Protein AF-A0A358UZL0-F1 (afdb_monomer)

Radius of gyration: 29.78 Å; Cα contacts (8 Å, |Δi|>4): 1105; chains: 1; bounding box: 78×63×95 Å

Structure (mmCIF, N/CA/C/O backbone):
data_AF-A0A358UZL0-F1
#
_entry.id   AF-A0A358UZL0-F1
#
loop_
_atom_site.group_PDB
_atom_site.id
_atom_site.type_symbol
_atom_site.label_atom_id
_atom_site.label_alt_id
_atom_site.label_comp_id
_atom_site.label_asym_id
_atom_site.label_entity_id
_atom_site.label_seq_id
_atom_site.pdbx_PDB_ins_code
_atom_site.Cartn_x
_atom_site.Cartn_y
_atom_site.Cartn_z
_atom_site.occupancy
_atom_site.B_iso_or_equiv
_atom_site.auth_seq_id
_atom_site.auth_comp_id
_atom_site.auth_asym_id
_atom_site.auth_atom_id
_atom_site.pdbx_PDB_model_num
ATOM 1 N N . MET A 1 1 ? -0.756 -32.946 25.409 1.00 50.12 1 MET A N 1
ATOM 2 C CA . MET A 1 1 ? -0.952 -31.607 25.998 1.00 50.12 1 MET A CA 1
ATOM 3 C C . MET A 1 1 ? 0.273 -31.303 26.837 1.00 50.12 1 MET A C 1
ATOM 5 O O . MET A 1 1 ? 0.652 -32.150 27.633 1.00 50.12 1 MET A O 1
ATOM 9 N N . SER A 1 2 ? 0.952 -30.184 26.596 1.00 47.09 2 SER A N 1
ATOM 10 C CA . SER A 1 2 ? 2.048 -29.723 27.454 1.00 47.09 2 SER A CA 1
ATOM 11 C C . SER A 1 2 ? 1.462 -29.240 28.783 1.00 47.09 2 SER A C 1
ATOM 13 O O . SER A 1 2 ? 0.616 -28.348 28.785 1.00 47.09 2 SER A O 1
ATOM 15 N N . SER A 1 3 ? 1.871 -29.849 29.897 1.00 78.50 3 SER A N 1
ATOM 16 C CA . SER A 1 3 ? 1.448 -29.462 31.246 1.00 78.50 3 SER A CA 1
ATOM 17 C C . SER A 1 3 ? 2.216 -28.212 31.684 1.00 78.50 3 SER A C 1
ATOM 19 O O . SER A 1 3 ? 3.272 -28.309 32.308 1.00 78.50 3 SER A O 1
ATOM 21 N N . HIS A 1 4 ? 1.731 -27.037 31.294 1.00 92.31 4 HIS A N 1
ATOM 22 C CA . HIS A 1 4 ? 2.241 -25.783 31.837 1.00 92.31 4 HIS A CA 1
ATOM 23 C C . HIS A 1 4 ? 1.748 -25.611 33.281 1.00 92.31 4 HIS A C 1
ATOM 25 O O . HIS A 1 4 ? 0.611 -25.977 33.597 1.00 92.31 4 HIS A O 1
ATOM 31 N N . ASN A 1 5 ? 2.589 -25.043 34.146 1.00 95.12 5 ASN A N 1
ATOM 32 C CA . ASN A 1 5 ? 2.124 -24.497 35.416 1.00 95.12 5 ASN A CA 1
ATOM 33 C C . ASN A 1 5 ? 1.792 -23.009 35.238 1.00 95.12 5 ASN A C 1
ATOM 35 O O . ASN A 1 5 ? 2.350 -22.353 34.359 1.00 95.12 5 ASN A O 1
ATOM 39 N N . TYR A 1 6 ? 0.915 -22.465 36.079 1.00 96.69 6 TYR A N 1
ATOM 40 C CA . TYR A 1 6 ? 0.507 -21.065 36.024 1.00 96.69 6 TYR A CA 1
ATOM 41 C C . TYR A 1 6 ? 0.505 -20.431 37.415 1.00 96.69 6 TYR A C 1
ATOM 43 O O . TYR A 1 6 ? 0.146 -21.056 38.414 1.00 96.69 6 TYR A O 1
ATOM 51 N N . TYR A 1 7 ? 0.863 -19.158 37.472 1.00 96.69 7 TYR A N 1
ATOM 52 C CA . TYR A 1 7 ? 0.548 -18.266 38.576 1.00 96.69 7 TYR A CA 1
ATOM 53 C C . TYR A 1 7 ? -0.865 -17.708 38.394 1.00 96.69 7 TYR A C 1
ATOM 55 O O . TYR A 1 7 ? -1.280 -17.430 37.273 1.00 96.69 7 TYR A O 1
ATOM 63 N N . ILE A 1 8 ? -1.594 -17.512 39.486 1.00 95.81 8 ILE A N 1
ATOM 64 C CA . ILE A 1 8 ? -2.908 -16.864 39.502 1.00 95.81 8 ILE A CA 1
ATOM 65 C C . ILE A 1 8 ? -2.844 -15.585 40.338 1.00 95.81 8 ILE A C 1
ATOM 67 O O . ILE A 1 8 ? -2.137 -15.534 41.349 1.00 95.81 8 ILE A O 1
ATOM 71 N N . PHE A 1 9 ? -3.578 -14.553 39.932 1.00 92.00 9 PHE A N 1
ATOM 72 C CA . PHE A 1 9 ? -3.776 -13.343 40.724 1.00 92.00 9 PHE A CA 1
ATOM 73 C C . PHE A 1 9 ? -5.155 -13.416 41.373 1.00 92.00 9 PHE A C 1
ATOM 75 O O . PHE A 1 9 ? -6.177 -13.251 40.708 1.00 92.00 9 PHE A O 1
ATOM 82 N N . TYR A 1 10 ? -5.187 -13.699 42.672 1.00 86.31 10 TYR A N 1
ATOM 83 C CA . TYR A 1 10 ? -6.422 -13.914 43.420 1.00 86.31 10 TYR A CA 1
ATOM 84 C C . TYR A 1 10 ? -6.353 -13.166 44.755 1.00 86.31 10 TYR A C 1
ATOM 86 O O . TYR A 1 10 ? -5.338 -13.211 45.450 1.00 86.31 10 TYR A O 1
ATOM 94 N N . GLU A 1 11 ? -7.410 -12.415 45.085 1.00 84.12 11 GLU A N 1
ATOM 95 C CA . GLU A 1 11 ? -7.506 -11.600 46.313 1.00 84.12 11 GLU A CA 1
ATOM 96 C C . GLU A 1 11 ? -6.291 -10.675 46.557 1.00 84.12 11 GLU A C 1
ATOM 98 O O . GLU A 1 11 ? -5.813 -10.496 47.679 1.00 84.12 11 GLU A O 1
ATOM 103 N N . GLY A 1 12 ? -5.769 -10.072 45.483 1.00 86.94 12 GLY A N 1
ATOM 104 C CA . GLY A 1 12 ? -4.656 -9.118 45.552 1.00 86.94 12 GLY A CA 1
ATOM 105 C C . GLY A 1 12 ? -3.284 -9.750 45.806 1.00 86.94 12 GLY A C 1
ATOM 106 O O . GLY A 1 12 ? -2.338 -9.032 46.138 1.00 86.94 12 GLY A O 1
ATOM 107 N N . LYS A 1 13 ? -3.152 -11.074 45.671 1.00 90.31 13 LYS A N 1
ATOM 108 C CA . LYS A 1 13 ? -1.879 -11.793 45.793 1.00 90.31 13 LYS A CA 1
ATOM 109 C C . LYS A 1 13 ? -1.631 -12.673 44.575 1.00 90.31 13 LYS A C 1
ATOM 111 O O . LYS A 1 13 ? -2.558 -13.228 43.991 1.00 90.31 13 LYS A O 1
ATOM 116 N N . ILE A 1 14 ? -0.354 -12.822 44.232 1.00 93.56 14 ILE A N 1
ATOM 117 C CA . ILE A 1 14 ? 0.108 -13.821 43.269 1.00 93.56 14 ILE A CA 1
ATOM 118 C C . ILE A 1 14 ? 0.289 -15.140 44.021 1.00 93.56 14 ILE A C 1
ATOM 120 O O . ILE A 1 14 ? 1.022 -15.190 45.010 1.00 93.56 14 ILE A O 1
ATOM 124 N N . ALA A 1 15 ? -0.369 -16.195 43.554 1.00 92.75 15 ALA A N 1
ATOM 125 C CA . ALA A 1 15 ? -0.247 -17.547 44.085 1.00 92.75 15 ALA A CA 1
ATOM 126 C C . ALA A 1 15 ? 0.163 -18.509 42.960 1.00 92.75 15 ALA A C 1
ATOM 128 O O . ALA A 1 15 ? -0.314 -18.376 41.836 1.00 92.75 15 ALA A O 1
ATOM 129 N N . GLY A 1 16 ? 1.050 -19.466 43.240 1.00 93.69 16 GLY A N 1
ATOM 130 C CA . GLY A 1 16 ? 1.530 -20.448 42.260 1.00 93.69 16 GLY A CA 1
ATOM 131 C C . GLY A 1 16 ? 3.043 -20.689 42.322 1.00 93.69 16 GLY A C 1
ATOM 132 O O . GLY A 1 16 ? 3.693 -20.215 43.260 1.00 93.69 16 GLY A O 1
ATOM 133 N N . PRO A 1 17 ? 3.609 -21.411 41.339 1.00 93.69 17 PRO A N 1
ATOM 134 C CA . PRO A 1 17 ? 2.930 -21.921 40.147 1.00 93.69 17 PRO A CA 1
ATOM 135 C C . PRO A 1 17 ? 2.104 -23.187 40.456 1.00 93.69 17 PRO A C 1
ATOM 137 O O . PRO A 1 17 ? 2.484 -23.994 41.304 1.00 93.69 17 PRO A O 1
ATOM 140 N N . TYR A 1 18 ? 0.961 -23.353 39.788 1.00 96.50 18 TYR A N 1
ATOM 141 C CA . TYR A 1 18 ? 0.055 -24.500 39.924 1.00 96.50 18 TYR A CA 1
ATOM 142 C C . TYR A 1 18 ? -0.133 -25.215 38.581 1.00 96.50 18 TYR A C 1
ATOM 144 O O . TYR A 1 18 ? -0.216 -24.535 37.558 1.00 96.50 18 TYR A O 1
ATOM 152 N N . PRO A 1 19 ? -0.263 -26.551 38.552 1.00 95.94 19 PRO A N 1
ATOM 153 C CA . PRO A 1 19 ? -0.598 -27.279 37.330 1.00 95.94 19 PRO A CA 1
ATOM 154 C C . PRO A 1 19 ? -1.952 -26.834 36.758 1.00 95.94 19 PRO A C 1
ATOM 156 O O . PRO A 1 19 ? -2.879 -26.547 37.522 1.00 95.94 19 PRO A O 1
ATOM 159 N N . SER A 1 20 ? -2.109 -26.850 35.429 1.00 93.75 20 SER A N 1
ATOM 160 C CA . SER A 1 20 ? -3.387 -26.532 34.761 1.00 93.75 20 SER A CA 1
ATOM 161 C C . SER A 1 20 ? -4.577 -27.329 35.313 1.00 93.75 20 SER A C 1
ATOM 163 O O . SER A 1 20 ? -5.656 -26.778 35.520 1.00 93.75 20 SER A O 1
ATOM 165 N N . GLU A 1 21 ? -4.366 -28.606 35.637 1.00 93.06 21 GLU A N 1
ATOM 166 C CA . GLU A 1 21 ? -5.363 -29.501 36.243 1.00 93.06 21 GLU A CA 1
ATOM 167 C C . GLU A 1 21 ? -5.868 -28.997 37.603 1.00 93.06 21 GLU A C 1
ATOM 169 O O . GLU A 1 21 ? -7.055 -29.104 37.906 1.00 93.06 21 GLU A O 1
ATOM 174 N N . GLN A 1 22 ? -4.981 -28.417 38.416 1.00 94.50 22 GLN A N 1
ATOM 175 C CA . GLN A 1 22 ? -5.333 -27.874 39.727 1.00 94.50 22 GLN A CA 1
ATOM 176 C C . GLN A 1 22 ? -6.147 -26.582 39.590 1.00 94.50 22 GLN A C 1
ATOM 178 O O . GLN A 1 22 ? -7.108 -26.376 40.327 1.00 94.50 22 GLN A O 1
ATOM 183 N N . ILE A 1 23 ? -5.799 -25.737 38.618 1.00 93.75 23 ILE A N 1
ATOM 184 C CA . ILE A 1 23 ? -6.517 -24.488 38.334 1.00 93.75 23 ILE A CA 1
ATOM 185 C C . ILE A 1 23 ? -7.930 -24.775 37.819 1.00 93.75 23 ILE A C 1
ATOM 187 O O . ILE A 1 23 ? -8.884 -24.143 38.272 1.00 93.75 23 ILE A O 1
ATOM 191 N N . LEU A 1 24 ? -8.080 -25.779 36.950 1.00 91.06 24 LEU A N 1
ATOM 192 C CA . LEU A 1 24 ? -9.380 -26.251 36.462 1.00 91.06 24 LEU A CA 1
ATOM 193 C C . LEU A 1 24 ? -10.306 -26.702 37.606 1.00 91.06 24 LEU A C 1
ATOM 195 O O . LEU A 1 24 ? -11.503 -26.425 37.578 1.00 91.06 24 LEU A O 1
ATOM 199 N N . GLN A 1 25 ? -9.762 -27.353 38.641 1.00 92.75 25 GLN A N 1
ATOM 200 C CA . GLN A 1 25 ? -10.538 -27.809 39.805 1.00 92.75 25 GLN A CA 1
ATOM 201 C C . GLN A 1 25 ? -11.036 -26.668 40.699 1.00 92.75 25 GLN A C 1
ATOM 203 O O . GLN A 1 25 ? -11.997 -26.852 41.446 1.00 92.75 25 GLN A O 1
ATOM 208 N N . TRP A 1 26 ? -10.401 -25.496 40.646 1.00 92.94 26 TRP A N 1
ATOM 209 C CA . TRP A 1 26 ? -10.778 -24.347 41.471 1.00 92.94 26 TRP A CA 1
ATOM 210 C C . TRP A 1 26 ? -11.973 -23.563 40.943 1.00 92.94 26 TRP A C 1
ATOM 212 O O . TRP A 1 26 ? -12.508 -22.739 41.681 1.00 92.94 26 TRP A O 1
ATOM 222 N N . ASN A 1 27 ? -12.414 -23.838 39.711 1.00 87.88 27 ASN A N 1
ATOM 223 C CA . ASN A 1 27 ? -13.586 -23.210 39.099 1.00 87.88 27 ASN A CA 1
ATOM 224 C C . ASN A 1 27 ? -13.562 -21.671 39.229 1.00 87.88 27 ASN A C 1
ATOM 226 O O . ASN A 1 27 ? -14.540 -21.039 39.633 1.00 87.88 27 ASN A O 1
ATOM 230 N N . LEU A 1 28 ? -12.387 -21.090 38.961 1.00 90.19 28 LEU A N 1
ATOM 231 C CA . LEU A 1 28 ? -12.119 -19.659 39.083 1.00 90.19 28 LEU A CA 1
ATOM 232 C C . LEU A 1 28 ? -12.974 -18.852 38.093 1.00 90.19 28 LEU A C 1
ATOM 234 O O . LEU A 1 28 ? -13.345 -19.336 37.023 1.00 90.19 28 LEU A O 1
ATOM 238 N N . ALA A 1 29 ? -13.269 -17.598 38.440 1.00 85.81 29 ALA A N 1
ATOM 239 C CA . ALA A 1 29 ? -14.028 -16.708 37.569 1.00 85.81 29 ALA A CA 1
ATOM 240 C C . ALA A 1 29 ? -13.257 -16.408 36.269 1.00 85.81 29 ALA A C 1
ATOM 242 O O . ALA A 1 29 ? -12.027 -16.336 36.265 1.00 85.81 29 ALA A O 1
ATOM 243 N N . ALA A 1 30 ? -13.981 -16.213 35.164 1.00 84.31 30 ALA A N 1
ATOM 244 C CA . ALA A 1 30 ? -13.414 -16.036 33.821 1.00 84.31 30 ALA A CA 1
ATOM 245 C C . ALA A 1 30 ? -12.522 -14.782 33.660 1.00 84.31 30 ALA A C 1
ATOM 247 O O . ALA A 1 30 ? -11.744 -14.689 32.706 1.00 84.31 30 ALA A O 1
ATOM 248 N N . ASP A 1 31 ? -12.646 -13.828 34.582 1.00 86.69 31 ASP A N 1
ATOM 249 C CA . ASP A 1 31 ? -11.858 -12.601 34.701 1.00 86.69 31 ASP A CA 1
ATOM 250 C C . ASP A 1 31 ? -10.652 -12.736 35.651 1.00 86.69 31 ASP A C 1
ATOM 252 O O . ASP A 1 31 ? -9.888 -11.786 35.823 1.00 86.69 31 ASP A O 1
ATOM 256 N N . THR A 1 32 ? -10.432 -13.915 36.240 1.00 93.19 32 THR A N 1
ATOM 257 C CA . THR A 1 32 ? -9.236 -14.185 37.046 1.00 93.19 32 THR A CA 1
ATOM 258 C C . THR A 1 32 ? -8.002 -14.109 36.158 1.00 93.19 32 THR A C 1
ATOM 260 O O . THR A 1 32 ? -7.963 -14.736 35.099 1.00 93.19 32 THR A O 1
ATOM 263 N N . GLN A 1 33 ? -6.979 -13.364 36.579 1.00 93.62 33 GLN A N 1
ATOM 264 C CA . GLN A 1 33 ? -5.735 -13.281 35.820 1.00 93.62 33 GLN A CA 1
ATOM 265 C C . GLN A 1 33 ? -4.841 -14.490 36.112 1.00 93.62 33 GLN A C 1
ATOM 267 O O . GLN A 1 33 ? -4.629 -14.857 37.271 1.00 93.62 33 GLN A O 1
ATOM 272 N N . VAL A 1 34 ? -4.285 -15.077 35.059 1.00 96.00 34 VAL A N 1
ATOM 273 C CA . VAL A 1 34 ? -3.358 -16.208 35.089 1.00 96.00 34 VAL A CA 1
ATOM 274 C C . VAL A 1 34 ? -2.098 -15.870 34.295 1.00 96.00 34 VAL A C 1
ATOM 276 O O . VAL A 1 34 ? -2.157 -15.118 33.328 1.00 96.00 34 VAL A O 1
ATOM 279 N N . CYS A 1 35 ? -0.950 -16.407 34.690 1.00 95.81 35 CYS A N 1
ATOM 280 C CA . CYS A 1 35 ? 0.332 -16.189 34.024 1.00 95.81 35 CYS A CA 1
ATOM 281 C C . CYS A 1 35 ? 1.084 -17.514 33.922 1.00 95.81 35 CYS A C 1
ATOM 283 O O . CYS A 1 35 ? 1.280 -18.186 34.932 1.00 95.81 35 CYS A O 1
ATOM 285 N N . ILE A 1 36 ? 1.492 -17.909 32.717 1.00 94.75 36 ILE A N 1
ATOM 286 C CA . ILE A 1 36 ? 2.220 -19.167 32.496 1.00 94.75 36 ILE A CA 1
ATOM 287 C C . ILE A 1 36 ? 3.594 -19.076 33.173 1.00 94.75 36 ILE A C 1
ATOM 289 O O . ILE A 1 36 ? 4.298 -18.075 33.025 1.00 94.75 36 ILE A O 1
ATOM 293 N N . GLU A 1 37 ? 3.997 -20.120 33.899 1.00 94.00 37 GLU A N 1
ATOM 294 C CA . GLU A 1 37 ? 5.316 -20.207 34.528 1.00 94.00 37 GLU A CA 1
ATOM 295 C C . GLU A 1 37 ? 6.429 -20.005 33.486 1.00 94.00 37 GLU A C 1
ATOM 297 O O . GLU A 1 37 ? 6.454 -20.651 32.439 1.00 94.00 37 GLU A O 1
ATOM 302 N N . GLY A 1 38 ? 7.351 -19.080 33.770 1.00 87.81 38 GLY A N 1
ATOM 303 C CA . GLY A 1 38 ? 8.417 -18.689 32.841 1.00 87.81 38 GLY A CA 1
ATOM 304 C C . GLY A 1 38 ? 8.031 -17.583 31.852 1.00 87.81 38 GLY A C 1
ATOM 305 O O . GLY A 1 38 ? 8.872 -17.160 31.059 1.00 87.81 38 GLY A O 1
ATOM 306 N N . THR A 1 39 ? 6.797 -17.077 31.913 1.00 83.44 39 THR A N 1
ATOM 307 C CA . THR A 1 39 ? 6.340 -15.902 31.157 1.00 83.44 39 THR A CA 1
ATOM 308 C C . THR A 1 39 ? 6.058 -14.721 32.093 1.00 83.44 39 THR A C 1
ATOM 310 O O . THR A 1 39 ? 5.947 -14.883 33.305 1.00 83.44 39 THR A O 1
ATOM 313 N N . GLU A 1 40 ? 5.963 -13.514 31.534 1.00 79.69 40 GLU A N 1
ATOM 314 C CA . GLU A 1 40 ? 5.540 -12.300 32.260 1.00 79.69 40 GLU A CA 1
ATOM 315 C C . GLU A 1 40 ? 4.115 -11.869 31.864 1.00 79.69 40 GLU A C 1
ATOM 317 O O . GLU A 1 40 ? 3.676 -10.763 32.179 1.00 79.69 40 GLU A O 1
ATOM 322 N N . GLU A 1 41 ? 3.404 -12.712 31.111 1.00 82.38 41 GLU A N 1
ATOM 323 C CA . GLU A 1 41 ? 2.138 -12.359 30.481 1.00 82.38 41 GLU A CA 1
ATOM 324 C C . GLU A 1 41 ? 0.959 -12.796 31.345 1.00 82.38 41 GLU A C 1
ATOM 326 O O . GLU A 1 41 ? 0.670 -13.982 31.481 1.00 82.38 41 GLU A O 1
ATOM 331 N N . TRP A 1 42 ? 0.277 -11.808 31.922 1.00 92.38 42 TRP A N 1
ATOM 332 C CA . TRP A 1 42 ? -0.979 -12.010 32.629 1.00 92.38 42 TRP A CA 1
ATOM 333 C C . TRP A 1 42 ? -2.137 -11.960 31.635 1.00 92.38 42 TRP A C 1
ATOM 335 O O . TRP A 1 42 ? -2.394 -10.926 31.018 1.00 92.38 42 TRP A O 1
ATOM 345 N N . LEU A 1 43 ? -2.831 -13.080 31.497 1.00 89.88 43 LEU A N 1
ATOM 346 C CA . LEU A 1 43 ? -4.013 -13.259 30.662 1.00 89.88 43 LEU A CA 1
ATOM 347 C C . LEU A 1 43 ? -5.237 -13.421 31.559 1.00 89.88 43 LEU A C 1
ATOM 349 O O . LEU A 1 43 ? -5.121 -13.904 32.682 1.00 89.88 43 LEU A O 1
ATOM 353 N N . LEU A 1 44 ? -6.424 -13.058 31.079 1.00 89.75 44 LEU A N 1
ATOM 354 C CA . LEU A 1 44 ? -7.655 -13.486 31.747 1.00 89.75 44 LEU A CA 1
ATOM 355 C C . LEU A 1 44 ? -7.835 -14.995 31.537 1.00 89.75 44 LEU A C 1
ATOM 357 O O . LEU A 1 44 ? -7.505 -15.513 30.473 1.00 89.75 44 LEU A O 1
ATOM 361 N N . LEU A 1 45 ? -8.411 -15.703 32.509 1.00 89.25 45 LEU A N 1
ATOM 362 C CA . LEU A 1 45 ? -8.693 -17.139 32.405 1.00 89.25 45 LEU A CA 1
ATOM 363 C C . LEU A 1 45 ? -9.524 -17.471 31.149 1.00 89.25 45 LEU A C 1
ATOM 365 O O . LEU A 1 45 ? -9.278 -18.469 30.483 1.00 89.25 45 LEU A O 1
ATOM 369 N N . SER A 1 46 ? -10.447 -16.581 30.764 1.00 83.12 46 SER A N 1
ATOM 370 C CA . SER A 1 46 ? -11.217 -16.643 29.505 1.00 83.12 46 SER A CA 1
ATOM 371 C C . SER A 1 46 ? -10.377 -16.642 28.220 1.00 83.12 46 SER A C 1
ATOM 373 O O . SER A 1 46 ? -10.883 -17.023 27.165 1.00 83.12 46 SER A O 1
ATOM 375 N N . GLN A 1 47 ? -9.116 -16.220 28.291 1.00 83.19 47 GLN A N 1
ATOM 376 C CA . GLN A 1 47 ? -8.169 -16.161 27.176 1.00 83.19 47 GLN A CA 1
ATOM 377 C C . GLN A 1 47 ? -7.198 -17.354 27.160 1.00 83.19 47 GLN A C 1
ATOM 379 O O . GLN A 1 47 ? -6.425 -17.477 26.214 1.00 83.19 47 GLN A O 1
ATOM 384 N N . ALA A 1 48 ? -7.251 -18.232 28.167 1.00 88.56 48 ALA A N 1
ATOM 385 C CA . ALA A 1 48 ? -6.464 -19.460 28.264 1.00 88.56 48 ALA A CA 1
ATOM 386 C C . ALA A 1 48 ? -7.396 -20.677 28.086 1.00 88.56 48 ALA A C 1
ATOM 388 O O . ALA A 1 48 ? -7.841 -21.262 29.077 1.00 88.56 48 ALA A O 1
ATOM 389 N N . PRO A 1 49 ? -7.769 -21.046 26.842 1.00 81.56 49 PRO A N 1
ATOM 390 C CA . PRO A 1 49 ? -8.794 -22.058 26.571 1.00 81.56 49 PRO A CA 1
ATOM 391 C C . PRO A 1 49 ? -8.476 -23.438 27.162 1.00 81.56 49 PRO A C 1
ATOM 393 O O . PRO A 1 49 ? -9.391 -24.204 27.450 1.00 81.56 49 PRO A O 1
ATOM 396 N N . GLU A 1 50 ? -7.204 -23.755 27.389 1.00 86.75 50 GLU A N 1
ATOM 397 C CA . GLU A 1 50 ? -6.753 -24.969 28.069 1.00 86.75 50 GLU A CA 1
ATOM 398 C C . GLU A 1 50 ? -7.048 -24.998 29.581 1.00 86.75 50 GLU A C 1
ATOM 400 O O . GLU A 1 50 ? -7.018 -26.070 30.184 1.00 86.75 50 GLU A O 1
ATOM 405 N N . LEU A 1 51 ? -7.339 -23.841 30.186 1.00 88.44 51 LEU A N 1
ATOM 406 C CA . LEU A 1 51 ? -7.726 -23.678 31.592 1.00 88.44 51 LEU A CA 1
ATOM 407 C C . LEU A 1 51 ? -9.233 -23.461 31.784 1.00 88.44 51 LEU A C 1
ATOM 409 O O . LEU A 1 51 ? -9.688 -23.268 32.913 1.00 88.44 51 LEU A O 1
ATOM 413 N N . LEU A 1 52 ? -10.016 -23.494 30.706 1.00 80.38 52 LEU A N 1
ATOM 414 C CA . LEU A 1 52 ? -11.470 -23.479 30.784 1.00 80.38 52 LEU A CA 1
ATOM 415 C C . LEU A 1 52 ? -11.987 -24.913 30.904 1.00 80.38 52 LEU A C 1
ATOM 417 O O . LEU A 1 52 ? -11.538 -25.812 30.190 1.00 80.38 52 LEU A O 1
ATOM 421 N N . ALA A 1 53 ? -12.943 -25.129 31.811 1.00 70.94 53 ALA A N 1
ATOM 422 C CA . ALA A 1 53 ? -13.610 -26.418 31.935 1.00 70.94 53 ALA A CA 1
ATOM 423 C C . ALA A 1 53 ? -14.177 -26.827 30.567 1.00 70.94 53 ALA A C 1
ATOM 425 O O . ALA A 1 53 ? -14.922 -26.068 29.941 1.00 70.94 53 ALA A O 1
ATOM 426 N N . GLN A 1 54 ? -13.798 -28.018 30.093 1.00 54.59 54 GLN A N 1
ATOM 427 C CA . GLN A 1 54 ? -14.382 -28.594 28.885 1.00 54.59 54 GLN A CA 1
ATOM 428 C C . GLN A 1 54 ? -15.903 -28.638 29.083 1.00 54.59 54 GLN A C 1
ATOM 430 O O . GLN A 1 54 ? -16.347 -29.118 30.129 1.00 54.59 54 GLN A O 1
ATOM 435 N N . PRO A 1 55 ? -16.706 -28.115 28.140 1.00 48.12 55 PRO A N 1
ATOM 436 C CA . PRO A 1 55 ? -18.151 -28.110 28.298 1.00 48.12 55 PRO A CA 1
ATOM 437 C C . PRO A 1 55 ? -18.639 -29.544 28.519 1.00 48.12 55 PRO A C 1
ATOM 439 O O . PRO A 1 55 ? -18.313 -30.441 27.739 1.00 48.12 55 PRO A O 1
ATOM 442 N N . ASP A 1 56 ? -19.399 -29.757 29.598 1.00 44.03 56 ASP A N 1
ATOM 443 C CA . ASP A 1 56 ? -19.979 -31.058 29.920 1.00 44.03 56 ASP A CA 1
ATOM 444 C C . ASP A 1 56 ? -20.741 -31.588 28.703 1.00 44.03 56 ASP A C 1
ATOM 446 O O . ASP A 1 56 ? -21.729 -30.998 28.258 1.00 44.03 56 ASP A O 1
ATOM 450 N N . SER A 1 57 ? -20.308 -32.743 28.195 1.00 39.81 57 SER A N 1
ATOM 451 C CA . SER A 1 57 ? -20.907 -33.431 27.040 1.00 39.81 57 SER A CA 1
ATOM 452 C C . SER A 1 57 ? -22.397 -33.798 27.211 1.00 39.81 57 SER A C 1
ATOM 454 O O . SER A 1 57 ? -23.020 -34.281 26.268 1.00 39.81 57 SER A O 1
ATOM 456 N N . GLY A 1 58 ? -22.984 -33.548 28.390 1.00 37.50 58 GLY A N 1
ATOM 457 C CA . GLY A 1 58 ? -24.397 -33.761 28.719 1.00 37.50 58 GLY A CA 1
ATOM 458 C C . GLY A 1 58 ? -25.239 -32.494 28.942 1.00 37.50 58 GLY A C 1
ATOM 459 O O . GLY A 1 58 ? -26.427 -32.615 29.242 1.00 37.50 58 GLY A O 1
ATOM 460 N N . SER A 1 59 ? -24.681 -31.284 28.807 1.00 31.36 59 SER A N 1
ATOM 461 C CA . SER A 1 59 ? -25.449 -30.040 28.951 1.00 31.36 59 SER A CA 1
ATOM 462 C C . SER A 1 59 ? -26.212 -29.720 27.661 1.00 31.36 59 SER A C 1
ATOM 464 O O . SER A 1 59 ? -25.642 -29.292 26.663 1.00 31.36 59 SER A O 1
ATOM 466 N N . SER A 1 60 ? -27.531 -29.919 27.688 1.00 33.34 60 SER A N 1
ATOM 467 C CA . SER A 1 60 ? -28.471 -29.496 26.636 1.00 33.34 60 SER A CA 1
ATOM 468 C C . SER A 1 60 ? -28.913 -28.034 26.774 1.00 33.34 60 SER A C 1
ATOM 470 O O . SER A 1 60 ? -29.899 -27.619 26.161 1.00 33.34 60 SER A O 1
ATOM 472 N N . LEU A 1 61 ? -28.186 -27.225 27.549 1.00 25.73 61 LEU A N 1
ATOM 473 C CA . LEU A 1 61 ? -28.351 -25.783 27.457 1.00 25.73 61 LEU A CA 1
ATOM 474 C C . LEU A 1 61 ? -27.795 -25.335 26.103 1.00 25.73 61 LEU A C 1
ATOM 476 O O . LEU A 1 61 ? -26.679 -25.721 25.747 1.00 25.73 61 LEU A O 1
ATOM 480 N N . PRO A 1 62 ? -28.572 -24.567 25.320 1.00 26.48 62 PRO A N 1
ATOM 481 C CA . PRO A 1 62 ? -28.116 -24.086 24.035 1.00 26.48 62 PRO A CA 1
ATOM 482 C C . PRO A 1 62 ? -26.807 -23.344 24.261 1.00 26.48 62 PRO A C 1
ATOM 484 O O . PRO A 1 62 ? -26.716 -22.442 25.095 1.00 26.48 62 PRO A O 1
ATOM 487 N N . SER A 1 63 ? -25.792 -23.762 23.514 1.00 29.77 63 SER A N 1
ATOM 488 C CA . SER A 1 63 ? -24.609 -22.960 23.278 1.00 29.77 63 SER A CA 1
ATOM 489 C C . SER A 1 63 ? -25.036 -21.494 23.081 1.00 29.77 63 SER A C 1
ATOM 491 O O . SER A 1 63 ? -25.985 -21.256 22.329 1.00 29.77 63 SER A O 1
ATOM 493 N N . PRO A 1 64 ? -24.380 -20.492 23.696 1.00 30.44 64 PRO A N 1
ATOM 494 C CA . PRO A 1 64 ? -24.634 -19.089 23.367 1.00 30.44 64 PRO A CA 1
ATOM 495 C C . PRO A 1 64 ? -24.286 -18.765 21.902 1.00 30.44 64 PRO A C 1
ATOM 497 O O . PRO A 1 64 ? -24.528 -17.653 21.440 1.00 30.44 64 PRO A O 1
ATOM 500 N N . TYR A 1 65 ? -23.804 -19.749 21.134 1.00 35.22 65 TYR A N 1
ATOM 501 C CA . TYR A 1 65 ? -24.026 -19.804 19.699 1.00 35.22 65 TYR A CA 1
ATOM 502 C C . TYR A 1 65 ? -25.520 -19.970 19.425 1.00 35.22 65 TYR A C 1
ATOM 504 O O . TYR A 1 65 ? -26.039 -21.071 19.220 1.00 35.22 65 TYR A O 1
ATOM 512 N N . VAL A 1 66 ? -26.186 -18.814 19.436 1.00 30.42 66 VAL A N 1
ATOM 513 C CA . VAL A 1 66 ? -27.391 -18.510 18.674 1.00 30.42 66 VAL A CA 1
ATOM 514 C C . VAL A 1 66 ? -27.451 -19.468 17.491 1.00 30.42 66 VAL A C 1
ATOM 516 O O . VAL A 1 66 ? -26.549 -19.468 16.650 1.00 30.42 66 VAL A O 1
ATOM 519 N N . LYS A 1 67 ? -28.497 -20.302 17.440 1.00 30.00 67 LYS A N 1
ATOM 520 C CA . LYS A 1 67 ? -28.964 -20.857 16.171 1.00 30.00 67 LYS A CA 1
ATOM 521 C C . LYS A 1 67 ? -29.110 -19.651 15.253 1.00 30.00 67 LYS A C 1
ATOM 523 O O . LYS A 1 67 ? -30.073 -18.905 15.401 1.00 30.00 67 LYS A O 1
ATOM 528 N N . GLN A 1 68 ? -28.102 -19.401 14.418 1.00 36.31 68 GLN A N 1
ATOM 529 C CA . GLN A 1 68 ? -28.202 -18.416 13.361 1.00 36.31 68 GLN A CA 1
ATOM 530 C C . GLN A 1 68 ? -29.393 -18.879 12.545 1.00 36.31 68 GLN A C 1
ATOM 532 O O . GLN A 1 68 ? -29.353 -19.956 11.943 1.00 36.31 68 GLN A O 1
ATOM 537 N N . ASP A 1 69 ? -30.475 -18.109 12.617 1.00 32.47 69 ASP A N 1
ATOM 538 C CA . ASP A 1 69 ? -31.538 -18.209 11.640 1.00 32.47 69 ASP A CA 1
ATOM 539 C C . ASP A 1 69 ? -30.860 -18.272 10.276 1.00 32.47 69 ASP A C 1
ATOM 541 O O . ASP A 1 69 ? -29.978 -17.467 9.956 1.00 32.47 69 ASP A O 1
ATOM 545 N N . SER A 1 70 ? -31.229 -19.284 9.501 1.00 37.47 70 SER A N 1
ATOM 546 C CA . SER A 1 70 ? -30.659 -19.649 8.206 1.00 37.47 70 SER A CA 1
ATOM 547 C C . SER A 1 70 ? -30.946 -18.616 7.104 1.00 37.47 70 SER A C 1
ATOM 549 O O . SER A 1 70 ? -31.081 -18.962 5.935 1.00 37.47 70 SER A O 1
ATOM 551 N N . THR A 1 71 ? -31.058 -17.346 7.483 1.00 42.88 71 THR A N 1
ATOM 552 C CA . THR A 1 71 ? -31.254 -16.169 6.641 1.00 42.88 71 THR A CA 1
ATOM 553 C C . THR A 1 71 ? -30.310 -15.023 7.023 1.00 42.88 71 THR A C 1
ATOM 555 O O . THR A 1 71 ? -30.482 -13.924 6.504 1.00 42.88 71 THR A O 1
ATOM 558 N N . SER A 1 72 ? -29.326 -15.216 7.919 1.00 55.16 72 SER A N 1
ATOM 559 C CA . SER A 1 72 ? -28.343 -14.161 8.203 1.00 55.16 72 SER A CA 1
ATOM 560 C C . SER A 1 72 ? -27.527 -13.873 6.940 1.00 55.16 72 SER A C 1
ATOM 562 O O . SER A 1 72 ? -26.766 -14.738 6.496 1.00 55.16 72 SER A O 1
ATOM 564 N N . ASN A 1 73 ? -27.705 -12.685 6.358 1.00 78.75 73 ASN A N 1
ATOM 565 C CA . ASN A 1 73 ? -26.937 -12.234 5.201 1.00 78.75 73 ASN A CA 1
ATOM 566 C C . ASN A 1 73 ? -25.442 -12.453 5.457 1.00 78.75 73 ASN A C 1
ATOM 568 O O . ASN A 1 73 ? -24.902 -12.016 6.475 1.00 78.75 73 ASN A O 1
ATOM 572 N N . ARG A 1 74 ? -24.788 -13.170 4.542 1.00 92.38 74 ARG A N 1
ATOM 573 C CA . ARG A 1 74 ? -23.336 -13.344 4.562 1.00 92.38 74 ARG A CA 1
ATOM 574 C C . ARG A 1 74 ? -22.679 -11.991 4.332 1.00 92.38 74 ARG A C 1
ATOM 576 O O . ARG A 1 74 ? -23.117 -11.234 3.466 1.00 92.38 74 ARG A O 1
ATOM 583 N N . LYS A 1 75 ? -21.615 -11.706 5.080 1.00 95.69 75 LYS A N 1
ATOM 584 C CA . LYS A 1 75 ? -20.815 -10.497 4.872 1.00 95.69 75 LYS A CA 1
ATOM 585 C C . LYS A 1 75 ? -20.080 -10.593 3.536 1.00 95.69 75 LYS A C 1
ATOM 587 O O . LYS A 1 75 ? -19.472 -11.625 3.262 1.00 95.69 75 LYS A O 1
ATOM 592 N N . SER A 1 76 ? -20.107 -9.535 2.731 1.00 97.81 76 SER A N 1
ATOM 593 C CA . SER A 1 76 ? -19.334 -9.465 1.484 1.00 97.81 76 SER A CA 1
ATOM 594 C C . SER A 1 76 ? -17.949 -8.866 1.721 1.00 97.81 76 SER A C 1
ATOM 596 O O . SER A 1 76 ? -17.825 -7.789 2.295 1.00 97.81 76 SER A O 1
ATOM 598 N N . ILE A 1 77 ? -16.897 -9.556 1.295 1.00 98.19 77 ILE A N 1
ATOM 599 C CA . ILE A 1 77 ? -15.512 -9.093 1.413 1.00 98.19 77 ILE A CA 1
ATOM 600 C C . ILE A 1 77 ? -14.990 -8.807 0.011 1.00 98.19 77 ILE A C 1
ATOM 602 O O . ILE A 1 77 ? -14.910 -9.718 -0.815 1.00 98.19 77 ILE A O 1
ATOM 606 N N . PHE A 1 78 ? -14.627 -7.557 -0.252 1.00 98.06 78 PHE A N 1
ATOM 607 C CA . PHE A 1 78 ? -14.042 -7.137 -1.523 1.00 98.06 78 PHE A CA 1
ATOM 608 C C . PHE A 1 78 ? -12.529 -7.000 -1.354 1.00 98.06 78 PHE A C 1
ATOM 610 O O . PHE A 1 78 ? -12.060 -6.275 -0.472 1.00 98.06 78 PHE A O 1
ATOM 617 N N . ILE A 1 79 ? -11.765 -7.757 -2.140 1.00 96.94 79 ILE A N 1
ATOM 618 C CA . ILE A 1 79 ? -10.310 -7.795 -2.012 1.00 96.94 79 ILE A CA 1
ATOM 619 C C . ILE A 1 79 ? -9.674 -6.685 -2.846 1.00 96.94 79 ILE A C 1
ATOM 621 O O . ILE A 1 79 ? -9.802 -6.647 -4.067 1.00 96.94 79 ILE A O 1
ATOM 625 N N . ILE A 1 80 ? -8.919 -5.819 -2.175 1.00 95.44 80 ILE A N 1
ATOM 626 C CA . ILE A 1 80 ? -8.018 -4.853 -2.796 1.00 95.44 80 ILE A CA 1
ATOM 627 C C . ILE A 1 80 ? -6.616 -5.466 -2.809 1.00 95.44 80 ILE A C 1
ATOM 629 O O . ILE A 1 80 ? -6.036 -5.768 -1.761 1.00 95.44 80 ILE A O 1
ATOM 633 N N . HIS A 1 81 ? -6.034 -5.624 -3.994 1.00 90.69 81 HIS A N 1
ATOM 634 C CA . HIS A 1 81 ? -4.632 -5.987 -4.117 1.00 90.69 81 HIS A CA 1
ATOM 635 C C . HIS A 1 81 ? -3.720 -4.939 -3.437 1.00 90.69 81 HIS A C 1
ATOM 637 O O . HIS A 1 81 ? -3.783 -3.742 -3.717 1.00 90.69 81 HIS A O 1
ATOM 643 N N . GLY A 1 82 ? -2.842 -5.394 -2.536 1.00 90.06 82 GLY A N 1
ATOM 644 C CA . GLY A 1 82 ? -1.848 -4.581 -1.837 1.00 90.06 82 GLY A CA 1
ATOM 645 C C . GLY A 1 82 ? -1.909 -4.700 -0.312 1.00 90.06 82 GLY A C 1
ATOM 646 O O . GLY A 1 82 ? -2.178 -5.755 0.260 1.00 90.06 82 GLY A O 1
ATOM 647 N N . ARG A 1 83 ? -1.605 -3.597 0.371 1.00 89.44 83 ARG A N 1
ATOM 648 C CA . ARG A 1 83 ? -1.778 -3.384 1.809 1.00 89.44 83 ARG A CA 1
ATOM 649 C C . ARG A 1 83 ? -2.543 -2.101 2.019 1.00 89.44 83 ARG A C 1
ATOM 651 O O . ARG A 1 83 ? -2.281 -1.105 1.346 1.00 89.44 83 ARG A O 1
ATOM 658 N N . GLY A 1 84 ? -3.382 -2.125 3.034 1.00 89.94 84 GLY A N 1
ATOM 659 C CA . GLY A 1 84 ? -3.965 -0.932 3.590 1.00 89.94 84 GLY A CA 1
ATOM 660 C C . GLY A 1 84 ? -4.609 -1.208 4.927 1.00 89.94 84 GLY A C 1
ATOM 661 O O . GLY A 1 84 ? -4.615 -2.337 5.420 1.00 89.94 84 GLY A O 1
ATOM 662 N N . ASN A 1 85 ? -5.084 -0.142 5.552 1.00 90.88 85 ASN A N 1
ATOM 663 C CA . ASN A 1 85 ? -5.746 -0.203 6.844 1.00 90.88 85 ASN A CA 1
ATOM 664 C C . ASN A 1 85 ? -6.895 0.788 6.898 1.00 90.88 85 ASN A C 1
ATOM 666 O O . ASN A 1 85 ? -6.851 1.837 6.264 1.00 90.88 85 ASN A O 1
ATOM 670 N N . THR A 1 86 ? -7.909 0.473 7.695 1.00 93.88 86 THR A N 1
ATOM 671 C CA . THR A 1 86 ? -8.902 1.466 8.105 1.00 93.88 86 THR A CA 1
ATOM 672 C C . THR A 1 86 ? -8.311 2.390 9.170 1.00 93.88 86 THR A C 1
ATOM 674 O O . THR A 1 86 ? -7.318 2.046 9.824 1.00 93.88 86 THR A O 1
ATOM 677 N N . LEU A 1 87 ? -8.941 3.536 9.414 1.00 94.94 87 LEU A N 1
ATOM 678 C CA . LEU A 1 87 ? -8.614 4.363 10.579 1.00 94.94 87 LEU A CA 1
ATOM 679 C C . LEU A 1 87 ? -8.831 3.616 11.906 1.00 94.94 87 LEU A C 1
ATOM 681 O O . LEU A 1 87 ? -8.068 3.826 12.850 1.00 94.94 87 LEU A O 1
ATOM 685 N N . ASP A 1 88 ? -9.806 2.703 11.981 1.00 94.94 88 ASP A N 1
ATOM 686 C CA . ASP A 1 88 ? -9.971 1.816 13.142 1.00 94.94 88 ASP A CA 1
ATOM 687 C C . ASP A 1 88 ? -8.751 0.900 13.338 1.00 94.94 88 ASP A C 1
ATOM 689 O O . ASP A 1 88 ? -8.215 0.802 14.445 1.00 94.94 88 ASP A O 1
ATOM 693 N N . ASN A 1 89 ? -8.261 0.272 12.263 1.00 93.56 89 ASN A N 1
ATOM 694 C CA . ASN A 1 89 ? -7.050 -0.547 12.311 1.00 93.56 89 ASN A CA 1
ATOM 695 C C . ASN A 1 89 ? -5.839 0.294 12.735 1.00 93.56 89 ASN A C 1
ATOM 697 O O . ASN A 1 89 ? -5.063 -0.147 13.581 1.00 93.56 89 ASN A O 1
ATOM 701 N N . ALA A 1 90 ? -5.686 1.507 12.190 1.00 95.12 90 ALA A N 1
ATOM 702 C CA . ALA A 1 90 ? -4.620 2.430 12.578 1.00 95.12 90 ALA A CA 1
ATOM 703 C C . ALA A 1 90 ? -4.695 2.790 14.073 1.00 95.12 90 ALA A C 1
ATOM 705 O O . ALA A 1 90 ? -3.674 2.787 14.761 1.00 95.12 90 ALA A O 1
ATOM 706 N N . PHE A 1 91 ? -5.900 3.008 14.610 1.00 96.94 91 PHE A N 1
ATOM 707 C CA . PHE A 1 91 ? -6.112 3.236 16.041 1.00 96.94 91 PHE A CA 1
ATOM 708 C C . PHE A 1 91 ? -5.730 1.989 16.857 1.00 96.94 91 PHE A C 1
ATOM 710 O O . PHE A 1 91 ? -4.996 2.078 17.840 1.00 96.94 91 PHE A O 1
ATOM 717 N N . ARG A 1 92 ? -6.145 0.793 16.436 1.00 95.56 92 ARG A N 1
ATOM 718 C CA . ARG A 1 92 ? -5.760 -0.457 17.111 1.00 95.56 92 ARG A CA 1
ATOM 719 C C . ARG A 1 92 ? -4.242 -0.646 17.151 1.00 95.56 92 ARG A C 1
ATOM 721 O O . ARG A 1 92 ? -3.700 -0.996 18.197 1.00 95.56 92 ARG A O 1
ATOM 728 N N . LEU A 1 93 ? -3.560 -0.363 16.042 1.00 93.69 93 LEU A N 1
ATOM 729 C CA . LEU A 1 93 ? -2.099 -0.400 15.948 1.00 93.69 93 LEU A CA 1
ATOM 730 C C . LEU A 1 93 ? -1.453 0.630 16.881 1.00 93.69 93 LEU A C 1
ATOM 732 O O . LEU A 1 93 ? -0.448 0.333 17.520 1.00 93.69 93 LEU A O 1
ATOM 736 N N . LEU A 1 94 ? -2.057 1.811 17.041 1.00 96.00 94 LEU A N 1
ATOM 737 C CA . LEU A 1 94 ? -1.613 2.803 18.019 1.00 96.00 94 LEU A CA 1
ATOM 738 C C . LEU A 1 94 ? -1.693 2.270 19.460 1.00 96.00 94 LEU A C 1
ATOM 740 O O . LEU A 1 94 ? -0.766 2.458 20.247 1.00 96.00 94 LEU A O 1
ATOM 744 N N . ILE A 1 95 ? -2.768 1.559 19.806 1.00 97.25 95 ILE A N 1
ATOM 745 C CA . ILE A 1 95 ? -2.926 0.918 21.121 1.00 97.25 95 ILE A CA 1
ATOM 746 C C . ILE A 1 95 ? -1.890 -0.200 21.307 1.00 97.25 95 ILE A C 1
ATOM 748 O O . ILE A 1 95 ? -1.237 -0.283 22.350 1.00 97.25 95 ILE A O 1
ATOM 752 N N . GLN A 1 96 ? -1.693 -1.042 20.290 1.00 95.50 96 GLN A N 1
ATOM 753 C CA . GLN A 1 96 ? -0.676 -2.099 20.305 1.00 95.50 96 GLN A CA 1
ATOM 754 C C . GLN A 1 96 ? 0.737 -1.529 20.451 1.00 95.50 96 GLN A C 1
ATOM 756 O O . GLN A 1 96 ? 1.542 -2.074 21.204 1.00 95.50 96 GLN A O 1
ATOM 761 N N . LEU A 1 97 ? 1.022 -0.382 19.837 1.00 95.25 97 LEU A N 1
ATOM 762 C CA . LEU A 1 97 ? 2.292 0.314 19.986 1.00 95.25 97 LEU A CA 1
ATOM 763 C C . LEU A 1 97 ? 2.555 0.731 21.447 1.00 95.25 97 LEU A C 1
ATOM 765 O O . LEU A 1 97 ? 3.667 0.550 21.955 1.00 95.25 97 LEU A O 1
ATOM 769 N N . VAL A 1 98 ? 1.534 1.209 22.174 1.00 95.62 98 VAL A N 1
ATOM 770 C CA . VAL A 1 98 ? 1.647 1.483 23.624 1.00 95.62 98 VAL A CA 1
ATOM 771 C C . VAL A 1 98 ? 1.996 0.218 24.399 1.00 95.62 98 VAL A C 1
ATOM 773 O O . VAL A 1 98 ? 2.741 0.286 25.375 1.00 95.62 98 VAL A O 1
ATOM 776 N N . ARG A 1 99 ? 1.535 -0.948 23.944 1.00 95.06 99 ARG A N 1
ATOM 777 C CA . ARG A 1 99 ? 1.837 -2.260 24.534 1.00 95.06 99 ARG A CA 1
ATOM 778 C C . ARG A 1 99 ? 3.113 -2.903 23.978 1.00 95.06 99 ARG A C 1
ATOM 780 O O . ARG A 1 99 ? 3.538 -3.929 24.499 1.00 95.06 99 ARG A O 1
ATOM 787 N N . THR A 1 100 ? 3.760 -2.293 22.980 1.00 95.06 100 THR A N 1
ATOM 788 C CA . THR A 1 100 ? 4.866 -2.933 22.261 1.00 95.06 100 THR A CA 1
ATOM 789 C C . THR A 1 100 ? 6.025 -3.270 23.192 1.00 95.06 100 THR A C 1
ATOM 791 O O . THR A 1 100 ? 6.408 -2.462 24.053 1.00 95.06 100 THR A O 1
ATOM 794 N N . LYS A 1 101 ? 6.575 -4.471 23.014 1.00 93.44 101 LYS A N 1
ATOM 795 C CA . LYS A 1 101 ? 7.702 -4.980 23.790 1.00 93.44 101 LYS A CA 1
ATOM 796 C C . LYS A 1 101 ? 9.003 -4.544 23.104 1.00 93.44 101 LYS A C 1
ATOM 798 O O . LYS A 1 101 ? 9.149 -4.669 21.889 1.00 93.44 101 LYS A O 1
ATOM 803 N N . ILE A 1 102 ? 9.950 -4.038 23.892 1.00 95.06 102 ILE A N 1
ATOM 804 C CA . ILE A 1 102 ? 11.300 -3.683 23.437 1.00 95.06 102 ILE A CA 1
ATOM 805 C C . ILE A 1 102 ? 12.295 -4.393 24.350 1.00 95.06 102 ILE A C 1
ATOM 807 O O . ILE A 1 102 ? 12.130 -4.384 25.570 1.00 95.06 102 ILE A O 1
ATOM 811 N N . ARG A 1 103 ? 13.310 -5.032 23.768 1.00 94.12 103 ARG A N 1
ATOM 812 C CA . ARG A 1 103 ? 14.332 -5.788 24.502 1.00 94.12 103 ARG A CA 1
ATOM 813 C C . ARG A 1 103 ? 15.729 -5.365 24.074 1.00 94.12 103 ARG A C 1
ATOM 815 O O . ARG A 1 103 ? 15.966 -5.078 22.902 1.00 94.12 103 ARG A O 1
ATOM 822 N N . PHE A 1 104 ? 16.656 -5.364 25.027 1.00 91.88 104 PHE A N 1
ATOM 823 C CA . PHE A 1 104 ? 18.085 -5.245 24.756 1.00 91.88 104 PHE A CA 1
ATOM 824 C C . PHE A 1 104 ? 18.729 -6.627 24.860 1.00 91.88 104 PHE A C 1
ATOM 826 O O . PHE A 1 104 ? 18.577 -7.302 25.876 1.00 91.88 104 PHE A O 1
ATOM 833 N N . TYR A 1 105 ? 19.440 -7.051 23.820 1.00 91.19 105 TYR A N 1
ATOM 834 C CA . TYR A 1 105 ? 20.084 -8.361 23.772 1.00 91.19 105 TYR A CA 1
ATOM 835 C C . TYR A 1 105 ? 21.354 -8.314 22.933 1.00 91.19 105 TYR A C 1
ATOM 837 O O . TYR A 1 105 ? 21.332 -7.828 21.804 1.00 91.19 105 TYR A O 1
ATOM 845 N N . GLN A 1 106 ? 22.463 -8.813 23.490 1.00 89.31 106 GLN A N 1
ATOM 846 C CA . GLN A 1 106 ? 23.772 -8.882 22.823 1.00 89.31 106 GLN A CA 1
ATOM 847 C C . GLN A 1 106 ? 24.180 -7.576 22.106 1.00 89.31 106 GLN A C 1
ATOM 849 O O . GLN A 1 106 ? 24.659 -7.591 20.975 1.00 89.31 106 GLN A O 1
ATOM 854 N N . GLY A 1 107 ? 23.953 -6.422 22.742 1.00 87.06 107 GLY A N 1
ATOM 855 C CA . GLY A 1 107 ? 24.290 -5.112 22.166 1.00 87.06 107 GLY A CA 1
ATOM 856 C C . GLY A 1 107 ? 23.255 -4.538 21.191 1.00 87.06 107 GLY A C 1
ATOM 857 O O . GLY A 1 107 ? 23.377 -3.382 20.803 1.00 87.06 107 GLY A O 1
ATOM 858 N N . GLY A 1 108 ? 22.221 -5.297 20.820 1.00 91.50 108 GLY A N 1
ATOM 859 C CA . GLY A 1 108 ? 21.145 -4.852 19.938 1.00 91.50 108 GLY A CA 1
ATOM 860 C C . GLY A 1 108 ? 19.859 -4.489 20.679 1.00 91.50 108 GLY A C 1
ATOM 861 O O . GLY A 1 108 ? 19.540 -5.070 21.716 1.00 91.50 108 GLY A O 1
ATOM 862 N N . ILE A 1 109 ? 19.086 -3.566 20.104 1.00 94.12 109 ILE A N 1
ATOM 863 C CA . ILE A 1 109 ? 17.698 -3.301 20.504 1.00 94.12 109 ILE A CA 1
ATOM 864 C C . ILE A 1 109 ? 16.760 -4.018 19.537 1.00 94.12 109 ILE A C 1
ATOM 866 O O . ILE A 1 109 ? 16.892 -3.884 18.318 1.00 94.12 109 ILE A O 1
ATOM 870 N N . PHE A 1 110 ? 15.803 -4.754 20.087 1.00 95.81 110 PHE A N 1
ATOM 871 C CA . PHE A 1 110 ? 14.794 -5.502 19.352 1.00 95.81 110 PHE A CA 1
ATOM 872 C C . PHE A 1 110 ? 13.407 -4.994 19.731 1.00 95.81 110 PHE A C 1
ATOM 874 O O . PHE A 1 110 ? 13.133 -4.759 20.906 1.00 95.81 110 PHE A O 1
ATOM 881 N N . ALA A 1 111 ? 12.543 -4.840 18.735 1.00 96.31 111 ALA A N 1
ATOM 882 C CA . ALA A 1 111 ? 11.122 -4.573 18.919 1.00 96.31 111 ALA A CA 1
ATOM 883 C C . ALA A 1 111 ? 10.307 -5.727 18.338 1.00 96.31 111 ALA A C 1
ATOM 885 O O . ALA A 1 111 ? 10.792 -6.447 17.463 1.00 96.31 111 ALA A O 1
ATOM 886 N N . ASP A 1 112 ? 9.077 -5.873 18.809 1.00 94.19 112 ASP A N 1
ATOM 887 C CA . ASP A 1 112 ? 8.092 -6.773 18.217 1.00 94.19 112 ASP A CA 1
ATOM 888 C C . ASP A 1 112 ? 7.952 -6.516 16.704 1.00 94.19 112 ASP A C 1
ATOM 890 O O . ASP A 1 112 ? 7.780 -5.371 16.262 1.00 94.19 112 ASP A O 1
ATOM 894 N N . SER A 1 113 ? 8.068 -7.578 15.905 1.00 91.38 113 SER A N 1
ATOM 895 C CA . SER A 1 113 ? 8.010 -7.517 14.446 1.00 91.38 113 SER A CA 1
ATOM 896 C C . SER A 1 113 ? 6.698 -6.917 13.945 1.00 91.38 113 SER A C 1
ATOM 898 O O . SER A 1 113 ? 6.746 -6.137 12.988 1.00 91.38 113 SER A O 1
ATOM 900 N N . GLU A 1 114 ? 5.572 -7.179 14.620 1.00 88.94 114 GLU A N 1
ATOM 901 C CA . GLU A 1 114 ? 4.249 -6.644 14.252 1.00 88.94 114 GLU A CA 1
ATOM 902 C C . GLU A 1 114 ? 4.212 -5.109 14.288 1.00 88.94 114 GLU A C 1
ATOM 904 O O . GLU A 1 114 ? 3.595 -4.461 13.444 1.00 88.94 114 GLU A O 1
ATOM 909 N N . ASN A 1 115 ? 4.949 -4.511 15.226 1.00 91.94 115 ASN A N 1
ATOM 910 C CA . ASN A 1 115 ? 4.973 -3.068 15.466 1.00 91.94 115 ASN A CA 1
ATOM 911 C C . ASN A 1 115 ? 6.244 -2.390 14.930 1.00 91.94 115 ASN A C 1
ATOM 913 O O . ASN A 1 115 ? 6.406 -1.170 15.023 1.00 91.94 115 ASN A O 1
ATOM 917 N N . SER A 1 116 ? 7.169 -3.165 14.361 1.00 92.62 116 SER A N 1
ATOM 918 C CA . SER A 1 116 ? 8.519 -2.702 14.036 1.00 92.62 116 SER A CA 1
ATOM 919 C C . SER A 1 116 ? 8.543 -1.547 13.032 1.00 92.62 116 SER A C 1
ATOM 921 O O . SER A 1 116 ? 9.383 -0.653 13.144 1.00 92.62 116 SER A O 1
ATOM 923 N N . ASN A 1 117 ? 7.612 -1.508 12.075 1.00 88.69 117 ASN A N 1
ATOM 924 C CA . ASN A 1 117 ? 7.523 -0.409 11.113 1.00 88.69 117 ASN A CA 1
ATOM 925 C C . ASN A 1 117 ? 7.159 0.917 11.795 1.00 88.69 117 ASN A C 1
ATOM 927 O O . ASN A 1 117 ? 7.811 1.928 11.526 1.00 88.69 117 ASN A O 1
ATOM 931 N N . PHE A 1 118 ? 6.211 0.892 12.735 1.00 91.56 118 PHE A N 1
ATOM 932 C CA . PHE A 1 118 ? 5.800 2.059 13.519 1.00 91.56 118 PHE A CA 1
ATOM 933 C C . PHE A 1 118 ? 6.889 2.515 14.484 1.00 91.56 118 PHE A C 1
ATOM 935 O O . PHE A 1 118 ? 7.230 3.694 14.521 1.00 91.56 118 PHE A O 1
ATOM 942 N N . VAL A 1 119 ? 7.516 1.574 15.196 1.00 94.19 119 VAL A N 1
ATOM 943 C CA . VAL A 1 119 ? 8.658 1.870 16.074 1.00 94.19 119 VAL A CA 1
ATOM 944 C C . VAL A 1 119 ? 9.773 2.553 15.285 1.00 94.19 119 VAL A C 1
ATOM 946 O O . VAL A 1 119 ? 10.318 3.567 15.713 1.00 94.19 119 VAL A O 1
ATOM 949 N N . ARG A 1 120 ? 10.093 2.047 14.089 1.00 92.81 120 ARG A N 1
ATOM 950 C CA . ARG A 1 120 ? 11.092 2.679 13.227 1.00 92.81 120 ARG A CA 1
ATOM 951 C C . ARG A 1 120 ? 10.649 4.060 12.757 1.00 92.81 120 ARG A C 1
ATOM 953 O O . ARG A 1 120 ? 11.499 4.932 12.664 1.00 92.81 120 ARG A O 1
ATOM 960 N N . PHE A 1 121 ? 9.387 4.249 12.368 1.00 91.12 121 PHE A N 1
ATOM 961 C CA . PHE A 1 121 ? 8.858 5.563 11.968 1.00 91.12 121 PHE A CA 1
ATOM 962 C C . PHE A 1 121 ? 9.059 6.601 13.076 1.00 91.12 121 PHE A C 1
ATOM 964 O O . PHE A 1 121 ? 9.644 7.654 12.838 1.00 91.12 121 PHE A O 1
ATOM 971 N N . LEU A 1 122 ? 8.695 6.258 14.310 1.00 93.00 122 LEU A N 1
ATOM 972 C CA . LEU A 1 122 ? 8.872 7.149 15.453 1.00 93.00 122 LEU A CA 1
ATOM 973 C C . LEU A 1 122 ? 10.347 7.477 15.707 1.00 93.00 122 LEU A C 1
ATOM 975 O O . LEU A 1 122 ? 10.721 8.645 15.800 1.00 93.00 122 LEU A O 1
ATOM 979 N N . LEU A 1 123 ? 11.204 6.456 15.718 1.00 90.62 123 LEU A N 1
ATOM 980 C CA . LEU A 1 123 ? 12.613 6.628 16.060 1.00 90.62 123 LEU A CA 1
ATOM 981 C C . LEU A 1 123 ? 13.445 7.301 14.968 1.00 90.62 123 LEU A C 1
ATOM 983 O O . LEU A 1 123 ? 14.416 7.982 15.284 1.00 90.62 123 LEU A O 1
ATOM 987 N N . TYR A 1 124 ? 13.161 7.045 13.690 1.00 87.19 124 TYR A N 1
ATOM 988 C CA . TYR A 1 124 ? 14.104 7.390 12.613 1.00 87.19 124 TYR A CA 1
ATOM 989 C C . TYR A 1 124 ? 13.819 8.751 11.992 1.00 87.19 124 TYR A C 1
ATOM 991 O O . TYR A 1 124 ? 14.699 9.293 11.315 1.00 87.19 124 TYR A O 1
ATOM 999 N N . ASP A 1 125 ? 12.628 9.282 12.257 1.00 84.44 125 ASP A N 1
ATOM 1000 C CA . ASP A 1 125 ? 12.124 10.523 11.702 1.00 84.44 125 ASP A CA 1
ATOM 1001 C C . ASP A 1 125 ? 11.914 11.572 12.811 1.00 84.44 125 ASP A C 1
ATOM 1003 O O . ASP A 1 125 ? 11.908 11.280 14.013 1.00 84.44 125 ASP A O 1
ATOM 1007 N N . THR A 1 126 ? 11.822 12.835 12.398 1.00 85.12 126 THR A N 1
ATOM 1008 C CA . THR A 1 126 ? 11.511 13.965 13.285 1.00 85.12 126 THR A CA 1
ATOM 1009 C C . THR A 1 126 ? 10.063 14.360 13.073 1.00 85.12 126 THR A C 1
ATOM 1011 O O . THR A 1 126 ? 9.673 14.588 11.925 1.00 85.12 126 THR A O 1
ATOM 1014 N N . HIS A 1 127 ? 9.323 14.537 14.159 1.00 89.31 127 HIS A N 1
ATOM 1015 C CA . HIS A 1 127 ? 7.881 14.750 14.113 1.00 89.31 127 HIS A CA 1
ATOM 1016 C C . HIS A 1 127 ? 7.529 16.122 14.680 1.00 89.31 127 HIS A C 1
ATOM 1018 O O . HIS A 1 127 ? 8.103 16.541 15.682 1.00 89.31 127 HIS A O 1
ATOM 1024 N N . SER A 1 128 ? 6.608 16.834 14.034 1.00 91.31 128 SER A N 1
ATOM 1025 C CA . SER A 1 128 ? 6.046 18.095 14.542 1.00 91.31 128 SER A CA 1
ATOM 1026 C C . SER A 1 128 ? 4.672 17.904 15.177 1.00 91.31 128 SER A C 1
ATOM 1028 O O . SER A 1 128 ? 4.256 18.723 15.995 1.00 91.31 128 SER A O 1
ATOM 1030 N N . ASN A 1 129 ? 3.972 16.825 14.821 1.00 95.94 129 ASN A N 1
ATOM 1031 C CA . ASN A 1 129 ? 2.686 16.492 15.404 1.00 95.94 129 ASN A CA 1
ATOM 1032 C C . ASN A 1 129 ? 2.862 16.127 16.896 1.00 95.94 129 ASN A C 1
ATOM 1034 O O . ASN A 1 129 ? 3.668 15.248 17.227 1.00 95.94 129 ASN A O 1
ATOM 1038 N N . PRO A 1 130 ? 2.126 16.776 17.818 1.00 97.19 130 PRO A N 1
ATOM 1039 C CA . PRO A 1 130 ? 2.305 16.576 19.251 1.00 97.19 130 PRO A CA 1
ATOM 1040 C C . PRO A 1 130 ? 1.946 15.159 19.714 1.00 97.19 130 PRO A C 1
ATOM 1042 O O . PRO A 1 130 ? 2.567 14.666 20.656 1.00 97.19 130 PRO A O 1
ATOM 1045 N N . TYR A 1 131 ? 0.987 14.476 19.073 1.00 97.69 131 TYR A N 1
ATOM 1046 C CA . TYR A 1 131 ? 0.671 13.089 19.428 1.00 97.69 131 TYR A CA 1
ATOM 1047 C C . TYR A 1 131 ? 1.769 12.155 18.936 1.00 97.69 131 TYR A C 1
ATOM 1049 O O . TYR A 1 131 ? 2.236 11.326 19.711 1.00 97.69 131 TYR A O 1
ATOM 1057 N N . THR A 1 132 ? 2.263 12.332 17.709 1.00 96.56 132 THR A N 1
ATOM 1058 C CA . THR A 1 132 ? 3.405 11.550 17.212 1.00 96.56 132 THR A CA 1
ATOM 1059 C C . THR A 1 132 ? 4.621 11.703 18.137 1.00 96.56 132 THR A C 1
ATOM 1061 O O . THR A 1 132 ? 5.239 10.707 18.507 1.00 96.56 132 THR A O 1
ATOM 1064 N N . LEU A 1 133 ? 4.902 12.920 18.622 1.00 96.62 133 LEU A N 1
ATOM 1065 C CA . LEU A 1 133 ? 5.951 13.185 19.617 1.00 96.62 133 LEU A CA 1
ATOM 1066 C C . LEU A 1 133 ? 5.705 12.510 20.977 1.00 96.62 133 LEU A C 1
ATOM 1068 O O . LEU A 1 133 ? 6.660 12.080 21.628 1.00 96.62 133 LEU A O 1
ATOM 1072 N N . LEU A 1 134 ? 4.452 12.403 21.424 1.00 97.75 134 LEU A N 1
ATOM 1073 C CA . LEU A 1 134 ? 4.103 11.674 22.645 1.00 97.75 134 LEU A CA 1
ATOM 1074 C C . LEU A 1 134 ? 4.464 10.186 22.516 1.00 97.75 134 LEU A C 1
ATOM 1076 O O . LEU A 1 134 ? 5.129 9.637 23.397 1.00 97.75 134 LEU A O 1
ATOM 1080 N N . PHE A 1 135 ? 4.072 9.538 21.415 1.00 97.50 135 PHE A N 1
ATOM 1081 C CA . PHE A 1 135 ? 4.385 8.123 21.184 1.00 97.50 135 PHE A CA 1
ATOM 1082 C C . PHE A 1 135 ? 5.876 7.890 20.940 1.00 97.50 135 PHE A C 1
ATOM 1084 O O . PHE A 1 135 ? 6.427 6.911 21.439 1.00 97.50 135 PHE A O 1
ATOM 1091 N N . ASP A 1 136 ? 6.552 8.815 20.262 1.00 96.62 136 ASP A N 1
ATOM 1092 C CA . ASP A 1 136 ? 8.007 8.816 20.120 1.00 96.62 136 ASP A CA 1
ATOM 1093 C C . ASP A 1 136 ? 8.708 8.798 21.489 1.00 96.62 136 ASP A C 1
ATOM 1095 O O . ASP A 1 136 ? 9.512 7.908 21.780 1.00 96.62 136 ASP A O 1
ATOM 1099 N N . ARG A 1 137 ? 8.301 9.688 22.405 1.00 97.38 137 ARG A N 1
ATOM 1100 C CA . ARG A 1 137 ? 8.802 9.706 23.789 1.00 97.38 137 ARG A CA 1
ATOM 1101 C C . ARG A 1 137 ? 8.513 8.408 24.537 1.00 97.38 137 ARG A C 1
ATOM 1103 O O . ARG A 1 137 ? 9.392 7.925 25.245 1.00 97.38 137 ARG A O 1
ATOM 1110 N N . ILE A 1 138 ? 7.332 7.809 24.373 1.00 97.44 138 ILE A N 1
ATOM 1111 C CA . ILE A 1 138 ? 7.015 6.506 24.986 1.00 97.44 138 ILE A CA 1
ATOM 1112 C C . ILE A 1 138 ? 8.014 5.436 24.524 1.00 97.44 138 ILE A C 1
ATOM 1114 O O . ILE A 1 138 ? 8.559 4.707 25.354 1.00 97.44 138 ILE A O 1
ATOM 1118 N N . ILE A 1 139 ? 8.291 5.351 23.220 1.00 97.44 139 ILE A N 1
ATOM 1119 C CA . ILE A 1 139 ? 9.238 4.374 22.668 1.00 97.44 139 ILE A CA 1
ATOM 1120 C C . ILE A 1 139 ? 10.667 4.646 23.156 1.00 97.44 139 ILE A C 1
ATOM 1122 O O . ILE A 1 139 ? 11.351 3.714 23.579 1.00 97.44 139 ILE A O 1
ATOM 1126 N N . VAL A 1 140 ? 11.109 5.904 23.170 1.00 96.94 140 VAL A N 1
ATOM 1127 C CA . VAL A 1 140 ? 12.426 6.295 23.700 1.00 96.94 140 VAL A CA 1
ATOM 1128 C C . VAL A 1 140 ? 12.570 5.931 25.177 1.00 96.94 140 VAL A C 1
ATOM 1130 O O . VAL A 1 140 ? 13.572 5.331 25.567 1.00 96.94 140 VAL A O 1
ATOM 1133 N N . GLY A 1 141 ? 11.556 6.227 25.994 1.00 96.69 141 GLY A N 1
ATOM 1134 C CA . GLY A 1 141 ? 11.536 5.869 27.411 1.00 96.69 141 GLY A CA 1
ATOM 1135 C C . GLY A 1 141 ? 11.628 4.357 27.616 1.00 96.69 141 GLY A C 1
ATOM 1136 O O . GLY A 1 141 ? 12.399 3.890 28.453 1.00 96.69 141 GLY A O 1
ATOM 1137 N N . LYS A 1 142 ? 10.914 3.570 26.799 1.00 95.94 142 LYS A N 1
ATOM 1138 C CA . LYS A 1 142 ? 11.002 2.103 26.827 1.00 95.94 142 LYS A CA 1
ATOM 1139 C C . LYS A 1 142 ? 12.405 1.608 26.484 1.00 95.94 142 LYS A C 1
ATOM 1141 O O . LYS A 1 142 ? 12.938 0.788 27.221 1.00 95.94 142 LYS A O 1
ATOM 1146 N N . ILE A 1 143 ? 13.032 2.137 25.430 1.00 95.31 143 ILE A N 1
ATOM 1147 C CA . ILE A 1 143 ? 14.418 1.794 25.061 1.00 95.31 143 ILE A CA 1
ATOM 1148 C C . ILE A 1 143 ? 15.386 2.122 26.203 1.00 95.31 143 ILE A C 1
ATOM 1150 O O . ILE A 1 143 ? 16.261 1.317 26.524 1.00 95.31 143 ILE A O 1
ATOM 1154 N N . ALA A 1 144 ? 15.225 3.286 26.839 1.00 94.69 144 ALA A N 1
ATOM 1155 C CA . ALA A 1 144 ? 16.045 3.689 27.977 1.00 94.69 144 ALA A CA 1
ATOM 1156 C C . ALA A 1 144 ? 15.864 2.756 29.189 1.00 94.69 144 ALA A C 1
ATOM 1158 O O . ALA A 1 144 ? 16.838 2.503 29.904 1.00 94.69 144 ALA A O 1
ATOM 1159 N N . LEU A 1 145 ? 14.656 2.213 29.384 1.00 93.38 145 LEU A N 1
ATOM 1160 C CA . LEU A 1 145 ? 14.338 1.246 30.435 1.00 93.38 145 LEU A CA 1
ATOM 1161 C C . LEU A 1 145 ? 14.835 -0.177 30.151 1.00 93.38 145 LEU A C 1
ATOM 1163 O O . LEU A 1 145 ? 15.146 -0.888 31.103 1.00 93.38 145 LEU A O 1
ATOM 1167 N N . CYS A 1 146 ? 14.934 -0.608 28.888 1.00 92.00 146 CYS A N 1
ATOM 1168 C CA . CYS A 1 146 ? 15.266 -1.996 28.530 1.00 92.00 146 CYS A CA 1
ATOM 1169 C C . CYS A 1 146 ? 16.477 -2.596 29.279 1.00 92.00 146 CYS A C 1
ATOM 1171 O O . CYS A 1 146 ? 16.381 -3.748 29.693 1.00 92.00 146 CYS A O 1
ATOM 1173 N N . PRO A 1 147 ? 17.595 -1.877 29.522 1.00 88.56 147 PRO A N 1
ATOM 1174 C CA . PRO A 1 147 ? 18.729 -2.428 30.270 1.00 88.56 147 PRO A CA 1
ATOM 1175 C C . PRO A 1 147 ? 18.432 -2.807 31.730 1.00 88.56 147 PRO A C 1
ATOM 1177 O O . PRO A 1 147 ? 19.206 -3.557 32.317 1.00 88.56 147 PRO A O 1
ATOM 1180 N N . PHE A 1 148 ? 17.353 -2.292 32.332 1.00 87.81 148 PHE A N 1
ATOM 1181 C CA . PHE A 1 148 ? 16.916 -2.668 33.685 1.00 87.81 148 PHE A CA 1
ATOM 1182 C C . PHE A 1 148 ? 16.089 -3.960 33.715 1.00 87.81 148 PHE A C 1
ATOM 1184 O O . PHE A 1 148 ? 15.869 -4.506 34.793 1.00 87.81 148 PHE A O 1
ATOM 1191 N N . TYR A 1 149 ? 15.643 -4.436 32.551 1.00 88.62 149 TYR A N 1
ATOM 1192 C CA . TYR A 1 149 ? 14.800 -5.618 32.386 1.00 88.62 149 TYR A CA 1
ATOM 1193 C C . TYR A 1 149 ? 15.410 -6.517 31.302 1.00 88.62 149 TYR A C 1
ATOM 1195 O O . TYR A 1 149 ? 14.865 -6.620 30.197 1.00 88.62 149 TYR A O 1
ATOM 1203 N N . PRO A 1 150 ? 16.598 -7.101 31.559 1.00 85.62 150 PRO A N 1
ATOM 1204 C CA . PRO A 1 150 ? 17.232 -7.979 30.589 1.00 85.62 150 PRO A CA 1
ATOM 1205 C C . PRO A 1 150 ? 16.319 -9.179 30.299 1.00 85.62 150 PRO A C 1
ATOM 1207 O O . PRO A 1 150 ? 15.622 -9.655 31.198 1.00 85.62 150 PRO A O 1
ATOM 1210 N N . PRO A 1 151 ? 16.303 -9.686 29.055 1.00 89.44 151 PRO A N 1
ATOM 1211 C CA . PRO A 1 151 ? 15.570 -10.904 28.752 1.00 89.44 151 PRO A CA 1
ATOM 1212 C C . PRO A 1 151 ? 16.163 -12.105 29.519 1.00 89.44 151 PRO A C 1
ATOM 1214 O O . PRO A 1 151 ? 17.309 -12.027 29.972 1.00 89.44 151 PRO A O 1
ATOM 1217 N N . PRO A 1 152 ? 15.426 -13.230 29.630 1.00 90.19 152 PRO A N 1
ATOM 1218 C CA . PRO A 1 152 ? 15.964 -14.476 30.179 1.00 90.19 152 PRO A CA 1
ATOM 1219 C C . PRO A 1 152 ? 17.297 -14.872 29.524 1.00 90.19 152 PRO A C 1
ATOM 1221 O O . PRO A 1 152 ? 17.493 -14.622 28.335 1.00 90.19 152 PRO A O 1
ATOM 1224 N N . GLU A 1 153 ? 18.203 -15.517 30.268 1.00 89.31 153 GLU A N 1
ATOM 1225 C CA . GLU A 1 153 ? 19.561 -15.850 29.785 1.00 89.31 153 GLU A CA 1
ATOM 1226 C C . GLU A 1 153 ? 19.570 -16.682 28.492 1.00 89.31 153 GLU A C 1
ATOM 1228 O O . GLU A 1 153 ? 20.463 -16.542 27.658 1.00 89.31 153 GLU A O 1
ATOM 1233 N N . ASN A 1 154 ? 18.557 -17.527 28.305 1.00 91.75 154 ASN A N 1
ATOM 1234 C CA . ASN A 1 154 ? 18.379 -18.387 27.138 1.00 91.75 154 ASN A CA 1
ATOM 1235 C C . ASN A 1 154 ? 17.519 -17.760 26.028 1.00 91.75 154 ASN A C 1
ATOM 1237 O O . ASN A 1 154 ? 17.197 -18.439 25.053 1.00 91.75 154 ASN A O 1
ATOM 1241 N N . TRP A 1 155 ? 17.110 -16.499 26.168 1.00 94.19 155 TRP A N 1
ATOM 1242 C CA . TRP A 1 155 ? 16.301 -15.833 25.158 1.00 94.19 155 TRP A CA 1
ATOM 1243 C C . TRP A 1 155 ? 17.128 -15.585 23.896 1.00 94.19 155 TRP A C 1
ATOM 1245 O O . TRP A 1 155 ? 18.234 -15.051 23.959 1.00 94.19 155 TRP A O 1
ATOM 1255 N N . ILE A 1 156 ? 16.577 -15.955 22.744 1.00 93.50 156 ILE A N 1
ATOM 1256 C CA . ILE A 1 156 ? 17.153 -15.707 21.423 1.00 93.50 156 ILE A CA 1
ATOM 1257 C C . ILE A 1 156 ? 16.036 -15.081 20.580 1.00 93.50 156 ILE A C 1
ATOM 1259 O O . ILE A 1 156 ? 14.943 -15.649 20.548 1.00 93.50 156 ILE A O 1
ATOM 1263 N N . PRO A 1 157 ? 16.265 -13.930 19.918 1.00 93.00 157 PRO A N 1
ATOM 1264 C CA . PRO A 1 157 ? 15.267 -13.349 19.029 1.00 93.00 157 PRO A CA 1
ATOM 1265 C C . PRO A 1 157 ? 14.915 -14.330 17.904 1.00 93.00 157 PRO A C 1
ATOM 1267 O O . PRO A 1 157 ? 15.799 -14.782 17.174 1.00 93.00 157 PRO A O 1
ATOM 1270 N N . ASP A 1 158 ? 13.630 -14.633 17.755 1.00 94.06 158 ASP A N 1
ATOM 1271 C CA . ASP A 1 158 ? 13.079 -15.392 16.632 1.00 94.06 158 ASP A CA 1
ATOM 1272 C C . ASP A 1 158 ? 12.471 -14.442 15.576 1.00 94.06 158 ASP A C 1
ATOM 1274 O O . ASP A 1 158 ? 12.732 -13.235 15.567 1.00 94.06 158 ASP A O 1
ATOM 1278 N N . SER A 1 159 ? 11.657 -14.971 14.658 1.00 90.81 159 SER A N 1
ATOM 1279 C CA . SER A 1 159 ? 11.000 -14.181 13.610 1.00 90.81 159 SER A CA 1
ATOM 1280 C C . SER A 1 159 ? 9.988 -13.151 14.128 1.00 90.81 159 SER A C 1
ATOM 1282 O O . SER A 1 159 ? 9.653 -12.214 13.396 1.00 90.81 159 SER A O 1
ATOM 1284 N N . THR A 1 160 ? 9.507 -13.268 15.371 1.00 93.62 160 THR A N 1
ATOM 1285 C CA . THR A 1 160 ? 8.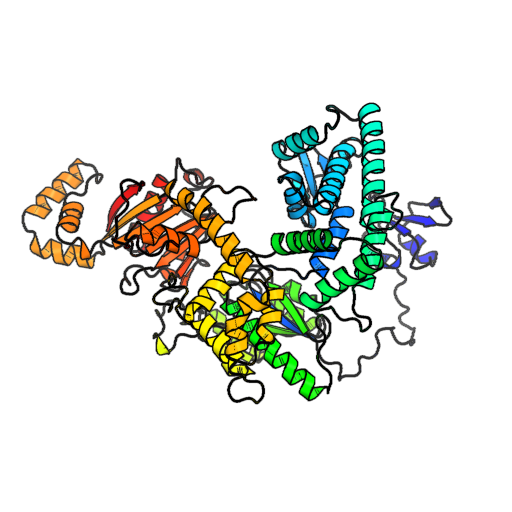597 -12.279 15.970 1.00 93.62 160 THR A CA 1
ATOM 1286 C C . THR A 1 160 ? 9.343 -11.049 16.486 1.00 93.62 160 THR A C 1
ATOM 1288 O O . THR A 1 160 ? 8.715 -10.125 16.997 1.00 93.62 160 THR A O 1
ATOM 1291 N N . TRP A 1 161 ? 10.672 -11.002 16.354 1.00 95.50 161 TRP A N 1
ATOM 1292 C CA . TRP A 1 161 ? 11.492 -9.874 16.776 1.00 95.50 161 TRP A CA 1
ATOM 1293 C C . TRP A 1 161 ? 12.263 -9.258 15.621 1.00 95.50 161 TRP A C 1
ATOM 1295 O O . TRP A 1 161 ? 12.883 -9.919 14.792 1.00 95.50 161 TRP A O 1
ATOM 1305 N N . THR A 1 162 ? 12.294 -7.934 15.617 1.00 95.38 162 THR A N 1
ATOM 1306 C CA . THR A 1 162 ? 12.979 -7.144 14.610 1.00 95.38 162 THR A CA 1
ATOM 1307 C C . THR A 1 162 ? 14.076 -6.310 15.259 1.00 95.38 162 THR A C 1
ATOM 1309 O O . THR A 1 162 ? 13.806 -5.441 16.092 1.00 95.38 162 THR A O 1
ATOM 1312 N N . LYS A 1 163 ? 15.330 -6.532 14.841 1.00 95.56 163 LYS A N 1
ATOM 1313 C CA . LYS A 1 163 ? 16.466 -5.700 15.264 1.00 95.56 163 LYS A CA 1
ATOM 1314 C C . LYS A 1 163 ? 16.311 -4.275 14.715 1.00 95.56 163 LYS A C 1
ATOM 1316 O O . LYS A 1 163 ? 16.056 -4.068 13.521 1.00 95.56 163 LYS A O 1
ATOM 1321 N N . LEU A 1 164 ? 16.480 -3.287 15.587 1.00 93.75 164 LEU A N 1
ATOM 1322 C CA . LEU A 1 164 ? 16.502 -1.868 15.241 1.00 93.75 164 LEU A CA 1
ATOM 1323 C C . LEU A 1 164 ? 17.932 -1.421 14.888 1.00 93.75 164 LEU A C 1
ATOM 1325 O O . LEU A 1 164 ? 18.913 -1.965 15.390 1.00 93.75 164 LEU A O 1
ATOM 1329 N N . SER A 1 165 ? 18.050 -0.419 14.014 1.00 88.56 165 SER A N 1
ATOM 1330 C CA . SER A 1 165 ? 19.325 0.219 13.667 1.00 88.56 165 SER A CA 1
ATOM 1331 C C . SER A 1 165 ? 19.946 0.913 14.882 1.00 88.56 165 SER A C 1
ATOM 1333 O O . SER A 1 165 ? 19.370 1.865 15.404 1.00 88.56 165 SER A O 1
ATOM 1335 N N . GLU A 1 166 ? 21.130 0.458 15.294 1.00 85.75 166 GLU A N 1
ATOM 1336 C CA . GLU A 1 166 ? 21.856 0.974 16.463 1.00 85.75 166 GLU A CA 1
ATOM 1337 C C . GLU A 1 166 ? 22.147 2.472 16.337 1.00 85.75 166 GLU A C 1
ATOM 1339 O O . GLU A 1 166 ? 21.792 3.232 17.229 1.00 85.75 166 GLU A O 1
ATOM 1344 N N . PHE A 1 167 ? 22.682 2.914 15.194 1.00 79.81 167 PHE A N 1
ATOM 1345 C CA . PHE A 1 167 ? 22.984 4.329 14.946 1.00 79.81 167 PHE A CA 1
ATOM 1346 C C . PHE A 1 167 ? 21.748 5.222 15.121 1.00 79.81 167 PHE A C 1
ATOM 1348 O O . PHE A 1 167 ? 21.788 6.226 15.821 1.00 79.81 167 PHE A O 1
ATOM 1355 N N . LYS A 1 168 ? 20.608 4.806 14.555 1.00 88.25 168 LYS A N 1
ATOM 1356 C CA . LYS A 1 168 ? 19.363 5.575 14.661 1.00 88.25 168 LYS A CA 1
ATOM 1357 C C . LYS A 1 168 ? 18.797 5.605 16.075 1.00 88.25 168 LYS A C 1
ATOM 1359 O O . LYS A 1 168 ? 18.196 6.600 16.461 1.00 88.25 168 LYS A O 1
ATOM 1364 N N . VAL A 1 169 ? 18.956 4.521 16.829 1.00 89.12 169 VAL A N 1
ATOM 1365 C CA . VAL A 1 169 ? 18.547 4.489 18.235 1.00 89.12 169 VAL A CA 1
ATOM 1366 C C . VAL A 1 169 ? 19.422 5.435 19.056 1.00 89.12 169 VAL A C 1
ATOM 1368 O O . VAL A 1 169 ? 18.879 6.227 19.820 1.00 89.12 169 VAL A O 1
ATOM 1371 N N . THR A 1 170 ? 20.743 5.405 18.870 1.00 89.62 170 THR A N 1
ATOM 1372 C CA . THR A 1 170 ? 21.678 6.284 19.586 1.00 89.62 170 THR A CA 1
ATOM 1373 C C . THR A 1 170 ? 21.383 7.761 19.329 1.00 89.62 170 THR A C 1
ATOM 1375 O O . THR A 1 170 ? 21.163 8.487 20.296 1.00 89.62 170 THR A O 1
ATOM 1378 N N . ASP A 1 171 ? 21.254 8.180 18.063 1.00 89.62 171 ASP A N 1
ATOM 1379 C CA . ASP A 1 171 ? 20.894 9.563 17.693 1.00 89.62 171 ASP A CA 1
ATOM 1380 C C . ASP A 1 171 ? 19.619 10.031 18.421 1.00 89.62 171 ASP A C 1
ATOM 1382 O O . ASP A 1 171 ? 19.503 11.165 18.904 1.00 89.62 171 ASP A O 1
ATOM 1386 N N . LYS A 1 172 ? 18.631 9.134 18.516 1.00 93.44 172 LYS A N 1
ATOM 1387 C CA . LYS A 1 172 ? 17.353 9.432 19.156 1.00 93.44 172 LYS A CA 1
ATOM 1388 C C . LYS A 1 172 ? 17.486 9.553 20.673 1.00 93.44 172 LYS A C 1
ATOM 1390 O O . LYS A 1 172 ? 16.929 10.479 21.254 1.00 93.44 172 LYS A O 1
ATOM 1395 N N . LEU A 1 173 ? 18.245 8.669 21.322 1.00 93.69 173 LEU A N 1
ATOM 1396 C CA . LEU A 1 173 ? 18.527 8.755 22.760 1.00 93.69 173 LEU A CA 1
ATOM 1397 C C . LEU A 1 173 ? 19.291 10.042 23.111 1.00 93.69 173 LEU A C 1
ATOM 1399 O O . LEU A 1 173 ? 18.992 10.680 24.120 1.00 93.69 173 LEU A O 1
ATOM 1403 N N . GLU A 1 174 ? 20.230 10.465 22.264 1.00 93.50 174 GLU A N 1
ATOM 1404 C CA . GLU A 1 174 ? 20.947 11.735 22.426 1.00 93.50 174 GLU A CA 1
ATOM 1405 C C . GLU A 1 174 ? 20.011 12.941 22.308 1.00 93.50 174 GLU A C 1
ATOM 1407 O O . GLU A 1 174 ? 20.089 13.858 23.126 1.00 93.50 174 GLU A O 1
ATOM 1412 N N . THR A 1 175 ? 19.062 12.905 21.366 1.00 94.25 175 THR A N 1
ATOM 1413 C CA . THR A 1 175 ? 18.047 13.962 21.188 1.00 94.25 175 THR A CA 1
ATOM 1414 C C . THR A 1 175 ? 17.233 14.211 22.466 1.00 94.25 175 THR A C 1
ATOM 1416 O O . THR A 1 175 ? 16.878 15.351 22.757 1.00 94.25 175 THR A O 1
ATOM 1419 N N . TYR A 1 176 ? 16.968 13.164 23.254 1.00 95.62 176 TYR A N 1
ATOM 1420 C CA . TYR A 1 176 ? 16.247 13.255 24.532 1.00 95.62 176 TYR A CA 1
ATOM 1421 C C . TYR A 1 176 ? 17.161 13.349 25.761 1.00 95.62 176 TYR A C 1
ATOM 1423 O O . TYR A 1 176 ? 16.677 13.251 26.889 1.00 95.62 176 TYR A O 1
ATOM 1431 N N . ALA A 1 177 ? 18.468 13.545 25.558 1.00 96.00 177 ALA A N 1
ATOM 1432 C CA . ALA A 1 177 ? 19.472 13.615 26.616 1.00 96.00 177 ALA A CA 1
ATOM 1433 C C . ALA A 1 177 ? 19.414 12.418 27.586 1.00 96.00 177 ALA A C 1
ATOM 1435 O O . ALA A 1 177 ? 19.568 12.575 28.800 1.00 96.00 177 ALA A O 1
ATOM 1436 N N . VAL A 1 178 ? 19.182 11.210 27.058 1.00 94.75 178 VAL A N 1
ATOM 1437 C CA . VAL A 1 178 ? 19.155 9.990 27.873 1.00 94.75 178 VAL A CA 1
ATOM 1438 C C . VAL A 1 178 ? 20.544 9.761 28.486 1.00 94.75 178 VAL A C 1
ATOM 1440 O O . VAL A 1 178 ? 21.533 9.740 27.746 1.00 94.75 178 VAL A O 1
ATOM 1443 N N . PRO A 1 179 ? 20.659 9.546 29.814 1.00 92.56 179 PRO A N 1
ATOM 1444 C CA . PRO A 1 179 ? 21.942 9.267 30.449 1.00 92.56 179 PRO A CA 1
ATOM 1445 C C . PRO A 1 179 ? 22.646 8.049 29.832 1.00 92.56 179 PRO A C 1
ATOM 1447 O O . PRO A 1 179 ? 22.074 6.955 29.745 1.00 92.56 179 PRO A O 1
ATOM 1450 N N . GLN A 1 180 ? 23.901 8.247 29.422 1.00 85.06 180 GLN A N 1
ATOM 1451 C CA . GLN A 1 180 ? 24.755 7.210 28.840 1.00 85.06 180 GLN A CA 1
ATOM 1452 C C . GLN A 1 180 ? 25.279 6.247 29.920 1.00 85.06 180 GLN A C 1
ATOM 1454 O O . GLN A 1 180 ? 25.470 6.635 31.072 1.00 85.06 180 GLN A O 1
ATOM 1459 N N . GLY A 1 181 ? 25.542 4.992 29.542 1.00 74.62 181 GLY A N 1
ATOM 1460 C CA . GLY A 1 181 ? 26.056 3.948 30.441 1.00 74.62 181 GLY A CA 1
ATOM 1461 C C . GLY A 1 181 ? 25.027 2.885 30.859 1.00 74.62 181 GLY A C 1
ATOM 1462 O O . GLY A 1 181 ? 23.868 2.890 30.428 1.00 74.62 181 GLY A O 1
ATOM 1463 N N . ILE A 1 182 ? 25.490 1.924 31.668 1.00 67.19 182 ILE A N 1
ATOM 1464 C CA . ILE A 1 182 ? 24.700 0.783 32.169 1.00 67.19 182 ILE A CA 1
ATOM 1465 C C . ILE A 1 182 ? 23.649 1.268 33.186 1.00 67.19 182 ILE A C 1
ATOM 1467 O O . ILE A 1 182 ? 23.777 2.346 33.765 1.00 67.19 182 ILE A O 1
ATOM 1471 N N . ALA A 1 183 ? 22.596 0.464 33.374 1.00 73.25 183 ALA A N 1
ATOM 1472 C CA . ALA A 1 183 ? 21.593 0.590 34.428 1.00 73.25 183 ALA A CA 1
ATOM 1473 C C . ALA A 1 183 ? 22.193 1.100 35.757 1.00 73.25 183 ALA A C 1
ATOM 1475 O O . ALA A 1 183 ? 23.023 0.441 36.377 1.00 73.25 183 ALA A O 1
ATOM 1476 N N . GLY A 1 184 ? 21.754 2.283 36.185 1.00 88.19 184 GLY A N 1
ATOM 1477 C CA . GLY A 1 184 ? 22.184 2.936 37.419 1.00 88.19 184 GLY A CA 1
ATOM 1478 C C . GLY A 1 184 ? 21.106 3.883 37.941 1.00 88.19 184 GLY A C 1
ATOM 1479 O O . GLY A 1 184 ? 20.158 4.211 37.223 1.00 88.19 184 GLY A O 1
ATOM 1480 N N . GLU A 1 185 ? 21.246 4.327 39.189 1.00 88.38 185 GLU A N 1
ATOM 1481 C CA . GLU A 1 185 ? 20.230 5.122 39.895 1.00 88.38 185 GLU A CA 1
ATOM 1482 C C . GLU A 1 185 ? 19.858 6.412 39.148 1.00 88.38 185 GLU A C 1
ATOM 1484 O O . GLU A 1 185 ? 18.678 6.715 38.991 1.00 88.38 185 GLU A O 1
ATOM 1489 N N . GLY A 1 186 ? 20.845 7.117 38.579 1.00 90.88 186 GLY A N 1
ATOM 1490 C CA . GLY A 1 186 ? 20.601 8.330 37.791 1.00 90.88 186 GLY A CA 1
ATOM 1491 C C . GLY A 1 186 ? 19.753 8.085 36.538 1.00 90.88 186 GLY A C 1
ATOM 1492 O O . GLY A 1 186 ? 18.848 8.862 36.245 1.00 90.88 186 GLY A O 1
ATOM 1493 N N . LYS A 1 187 ? 19.989 6.975 35.825 1.00 92.38 187 LYS A N 1
ATOM 1494 C CA . LYS A 1 187 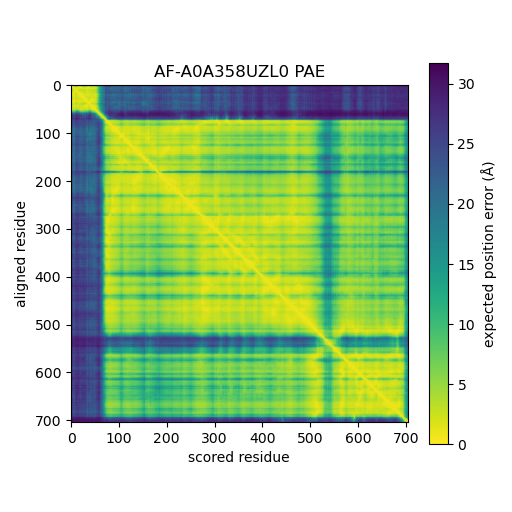? 19.203 6.610 34.637 1.00 92.38 187 LYS A CA 1
ATOM 1495 C C . LYS A 1 187 ? 17.791 6.154 35.009 1.00 92.38 187 LYS A C 1
ATOM 1497 O O . LYS A 1 187 ? 16.853 6.473 34.285 1.00 92.38 187 LYS A O 1
ATOM 1502 N N . ARG A 1 188 ? 17.624 5.459 36.141 1.00 93.50 188 ARG A N 1
ATOM 1503 C CA . ARG A 1 188 ? 16.299 5.086 36.664 1.00 93.50 188 ARG A CA 1
ATOM 1504 C C . ARG A 1 188 ? 15.493 6.328 37.040 1.00 93.50 188 ARG A C 1
ATOM 1506 O O . ARG A 1 188 ? 14.392 6.488 36.533 1.00 93.50 188 ARG A O 1
ATOM 1513 N N . LYS A 1 189 ? 16.083 7.239 37.820 1.00 94.94 189 LYS A N 1
ATOM 1514 C CA . LYS A 1 189 ? 15.461 8.519 38.179 1.00 94.94 189 LYS A CA 1
ATOM 1515 C C . LYS A 1 189 ? 15.048 9.319 36.939 1.00 94.94 189 LYS A C 1
ATOM 1517 O O . LYS A 1 189 ? 13.926 9.807 36.882 1.00 94.94 189 LYS A O 1
ATOM 1522 N N . TRP A 1 190 ? 15.924 9.396 35.931 1.00 96.19 190 TRP A N 1
ATOM 1523 C CA . TRP A 1 190 ? 15.592 10.028 34.651 1.00 96.19 190 TRP A CA 1
ATOM 1524 C C . TRP A 1 190 ? 14.383 9.361 33.986 1.00 96.19 190 TRP A C 1
ATOM 1526 O O . TRP A 1 190 ? 13.487 10.064 33.536 1.00 96.19 190 TRP A O 1
ATOM 1536 N N . CYS A 1 191 ? 14.320 8.022 33.949 1.00 95.56 191 CYS A N 1
ATOM 1537 C CA . CYS A 1 191 ? 13.178 7.315 33.362 1.00 95.56 191 CYS A CA 1
ATOM 1538 C C . CYS A 1 191 ? 11.878 7.632 34.114 1.00 95.56 191 CYS A C 1
ATOM 1540 O O . CYS A 1 191 ? 10.870 7.907 33.468 1.00 95.56 191 CYS A O 1
ATOM 1542 N N . ASP A 1 192 ? 11.901 7.635 35.448 1.00 95.94 192 ASP A N 1
ATOM 1543 C CA . ASP A 1 192 ? 10.725 7.926 36.276 1.00 95.94 192 ASP A CA 1
ATOM 1544 C C . ASP A 1 192 ? 10.194 9.349 36.016 1.00 95.94 192 ASP A C 1
ATOM 1546 O O . ASP A 1 192 ? 9.008 9.530 35.731 1.00 95.94 192 ASP A O 1
ATOM 1550 N N . GLU A 1 193 ? 11.078 10.354 36.025 1.00 97.62 193 GLU A N 1
ATOM 1551 C CA . GLU A 1 193 ? 10.740 11.753 35.714 1.00 97.62 193 GLU A CA 1
ATOM 1552 C C . GLU A 1 193 ? 10.248 11.911 34.263 1.00 97.62 193 GLU A C 1
ATOM 1554 O O . GLU A 1 193 ? 9.265 12.610 33.994 1.00 97.62 193 GLU A O 1
ATOM 1559 N N . PHE A 1 194 ? 10.895 11.224 33.317 1.00 97.75 194 PHE A N 1
ATOM 1560 C CA . PHE A 1 194 ? 10.544 11.271 31.901 1.00 97.75 194 PHE A CA 1
ATOM 1561 C C . PHE A 1 19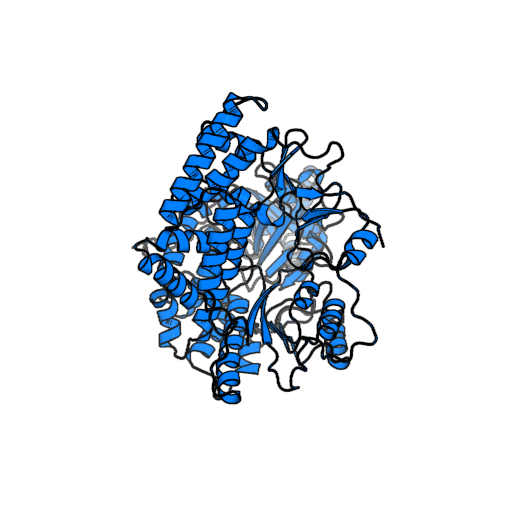4 ? 9.155 10.678 31.638 1.00 97.75 194 PHE A C 1
ATOM 1563 O O . PHE A 1 194 ? 8.345 11.304 30.949 1.00 97.75 194 PHE A O 1
ATOM 1570 N N . PHE A 1 195 ? 8.840 9.517 32.222 1.00 97.88 195 PHE A N 1
ATOM 1571 C CA . PHE A 1 195 ? 7.513 8.909 32.117 1.00 97.88 195 PHE A CA 1
ATOM 1572 C C . PHE A 1 195 ? 6.444 9.715 32.848 1.00 97.88 195 PHE A C 1
ATOM 1574 O O . PHE A 1 195 ? 5.350 9.872 32.310 1.00 97.88 195 PHE A O 1
ATOM 1581 N N . GLN A 1 196 ? 6.750 10.299 34.009 1.00 97.94 196 GLN A N 1
ATOM 1582 C CA . GLN A 1 196 ? 5.822 11.204 34.688 1.00 97.94 196 GLN A CA 1
ATOM 1583 C C . GLN A 1 196 ? 5.414 12.374 33.780 1.00 97.94 196 GLN A C 1
ATOM 1585 O O . GLN A 1 196 ? 4.224 12.677 33.670 1.00 97.94 196 GLN A O 1
ATOM 1590 N N . ALA A 1 197 ? 6.374 12.989 33.082 1.00 98.25 197 ALA A N 1
ATOM 1591 C CA . ALA A 1 197 ? 6.092 14.052 32.121 1.00 98.25 197 ALA A CA 1
ATOM 1592 C C . ALA A 1 197 ? 5.272 13.550 30.917 1.00 98.25 197 ALA A C 1
ATOM 1594 O O . ALA A 1 197 ? 4.331 14.220 30.497 1.00 98.25 197 ALA A O 1
ATOM 1595 N N . ILE A 1 198 ? 5.581 12.361 30.380 1.00 98.19 198 ILE A N 1
ATOM 1596 C CA . ILE A 1 198 ? 4.794 11.737 29.297 1.00 98.19 198 ILE A CA 1
ATOM 1597 C C . ILE A 1 198 ? 3.330 11.570 29.722 1.00 98.19 198 ILE A C 1
ATOM 1599 O O . ILE A 1 198 ? 2.429 11.912 28.960 1.00 98.19 198 ILE A O 1
ATOM 1603 N N . TRP A 1 199 ? 3.073 11.065 30.929 1.00 98.06 199 TRP A N 1
ATOM 1604 C CA . TRP A 1 199 ? 1.710 10.817 31.406 1.00 98.06 199 TRP A CA 1
ATOM 1605 C C . TRP A 1 199 ? 0.929 12.107 31.669 1.00 98.06 199 TRP A C 1
ATOM 1607 O O . TRP A 1 199 ? -0.266 12.168 31.374 1.00 98.06 199 TRP A O 1
ATOM 1617 N N . GLN A 1 200 ? 1.594 13.165 32.142 1.00 98.25 200 GLN A N 1
ATOM 1618 C CA . GLN A 1 200 ? 0.992 14.496 32.265 1.00 98.25 200 GLN A CA 1
ATOM 1619 C C . GLN A 1 200 ? 0.585 15.067 30.901 1.00 98.25 200 GLN A C 1
ATOM 1621 O O . GLN A 1 200 ? -0.543 15.544 30.746 1.00 98.25 200 GLN A O 1
ATOM 1626 N N . ASP A 1 201 ? 1.463 14.968 29.902 1.00 98.12 201 ASP A N 1
ATOM 1627 C CA . ASP A 1 201 ? 1.170 15.433 28.545 1.00 98.12 201 ASP A CA 1
ATOM 1628 C C . ASP A 1 201 ? 0.041 14.617 27.909 1.00 98.12 201 ASP A C 1
ATOM 1630 O O . ASP A 1 201 ? -0.923 15.195 27.406 1.00 98.12 201 ASP A O 1
ATOM 1634 N N . ALA A 1 202 ? 0.090 13.285 28.021 1.00 98.19 202 ALA A N 1
ATOM 1635 C CA . ALA A 1 202 ? -0.988 12.407 27.573 1.00 98.19 202 ALA A CA 1
ATOM 1636 C C . ALA A 1 202 ? -2.325 12.785 28.226 1.00 98.19 202 ALA A C 1
ATOM 1638 O O . ALA A 1 202 ? -3.347 12.859 27.542 1.00 98.19 202 ALA A O 1
ATOM 1639 N N . SER A 1 203 ? -2.311 13.081 29.531 1.00 98.38 203 SER A N 1
ATOM 1640 C CA . SER A 1 203 ? -3.516 13.460 30.268 1.00 98.38 203 SER A CA 1
ATOM 1641 C C . SER A 1 203 ? -4.145 14.738 29.722 1.00 98.38 203 SER A C 1
ATOM 1643 O O . SER A 1 203 ? -5.354 14.809 29.497 1.00 98.38 203 SER A O 1
ATOM 1645 N N . LYS A 1 204 ? -3.308 15.751 29.472 1.00 97.94 204 LYS A N 1
ATOM 1646 C CA . LYS A 1 204 ? -3.730 17.027 28.892 1.00 97.94 204 LYS A CA 1
ATOM 1647 C C . LYS A 1 204 ? -4.278 16.844 27.479 1.00 97.94 204 LYS A C 1
ATOM 1649 O O . LYS A 1 204 ? -5.300 17.434 27.145 1.00 97.94 204 LYS A O 1
ATOM 1654 N N . MET A 1 205 ? -3.599 16.048 26.659 1.00 97.75 205 MET A N 1
ATOM 1655 C CA . MET A 1 205 ? -3.949 15.856 25.252 1.00 97.75 205 MET A CA 1
ATOM 1656 C C . MET A 1 205 ? -5.229 15.039 25.067 1.00 97.75 205 MET A C 1
ATOM 1658 O O . MET A 1 205 ? -6.008 15.340 24.173 1.00 97.75 205 MET A O 1
ATOM 1662 N N . LEU A 1 206 ? -5.472 14.039 25.920 1.00 97.44 206 LEU A N 1
ATOM 1663 C CA . LEU A 1 206 ? -6.646 13.161 25.835 1.00 97.44 206 LEU A CA 1
ATOM 1664 C C . LEU A 1 206 ? -7.800 13.587 26.759 1.00 97.44 206 LEU A C 1
ATOM 1666 O O . LEU A 1 206 ? -8.878 12.990 26.711 1.00 97.44 206 LEU A O 1
ATOM 1670 N N . GLY A 1 207 ? -7.596 14.613 27.593 1.00 96.62 207 GLY A N 1
ATOM 1671 C CA . GLY A 1 207 ? -8.600 15.131 28.526 1.00 96.62 207 GLY A CA 1
ATOM 1672 C C . GLY A 1 207 ? -9.008 14.128 29.611 1.00 96.62 207 GLY A C 1
ATOM 1673 O O . GLY A 1 207 ? -10.151 14.150 30.065 1.00 96.62 207 GLY A O 1
ATOM 1674 N N . GLN A 1 208 ? -8.108 13.219 29.994 1.00 96.88 208 GLN A N 1
ATOM 1675 C CA . GLN A 1 208 ? -8.339 12.176 31.000 1.00 96.88 208 GLN A CA 1
ATOM 1676 C C . GLN A 1 208 ? -7.112 12.022 31.896 1.00 96.88 208 GLN A C 1
ATOM 1678 O O . GLN A 1 208 ? -6.004 12.314 31.473 1.00 96.88 208 GLN A O 1
ATOM 1683 N N . VAL A 1 209 ? -7.283 11.572 33.139 1.00 97.62 209 VAL A N 1
ATOM 1684 C CA . VAL A 1 209 ? -6.145 11.362 34.045 1.00 97.62 209 VAL A CA 1
ATOM 1685 C C . VAL A 1 209 ? -5.422 10.074 33.660 1.00 97.62 209 VAL A C 1
ATOM 1687 O O . VAL A 1 209 ? -5.970 8.984 33.797 1.00 97.62 209 VAL A O 1
ATOM 1690 N N . ILE A 1 210 ? -4.178 10.205 33.215 1.00 98.06 210 ILE A N 1
ATOM 1691 C CA . ILE A 1 210 ? -3.305 9.106 32.812 1.00 98.06 210 ILE A CA 1
ATOM 1692 C C . ILE A 1 210 ? -2.088 9.132 33.727 1.00 98.06 210 ILE A C 1
ATOM 1694 O O . ILE A 1 210 ? -1.388 10.136 33.824 1.00 98.06 210 ILE A O 1
ATOM 1698 N N . THR A 1 211 ? -1.845 8.024 34.422 1.00 97.19 211 THR A N 1
ATOM 1699 C CA . THR A 1 211 ? -0.754 7.898 35.405 1.00 97.19 211 THR A CA 1
ATOM 1700 C C . THR A 1 211 ? 0.221 6.771 35.076 1.00 97.19 211 THR A C 1
ATOM 1702 O O . THR A 1 211 ? 1.233 6.616 35.757 1.00 97.19 211 THR A O 1
ATOM 1705 N N . SER A 1 212 ? -0.077 5.964 34.055 1.00 96.88 212 SER A N 1
ATOM 1706 C CA . SER A 1 212 ? 0.695 4.777 33.694 1.00 96.88 212 SER A CA 1
ATOM 1707 C C . SER A 1 212 ? 0.419 4.331 32.252 1.00 96.88 212 SER A C 1
ATOM 1709 O O . SER A 1 212 ? -0.544 4.771 31.618 1.00 96.88 212 SER A O 1
ATOM 1711 N N . GLN A 1 213 ? 1.241 3.408 31.742 1.00 95.88 213 GLN A N 1
ATOM 1712 C CA . GLN A 1 213 ? 1.040 2.790 30.427 1.00 95.88 213 GLN A CA 1
ATOM 1713 C C . GLN A 1 213 ? -0.282 1.988 30.328 1.00 95.88 213 GLN A C 1
ATOM 1715 O O . GLN A 1 213 ? -0.970 2.143 29.312 1.00 95.88 213 GLN A O 1
ATOM 1720 N N . PRO A 1 214 ? -0.683 1.160 31.322 1.00 97.06 214 PRO A N 1
ATOM 1721 C CA . PRO A 1 214 ? -2.006 0.530 31.321 1.00 97.06 214 PRO A CA 1
ATOM 1722 C C . PRO A 1 214 ? -3.147 1.548 31.247 1.00 97.06 214 PRO A C 1
ATOM 1724 O O . PRO A 1 214 ? -3.998 1.421 30.373 1.00 97.06 214 PRO A O 1
ATOM 1727 N N . ALA A 1 215 ? -3.093 2.620 32.050 1.00 97.50 215 ALA A N 1
ATOM 1728 C CA . ALA A 1 215 ? -4.116 3.668 32.039 1.00 97.50 215 ALA A CA 1
ATOM 1729 C C . ALA A 1 215 ? -4.222 4.374 30.674 1.00 97.50 215 ALA A C 1
ATOM 1731 O O . ALA A 1 215 ? -5.326 4.644 30.202 1.00 97.50 215 ALA A O 1
ATOM 1732 N N . LEU A 1 216 ? -3.090 4.634 30.001 1.00 97.81 216 LEU A N 1
ATOM 1733 C CA . LEU A 1 216 ? -3.093 5.157 28.630 1.00 97.81 216 LEU A CA 1
ATOM 1734 C C . LEU A 1 216 ? -3.755 4.170 27.658 1.00 97.81 216 LEU A C 1
ATOM 1736 O O . LEU A 1 216 ? -4.576 4.572 26.839 1.00 97.81 216 LEU A O 1
ATOM 1740 N N . SER A 1 217 ? -3.414 2.883 27.753 1.00 97.31 217 SER A N 1
ATOM 1741 C CA . SER A 1 217 ? -3.972 1.848 26.873 1.00 97.31 217 SER A CA 1
ATOM 1742 C C . SER A 1 217 ? -5.485 1.711 27.055 1.00 97.31 217 SER A C 1
ATOM 1744 O O . SER A 1 217 ? -6.216 1.695 26.073 1.00 97.31 217 SER A O 1
ATOM 1746 N N . GLU A 1 218 ? -5.959 1.657 28.300 1.00 97.75 218 GLU A N 1
ATOM 1747 C CA . GLU A 1 218 ? -7.386 1.604 28.645 1.00 97.75 218 GLU A CA 1
ATOM 1748 C C . GLU A 1 218 ? -8.131 2.858 28.182 1.00 97.75 218 GLU A C 1
ATOM 1750 O O . GLU A 1 218 ? -9.222 2.758 27.623 1.00 97.75 218 GLU A O 1
ATOM 1755 N N . THR A 1 219 ? -7.520 4.036 28.344 1.00 98.19 219 THR A N 1
ATOM 1756 C CA . THR A 1 219 ? -8.072 5.298 27.837 1.00 98.19 219 THR A CA 1
ATOM 1757 C C . THR A 1 219 ? -8.255 5.240 26.322 1.00 98.19 219 THR A C 1
ATOM 1759 O O . THR A 1 219 ? -9.334 5.555 25.822 1.00 98.19 219 THR A O 1
ATOM 1762 N N . LEU A 1 220 ? -7.231 4.807 25.581 1.00 98.19 220 LEU A N 1
ATOM 1763 C CA . LEU A 1 220 ? -7.286 4.696 24.122 1.00 98.19 220 LEU A CA 1
ATOM 1764 C C . LEU A 1 220 ? -8.315 3.651 23.652 1.00 98.19 220 LEU A C 1
ATOM 1766 O O . LEU A 1 220 ? -9.064 3.933 22.720 1.00 98.19 220 LEU A O 1
ATOM 1770 N N . GLU A 1 221 ? -8.416 2.494 24.314 1.00 97.81 221 GLU A N 1
ATOM 1771 C CA . GLU A 1 221 ? -9.462 1.489 24.041 1.00 97.81 221 GLU A CA 1
ATOM 1772 C C . GLU A 1 221 ? -10.866 2.039 24.325 1.00 97.81 221 GLU A C 1
ATOM 1774 O O . GLU A 1 221 ? -11.802 1.813 23.554 1.00 97.81 221 GLU A O 1
ATOM 1779 N N . GLY A 1 222 ? -11.020 2.805 25.408 1.00 97.88 222 GLY A N 1
ATOM 1780 C CA . GLY A 1 222 ? -12.272 3.465 25.766 1.00 97.88 222 GLY A CA 1
ATOM 1781 C C . GLY A 1 222 ? -12.684 4.534 24.753 1.00 97.88 222 GLY A C 1
ATOM 1782 O O . GLY A 1 222 ? -13.868 4.643 24.432 1.00 97.88 222 GLY A O 1
ATOM 1783 N N . ILE A 1 223 ? -11.723 5.292 24.213 1.00 97.69 223 ILE A N 1
ATOM 1784 C CA . ILE A 1 223 ? -11.954 6.229 23.104 1.00 97.69 223 ILE A CA 1
ATOM 1785 C C . ILE A 1 223 ? -12.401 5.449 21.871 1.00 97.69 223 ILE A C 1
ATOM 1787 O O . ILE A 1 223 ? -13.489 5.702 21.362 1.00 97.69 223 ILE A O 1
ATOM 1791 N N . ARG A 1 224 ? -11.602 4.472 21.429 1.00 96.75 224 ARG A N 1
ATOM 1792 C CA . ARG A 1 224 ? -11.888 3.660 20.242 1.00 96.75 224 ARG A CA 1
ATOM 1793 C C . ARG A 1 224 ? -13.271 3.011 20.316 1.00 96.75 224 ARG A C 1
ATOM 1795 O O . ARG A 1 224 ? -14.041 3.115 19.372 1.00 96.75 224 ARG A O 1
ATOM 1802 N N . SER A 1 225 ? -13.633 2.431 21.458 1.00 95.44 225 SER A N 1
ATOM 1803 C CA . SER A 1 225 ? -14.946 1.803 21.663 1.00 95.44 225 SER A CA 1
ATOM 1804 C C . SER A 1 225 ? -16.112 2.788 21.511 1.00 95.44 225 SER A C 1
ATOM 1806 O O . SER A 1 225 ? -17.169 2.410 21.019 1.00 95.44 225 SER A O 1
ATOM 1808 N N . ARG A 1 226 ? -15.933 4.061 21.893 1.00 95.62 226 ARG A N 1
ATOM 1809 C CA . ARG A 1 226 ? -16.945 5.122 21.703 1.00 95.62 226 ARG A CA 1
ATOM 1810 C C . ARG A 1 226 ? -17.017 5.636 20.268 1.00 95.62 226 ARG A C 1
ATOM 1812 O O . ARG A 1 226 ? -18.018 6.241 19.900 1.00 95.62 226 ARG A O 1
ATOM 1819 N N . LEU A 1 227 ? -15.965 5.418 19.483 1.00 94.38 227 LEU A N 1
ATOM 1820 C CA . LEU A 1 227 ? -15.931 5.721 18.055 1.00 94.38 227 LEU A CA 1
ATOM 1821 C C . LEU A 1 227 ? -16.546 4.603 17.208 1.00 94.38 227 LEU A C 1
ATOM 1823 O O . LEU A 1 227 ? -16.587 4.739 15.991 1.00 94.38 227 LEU A O 1
ATOM 1827 N N . MET A 1 228 ? -17.029 3.516 17.811 1.00 92.06 228 MET A N 1
ATOM 1828 C CA . MET A 1 228 ? -17.733 2.466 17.084 1.00 92.06 228 MET A CA 1
ATOM 1829 C C . MET A 1 228 ? -19.226 2.797 16.931 1.00 92.06 228 MET A C 1
ATOM 1831 O O . MET A 1 228 ? -19.839 3.325 17.864 1.00 92.06 228 MET A O 1
ATOM 1835 N N . PRO A 1 229 ? -19.846 2.462 15.787 1.00 88.69 229 PRO A N 1
ATOM 1836 C CA . PRO A 1 229 ? -21.294 2.475 15.645 1.00 88.69 229 PRO A CA 1
ATOM 1837 C C . PRO A 1 229 ? -21.979 1.583 16.696 1.00 88.69 229 PRO A C 1
ATOM 1839 O O . PRO A 1 229 ? -21.495 0.485 16.989 1.00 88.69 229 PRO A O 1
ATOM 1842 N N . PRO A 1 230 ? -23.143 1.990 17.231 1.00 87.12 230 PRO A N 1
ATOM 1843 C CA . PRO A 1 230 ? -23.864 1.215 18.243 1.00 87.12 230 PRO A CA 1
ATOM 1844 C C . PRO A 1 230 ? -24.454 -0.105 17.714 1.00 87.12 230 PRO A C 1
ATOM 1846 O O . PRO A 1 230 ? -24.857 -0.952 18.504 1.00 87.12 230 PRO A O 1
ATOM 1849 N N . ASP A 1 231 ? -24.526 -0.291 16.394 1.00 85.00 231 ASP A N 1
ATOM 1850 C CA . ASP A 1 231 ? -25.139 -1.448 15.731 1.00 85.00 231 ASP A CA 1
ATOM 1851 C C . ASP A 1 231 ? -24.146 -2.569 15.354 1.00 85.00 231 ASP A C 1
ATOM 1853 O O . ASP A 1 231 ? -24.526 -3.531 14.669 1.00 85.00 231 ASP A O 1
ATOM 1857 N N . GLY A 1 232 ? -22.896 -2.463 15.829 1.00 80.38 232 GLY A N 1
ATOM 1858 C CA . GLY A 1 232 ? -21.858 -3.490 15.702 1.00 80.38 232 GLY A CA 1
ATOM 1859 C C . GLY A 1 232 ? -21.105 -3.506 14.366 1.00 80.38 232 GLY A C 1
ATOM 1860 O O . GLY A 1 232 ? -20.396 -4.474 14.102 1.00 80.38 232 GLY A O 1
ATOM 1861 N N . GLY A 1 233 ? -21.266 -2.478 13.524 1.00 86.06 233 GLY A N 1
ATOM 1862 C CA . GLY A 1 233 ? -20.469 -2.268 12.307 1.00 86.06 233 GLY A CA 1
ATOM 1863 C C . GLY A 1 233 ? -19.225 -1.401 12.528 1.00 86.06 233 GLY A C 1
ATOM 1864 O O . GLY A 1 233 ? -18.803 -1.160 13.653 1.00 86.06 233 GLY A O 1
ATOM 1865 N N . MET A 1 234 ? -18.652 -0.905 11.434 1.00 89.06 234 MET A N 1
ATOM 1866 C CA . MET A 1 234 ? -17.618 0.127 11.378 1.00 89.06 234 MET A CA 1
ATOM 1867 C C . MET A 1 234 ? -18.156 1.342 10.619 1.00 89.06 234 MET A C 1
ATOM 1869 O O . MET A 1 234 ? -18.964 1.207 9.702 1.00 89.06 234 MET A O 1
ATOM 1873 N N . TYR A 1 235 ? -17.687 2.531 10.985 1.00 90.38 235 TYR A N 1
ATOM 1874 C CA . TYR A 1 235 ? -17.907 3.726 10.176 1.00 90.38 235 TYR A CA 1
ATOM 1875 C C . TYR A 1 235 ? -17.108 3.650 8.872 1.00 90.38 235 TYR A C 1
ATOM 1877 O O . TYR A 1 235 ? -16.021 3.065 8.833 1.00 90.38 235 TYR A O 1
ATOM 1885 N N . LEU A 1 236 ? -17.613 4.296 7.821 1.00 92.50 236 LEU A N 1
ATOM 1886 C CA . LEU A 1 236 ? -16.780 4.652 6.672 1.00 92.50 236 LEU A CA 1
ATOM 1887 C C . LEU A 1 236 ? -15.661 5.605 7.121 1.00 92.50 236 LEU A C 1
ATOM 1889 O O . LEU A 1 236 ? -15.795 6.306 8.123 1.00 92.50 236 LEU A O 1
ATOM 1893 N N . GLU A 1 237 ? -14.574 5.700 6.361 1.00 93.56 237 GLU A N 1
ATOM 1894 C CA . GLU A 1 237 ? -13.404 6.522 6.708 1.00 93.56 237 GLU A CA 1
ATOM 1895 C C . GLU A 1 237 ? -13.790 7.985 6.988 1.00 93.56 237 GLU A C 1
ATOM 1897 O O . GLU A 1 237 ? -13.367 8.581 7.982 1.00 93.56 237 GLU A O 1
ATOM 1902 N N . LYS A 1 238 ? -14.680 8.552 6.164 1.00 91.62 238 LYS A N 1
ATOM 1903 C CA . LYS A 1 238 ? -15.233 9.902 6.358 1.00 91.62 238 LYS A CA 1
ATOM 1904 C C . LYS A 1 238 ? -16.028 10.037 7.659 1.00 91.62 238 LYS A C 1
ATOM 1906 O O . LYS A 1 238 ? -15.883 11.028 8.370 1.00 91.62 238 LYS A O 1
ATOM 1911 N N . GLU A 1 239 ? -16.868 9.059 7.970 1.00 93.12 239 GLU A N 1
ATOM 1912 C CA . GLU A 1 239 ? -17.698 9.056 9.178 1.00 93.12 239 GLU A CA 1
ATOM 1913 C C . GLU A 1 239 ? -16.842 8.863 10.436 1.00 93.12 239 GLU A C 1
ATOM 1915 O O . GLU A 1 239 ? -17.080 9.520 11.446 1.00 93.12 239 GLU A O 1
ATOM 1920 N N . TYR A 1 240 ? -15.788 8.047 10.359 1.00 95.12 240 TYR A N 1
ATOM 1921 C CA . TYR A 1 240 ? -14.853 7.829 11.459 1.00 95.12 240 TYR A CA 1
ATOM 1922 C C . TYR A 1 240 ? -14.053 9.102 11.780 1.00 95.12 240 TYR A C 1
ATOM 1924 O O . TYR A 1 240 ? -13.903 9.458 12.950 1.00 95.12 240 TYR A O 1
ATOM 1932 N N . LYS A 1 241 ? -13.618 9.861 10.757 1.00 95.25 241 LYS A N 1
ATOM 1933 C CA . LYS A 1 241 ? -13.018 11.202 10.934 1.00 95.25 241 LYS A CA 1
ATOM 1934 C C . LYS A 1 241 ? -13.980 12.147 11.666 1.00 95.25 241 LYS A C 1
ATOM 1936 O O . LYS A 1 241 ? -13.585 12.805 12.627 1.00 95.25 241 LYS A O 1
ATOM 1941 N N . ILE A 1 242 ? -15.258 12.170 11.276 1.00 95.25 242 ILE A N 1
ATOM 1942 C CA . ILE A 1 242 ? -16.293 12.976 11.950 1.00 95.25 242 ILE A CA 1
ATOM 1943 C C . ILE A 1 242 ? -16.510 12.507 13.398 1.00 95.25 242 ILE A C 1
ATOM 1945 O O . ILE A 1 242 ? -16.614 13.334 14.302 1.00 95.25 242 ILE A O 1
ATOM 1949 N N . ALA A 1 243 ? -16.528 11.197 13.653 1.00 96.00 243 ALA A N 1
ATOM 1950 C CA . ALA A 1 243 ? -16.663 10.653 15.002 1.00 96.00 243 ALA A CA 1
ATOM 1951 C C . ALA A 1 243 ? -15.500 11.099 15.909 1.00 96.00 243 ALA A C 1
ATOM 1953 O O . ALA A 1 243 ? -15.734 11.542 17.036 1.00 96.00 243 ALA A O 1
ATOM 1954 N N . ILE A 1 244 ? -14.260 11.071 15.403 1.00 97.19 244 ILE A N 1
ATOM 1955 C CA . ILE A 1 244 ? -13.087 11.604 16.114 1.00 97.19 244 ILE A CA 1
ATOM 1956 C C . ILE A 1 244 ? -13.251 13.107 16.363 1.00 97.19 244 ILE A C 1
ATOM 1958 O O . ILE A 1 244 ? -13.049 13.564 17.489 1.00 97.19 244 ILE A O 1
ATOM 1962 N N . GLN A 1 245 ? -13.633 13.873 15.334 1.00 97.44 245 GLN A N 1
ATOM 1963 C CA . GLN A 1 245 ? -13.856 15.318 15.444 1.00 97.44 245 GLN A CA 1
ATOM 1964 C C . GLN A 1 245 ? -14.807 15.637 16.600 1.00 97.44 245 GLN A C 1
ATOM 1966 O O . GLN A 1 245 ? -14.476 16.452 17.463 1.00 97.44 245 GLN A O 1
ATOM 1971 N N . ASN A 1 246 ? -15.956 14.962 16.639 1.00 97.19 246 ASN A N 1
ATOM 1972 C CA . ASN A 1 246 ? -16.982 15.163 17.656 1.00 97.19 246 ASN A CA 1
ATOM 1973 C C . ASN A 1 246 ? -16.466 14.778 19.047 1.00 97.19 246 ASN A C 1
ATOM 1975 O O . ASN A 1 246 ? -16.554 15.584 19.972 1.00 97.19 246 ASN A O 1
ATOM 1979 N N . TYR A 1 247 ? -15.835 13.604 19.183 1.00 97.12 247 TYR A N 1
ATOM 1980 C CA . TYR A 1 247 ? -15.328 13.111 20.466 1.00 97.12 247 TYR A CA 1
ATOM 1981 C C . TYR A 1 247 ? -14.365 14.096 21.154 1.00 97.12 247 TYR A C 1
ATOM 1983 O O . TYR A 1 247 ? -14.478 14.336 22.362 1.00 97.12 247 TYR A O 1
ATOM 1991 N N . PHE A 1 248 ? -13.413 14.663 20.407 1.00 97.62 248 PHE A N 1
ATOM 1992 C CA . PHE A 1 248 ? -12.446 15.622 20.953 1.00 97.62 248 PHE A CA 1
ATOM 1993 C C . PHE A 1 248 ? -13.058 17.019 21.129 1.00 97.62 248 PHE A C 1
ATOM 1995 O O . PHE A 1 248 ? -12.810 17.662 22.151 1.00 97.62 248 PHE A O 1
ATOM 2002 N N . SER A 1 249 ? -13.910 17.465 20.198 1.00 96.38 249 SER A N 1
ATOM 2003 C CA . SER A 1 249 ? -14.555 18.786 20.275 1.00 96.38 249 SER A CA 1
ATOM 2004 C C . SER A 1 249 ? -15.479 18.909 21.491 1.00 96.38 249 SER A C 1
ATOM 2006 O O . SER A 1 249 ? -15.439 19.919 22.189 1.00 96.38 249 SER A O 1
ATOM 2008 N N . GLU A 1 250 ? -16.236 17.857 21.824 1.00 97.38 250 GLU A N 1
ATOM 2009 C CA . GLU A 1 250 ? -17.074 17.787 23.036 1.00 97.38 250 GLU A CA 1
ATOM 2010 C C . GLU A 1 250 ? -16.278 17.949 24.343 1.00 97.38 250 GLU A C 1
ATOM 2012 O O . GLU A 1 250 ? -16.845 18.257 25.391 1.00 97.38 250 GLU A O 1
ATOM 2017 N N . ARG A 1 251 ? -14.957 17.748 24.291 1.00 96.94 251 ARG A N 1
ATOM 2018 C CA . ARG A 1 251 ? -14.026 17.879 25.422 1.00 96.94 251 ARG A CA 1
ATOM 2019 C C . ARG A 1 251 ? -13.200 19.164 25.366 1.00 96.94 251 ARG A C 1
ATOM 2021 O O . ARG A 1 251 ? -12.322 19.348 26.204 1.00 96.94 251 ARG A O 1
ATOM 2028 N N . GLY A 1 252 ? -13.457 20.042 24.394 1.00 97.56 252 GLY A N 1
ATOM 2029 C CA . GLY A 1 252 ? -12.679 21.264 24.184 1.00 97.56 252 GLY A CA 1
ATOM 2030 C C . GLY A 1 252 ? -11.241 21.008 23.717 1.00 97.56 252 GLY A C 1
ATOM 2031 O O . GLY A 1 252 ? -10.361 21.825 23.981 1.00 97.56 252 GLY A O 1
ATOM 2032 N N . LEU A 1 253 ? -10.985 19.872 23.063 1.00 97.50 253 LEU A N 1
ATOM 2033 C CA . LEU A 1 253 ? -9.672 19.481 22.545 1.00 97.50 253 LEU A CA 1
ATOM 2034 C C . LEU A 1 253 ? -9.622 19.667 21.022 1.00 97.50 253 LEU A C 1
ATOM 2036 O O . LEU A 1 253 ? -10.650 19.536 20.361 1.00 97.50 253 LEU A O 1
ATOM 2040 N N . ASN A 1 254 ? -8.434 19.926 20.456 1.00 97.12 254 ASN A N 1
ATOM 2041 C CA . ASN A 1 254 ? -8.256 19.944 18.999 1.00 97.12 254 ASN A CA 1
ATOM 2042 C C . ASN A 1 254 ? -8.116 18.498 18.460 1.00 97.12 254 ASN A C 1
ATOM 2044 O O . ASN A 1 254 ? -7.126 17.839 18.798 1.00 97.12 254 ASN A O 1
ATOM 2048 N N . PRO A 1 255 ? -9.059 18.001 17.637 1.00 97.12 255 PRO A N 1
ATOM 2049 C CA . PRO A 1 255 ? -8.972 16.679 17.013 1.00 97.12 255 PRO A CA 1
ATOM 2050 C C . PRO A 1 255 ? -7.933 16.564 15.898 1.00 97.12 255 PRO A C 1
ATOM 2052 O O . PRO A 1 255 ? -7.461 15.451 15.667 1.00 97.12 255 PRO A O 1
ATOM 2055 N N . GLU A 1 256 ? -7.593 17.652 15.196 1.00 97.00 256 GLU A N 1
ATOM 2056 C CA . GLU A 1 256 ? -6.798 17.586 13.957 1.00 97.00 256 GLU A CA 1
ATOM 2057 C C . GLU A 1 256 ? -5.472 16.842 14.159 1.00 97.00 256 GLU A C 1
ATOM 2059 O O . GLU A 1 256 ? -5.226 15.884 13.425 1.00 97.00 256 GLU A O 1
ATOM 2064 N N . PRO A 1 257 ? -4.664 17.129 15.203 1.00 97.56 257 PRO A N 1
ATOM 2065 C CA . PRO A 1 257 ? -3.391 16.439 15.355 1.00 97.56 257 PRO A CA 1
ATOM 2066 C C . PRO A 1 257 ? -3.558 14.946 15.678 1.00 97.56 257 PRO A C 1
ATOM 2068 O O . PRO A 1 257 ? -2.691 14.142 15.344 1.00 97.56 257 PRO A O 1
ATOM 2071 N N . PHE A 1 258 ? -4.663 14.541 16.311 1.00 97.81 258 PHE A N 1
ATOM 2072 C CA . PHE A 1 258 ? -4.928 13.123 16.562 1.00 97.81 258 PHE A CA 1
ATOM 2073 C C . PHE A 1 258 ? -5.368 12.403 15.280 1.00 97.81 258 PHE A C 1
ATOM 2075 O O . PHE A 1 258 ? -4.921 11.288 15.014 1.00 97.81 258 PHE A O 1
ATOM 2082 N N . GLN A 1 259 ? -6.205 13.047 14.460 1.00 97.00 259 GLN A N 1
ATOM 2083 C CA . GLN A 1 259 ? -6.590 12.517 13.149 1.00 97.00 259 GLN A CA 1
ATOM 2084 C C . GLN A 1 259 ? -5.380 12.384 12.222 1.00 97.00 259 GLN A C 1
ATOM 2086 O O . GLN A 1 259 ? -5.215 11.342 11.595 1.00 97.00 259 GLN A O 1
ATOM 2091 N N . GLU A 1 260 ? -4.513 13.397 12.171 1.00 95.38 260 GLU A N 1
ATOM 2092 C CA . GLU A 1 260 ? -3.267 13.360 11.400 1.00 95.38 260 GLU A CA 1
ATOM 2093 C C . GLU A 1 260 ? -2.372 12.188 11.808 1.00 95.38 260 GLU A C 1
ATOM 2095 O O . GLU A 1 260 ? -1.908 11.462 10.934 1.00 95.38 260 GLU A O 1
ATOM 2100 N N . LEU A 1 261 ? -2.195 11.940 13.113 1.00 95.75 261 LEU A N 1
ATOM 2101 C CA . LEU A 1 261 ? -1.444 10.780 13.603 1.00 95.75 261 LEU A CA 1
ATOM 2102 C C . LEU A 1 261 ? -2.035 9.461 13.078 1.00 95.75 261 LEU A C 1
ATOM 2104 O O . LEU A 1 261 ? -1.299 8.590 12.611 1.00 95.75 261 LEU A O 1
ATOM 2108 N N . LEU A 1 262 ? -3.358 9.289 13.152 1.00 96.50 262 LEU A N 1
ATOM 2109 C CA . LEU A 1 262 ? -4.000 8.066 12.663 1.00 96.50 262 LEU A CA 1
ATOM 2110 C C . LEU A 1 262 ? -3.866 7.919 11.143 1.00 96.50 262 LEU A C 1
ATOM 2112 O O . LEU A 1 262 ? -3.624 6.813 10.662 1.00 96.50 262 LEU A O 1
ATOM 2116 N N . LEU A 1 263 ? -3.961 9.021 10.396 1.00 93.75 263 LEU A N 1
ATOM 2117 C CA . LEU A 1 263 ? -3.735 9.036 8.951 1.00 93.75 263 LEU A CA 1
ATOM 2118 C C . LEU A 1 263 ? -2.281 8.697 8.604 1.00 93.75 263 LEU A C 1
ATOM 2120 O O . LEU A 1 263 ? -2.044 7.931 7.676 1.00 93.75 263 LEU A O 1
ATOM 2124 N N . GLU A 1 264 ? -1.294 9.197 9.350 1.00 91.56 264 GLU A N 1
ATOM 2125 C CA . GLU A 1 264 ? 0.106 8.787 9.192 1.00 91.56 264 GLU A CA 1
ATOM 2126 C C . GLU A 1 264 ? 0.261 7.279 9.416 1.00 91.56 264 GLU A C 1
ATOM 2128 O O . GLU A 1 264 ? 0.894 6.591 8.612 1.00 91.56 264 GLU A O 1
ATOM 2133 N N . PHE A 1 265 ? -0.366 6.743 10.465 1.00 91.81 265 PHE A N 1
ATOM 2134 C CA . PHE A 1 265 ? -0.298 5.317 10.776 1.00 91.81 265 PHE A CA 1
ATOM 2135 C C . PHE A 1 265 ? -0.958 4.448 9.701 1.00 91.81 265 PHE A C 1
ATOM 2137 O O . PHE A 1 265 ? -0.431 3.390 9.351 1.00 91.81 265 PHE A O 1
ATOM 2144 N N . GLN A 1 266 ? -2.074 4.913 9.144 1.00 92.88 266 GLN A N 1
ATOM 2145 C CA . GLN A 1 266 ? -2.733 4.292 8.000 1.00 92.88 266 GLN A CA 1
ATOM 2146 C C . GLN A 1 266 ? -1.782 4.241 6.789 1.00 92.88 266 GLN A C 1
ATOM 2148 O O . GLN A 1 266 ? -1.449 3.153 6.308 1.00 92.88 266 GLN A O 1
ATOM 2153 N N . ARG A 1 267 ? -1.226 5.398 6.396 1.00 89.12 267 ARG A N 1
ATOM 2154 C CA . ARG A 1 267 ? -0.326 5.553 5.236 1.00 89.12 267 ARG A CA 1
ATOM 2155 C C . ARG A 1 267 ? 0.962 4.736 5.335 1.00 89.12 267 ARG A C 1
ATOM 2157 O O . ARG A 1 267 ? 1.518 4.332 4.316 1.00 89.12 267 ARG A O 1
ATOM 2164 N N . LEU A 1 268 ? 1.485 4.508 6.544 1.00 86.12 268 LEU A N 1
ATOM 2165 C CA . LEU A 1 268 ? 2.704 3.709 6.747 1.00 86.12 268 LEU A CA 1
ATOM 2166 C C . LEU A 1 268 ? 2.534 2.248 6.323 1.00 86.12 268 LEU A C 1
ATOM 2168 O O . LEU A 1 268 ? 3.514 1.607 5.933 1.00 86.12 268 LEU A O 1
ATOM 2172 N N . ASN A 1 269 ? 1.306 1.742 6.395 1.00 84.56 269 ASN A N 1
ATOM 2173 C CA . ASN A 1 269 ? 0.973 0.389 5.985 1.00 84.56 269 ASN A CA 1
ATOM 2174 C C . ASN A 1 269 ? 0.373 0.318 4.578 1.00 84.56 269 ASN A C 1
ATOM 2176 O O . ASN A 1 269 ? 0.379 -0.768 4.006 1.00 84.56 269 ASN A O 1
ATOM 2180 N N . ASP A 1 270 ? -0.083 1.434 4.009 1.00 85.88 270 ASP A N 1
ATOM 2181 C CA . ASP A 1 270 ? -0.611 1.488 2.647 1.00 85.88 270 ASP A CA 1
ATOM 2182 C C . ASP A 1 270 ? 0.490 1.251 1.590 1.00 85.88 270 ASP A C 1
ATOM 2184 O O . ASP A 1 270 ? 1.513 1.944 1.536 1.00 85.88 270 ASP A O 1
ATOM 2188 N N . ALA A 1 271 ? 0.296 0.247 0.730 1.00 85.38 271 ALA A N 1
ATOM 2189 C CA . ALA A 1 271 ? 1.196 -0.081 -0.381 1.00 85.38 271 ALA A CA 1
ATOM 2190 C C . ALA A 1 271 ? 0.501 -0.954 -1.440 1.00 85.38 271 ALA A C 1
ATOM 2192 O O . ALA A 1 271 ? -0.465 -1.631 -1.127 1.00 85.38 271 ALA A O 1
ATOM 2193 N N . GLY A 1 272 ? 1.031 -1.020 -2.666 1.00 84.81 272 GLY A N 1
ATOM 2194 C CA . GLY A 1 272 ? 0.433 -1.838 -3.739 1.00 84.81 272 GLY A CA 1
ATOM 2195 C C . GLY A 1 272 ? -0.900 -1.274 -4.242 1.00 84.81 272 GLY A C 1
ATOM 2196 O O . GLY A 1 272 ? -1.256 -0.170 -3.835 1.00 84.81 272 GLY A O 1
ATOM 2197 N N . GLY A 1 273 ? -1.595 -2.001 -5.116 1.00 87.00 273 GLY A N 1
ATOM 2198 C CA . GLY A 1 273 ? -2.855 -1.575 -5.744 1.00 87.00 273 GLY A CA 1
ATOM 2199 C C . GLY A 1 273 ? -2.690 -0.395 -6.704 1.00 87.00 273 GLY A C 1
ATOM 2200 O O . GLY A 1 273 ? -1.997 0.578 -6.394 1.00 87.00 273 GLY A O 1
ATOM 2201 N N . ASP A 1 274 ? -3.319 -0.473 -7.866 1.00 92.50 274 ASP A N 1
ATOM 2202 C CA . ASP A 1 274 ? -3.396 0.620 -8.835 1.00 92.50 274 ASP A CA 1
ATOM 2203 C C . ASP A 1 274 ? -4.837 1.135 -8.968 1.00 92.50 274 ASP A C 1
ATOM 2205 O O . ASP A 1 274 ? -5.695 0.868 -8.117 1.00 92.50 274 ASP A O 1
ATOM 2209 N N . LEU A 1 275 ? -5.081 1.986 -9.970 1.00 96.25 275 LEU A N 1
ATOM 2210 C CA . LEU A 1 275 ? -6.408 2.548 -10.181 1.00 96.25 275 LEU A CA 1
ATOM 2211 C C . LEU A 1 275 ? -7.418 1.470 -10.568 1.00 96.25 275 LEU A C 1
ATOM 2213 O O . LEU A 1 275 ? -8.579 1.614 -10.196 1.00 96.25 275 LEU A O 1
ATOM 2217 N N . ASP A 1 276 ? -7.001 0.418 -11.270 1.00 97.00 276 ASP A N 1
ATOM 2218 C CA . ASP A 1 276 ? -7.913 -0.620 -11.727 1.00 97.00 276 ASP A CA 1
ATOM 2219 C C . ASP A 1 276 ? -8.422 -1.463 -10.561 1.00 97.00 276 ASP A C 1
ATOM 2221 O O . ASP A 1 276 ? -9.634 -1.630 -10.396 1.00 97.00 276 ASP A O 1
ATOM 2225 N N . THR A 1 277 ? -7.529 -1.852 -9.652 1.00 96.12 277 THR A N 1
ATOM 2226 C CA . THR A 1 277 ? -7.916 -2.531 -8.413 1.00 96.12 277 THR A CA 1
ATOM 2227 C C . THR A 1 277 ? -8.899 -1.678 -7.593 1.00 96.12 277 THR A C 1
ATOM 2229 O O . THR A 1 277 ? -9.910 -2.179 -7.085 1.00 96.12 277 THR A O 1
ATOM 2232 N N . ILE A 1 278 ? -8.617 -0.376 -7.430 1.00 97.75 278 ILE A N 1
ATOM 2233 C CA . ILE A 1 278 ? -9.458 0.537 -6.635 1.00 97.75 278 ILE A CA 1
ATOM 2234 C C . ILE A 1 278 ? -10.815 0.755 -7.305 1.00 97.75 278 ILE A C 1
ATOM 2236 O O . ILE A 1 278 ? -11.846 0.698 -6.633 1.00 97.75 278 ILE A O 1
ATOM 2240 N N . ALA A 1 279 ? -10.831 1.005 -8.613 1.00 98.44 279 ALA A N 1
ATOM 2241 C CA . ALA A 1 279 ? -12.056 1.222 -9.367 1.00 98.44 279 ALA A CA 1
ATOM 2242 C C . ALA A 1 279 ? -12.918 -0.046 -9.386 1.00 98.44 279 ALA A C 1
ATOM 2244 O O . ALA A 1 279 ? -14.101 0.040 -9.067 1.00 98.44 279 ALA A O 1
ATOM 2245 N N . SER A 1 280 ? -12.335 -1.225 -9.606 1.00 98.50 280 SER A N 1
ATOM 2246 C CA . SER A 1 280 ? -13.033 -2.514 -9.518 1.00 98.50 280 SER A CA 1
ATOM 2247 C C . SER A 1 280 ? -13.727 -2.709 -8.169 1.00 98.50 280 SER A C 1
ATOM 2249 O O . SER A 1 280 ? -14.913 -3.038 -8.103 1.00 98.50 280 SER A O 1
ATOM 2251 N N . ASN A 1 281 ? -13.019 -2.443 -7.068 1.00 98.38 281 ASN A N 1
ATOM 2252 C CA . ASN A 1 281 ? -13.589 -2.541 -5.725 1.00 98.38 281 ASN A CA 1
ATOM 2253 C C . ASN A 1 281 ? -14.653 -1.461 -5.458 1.00 98.38 281 ASN A C 1
ATOM 2255 O O . ASN A 1 281 ? -15.645 -1.727 -4.778 1.00 98.38 281 ASN A O 1
ATOM 2259 N N . ALA A 1 282 ? -14.497 -0.259 -6.018 1.00 98.50 282 ALA A N 1
ATOM 2260 C CA . ALA A 1 282 ? -15.496 0.801 -5.916 1.00 98.50 282 ALA A CA 1
ATOM 2261 C C . ALA A 1 282 ? -16.779 0.446 -6.687 1.00 98.50 282 ALA A C 1
ATOM 2263 O O . ALA A 1 282 ? -17.876 0.709 -6.197 1.00 98.50 282 ALA A O 1
ATOM 2264 N N . LEU A 1 283 ? -16.661 -0.193 -7.853 1.00 98.69 283 LEU A N 1
ATOM 2265 C CA . LEU A 1 283 ? -17.788 -0.683 -8.650 1.00 98.69 283 LEU A CA 1
ATOM 2266 C C . LEU A 1 283 ? -18.525 -1.818 -7.925 1.00 98.69 283 LEU A C 1
ATOM 2268 O O . LEU A 1 283 ? -19.751 -1.774 -7.813 1.00 98.69 283 LEU A O 1
ATOM 2272 N N . TYR A 1 284 ? -17.790 -2.770 -7.341 1.00 98.31 284 TYR A N 1
ATOM 2273 C CA . TYR A 1 284 ? -18.363 -3.792 -6.462 1.00 98.31 284 TYR A CA 1
ATOM 2274 C C . TYR A 1 284 ? -19.097 -3.187 -5.263 1.00 98.31 284 TYR A C 1
ATOM 2276 O O . TYR A 1 284 ? -20.236 -3.562 -4.982 1.00 98.31 284 TYR A O 1
ATOM 2284 N N . GLY A 1 285 ? -18.479 -2.217 -4.584 1.00 97.31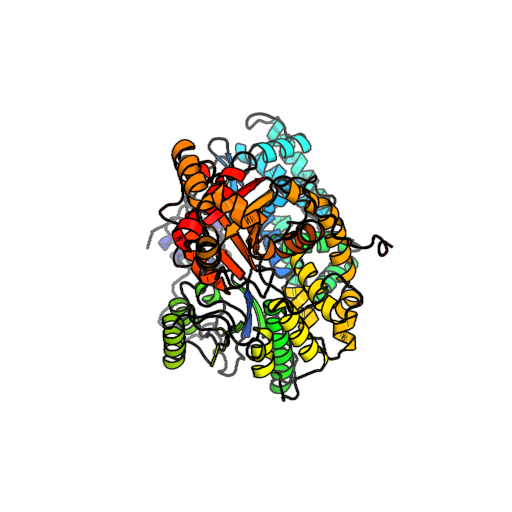 285 GLY A N 1
ATOM 2285 C CA . GLY A 1 285 ? -19.109 -1.485 -3.489 1.00 97.31 285 GLY A CA 1
ATOM 2286 C C . GLY A 1 285 ? -20.386 -0.774 -3.943 1.00 97.31 285 GLY A C 1
ATOM 2287 O O . GLY A 1 285 ? -21.422 -0.891 -3.295 1.00 97.31 285 GLY A O 1
ATOM 2288 N N . ALA A 1 286 ? -20.355 -0.094 -5.092 1.00 97.38 286 ALA A N 1
ATOM 2289 C CA . ALA A 1 286 ? -21.503 0.628 -5.634 1.00 97.38 286 ALA A CA 1
ATOM 2290 C C . ALA A 1 286 ? -22.674 -0.305 -5.971 1.00 97.38 286 ALA A C 1
ATOM 2292 O O . ALA A 1 286 ? -23.823 0.026 -5.663 1.00 97.38 286 ALA A O 1
ATOM 2293 N N . TRP A 1 287 ? -22.384 -1.463 -6.570 1.00 97.75 287 TRP A N 1
ATOM 2294 C CA . TRP A 1 287 ? -23.364 -2.519 -6.808 1.00 97.75 287 TRP A CA 1
ATOM 2295 C C . TRP A 1 287 ? -23.938 -3.040 -5.489 1.00 97.75 287 TRP A C 1
ATOM 2297 O O . TRP A 1 287 ? -25.154 -3.021 -5.295 1.00 97.75 287 TRP A O 1
ATOM 2307 N N . PHE A 1 288 ? -23.075 -3.457 -4.559 1.00 97.44 288 PHE A N 1
ATOM 2308 C CA . PHE A 1 288 ? -23.496 -4.097 -3.317 1.00 97.44 288 PHE A CA 1
ATOM 2309 C C . PHE A 1 288 ? -24.355 -3.176 -2.456 1.00 97.44 288 PHE A C 1
ATOM 2311 O O . PHE A 1 288 ? -25.385 -3.614 -1.952 1.00 97.44 288 PHE A O 1
ATOM 2318 N N . MET A 1 289 ? -23.980 -1.898 -2.328 1.00 94.50 289 MET A N 1
ATOM 2319 C CA . MET A 1 289 ? -24.756 -0.904 -1.582 1.00 94.50 289 MET A CA 1
ATOM 2320 C C . MET A 1 289 ? -26.210 -0.854 -2.067 1.00 94.50 289 MET A C 1
ATOM 2322 O O . MET A 1 289 ? -27.136 -0.947 -1.264 1.00 94.50 289 MET A O 1
ATOM 2326 N N . GLN A 1 290 ? -26.405 -0.758 -3.385 1.00 94.06 290 GLN A N 1
ATOM 2327 C CA . GLN A 1 290 ? -27.727 -0.607 -3.993 1.00 94.06 290 GLN A CA 1
ATOM 2328 C C . GLN A 1 290 ? -28.513 -1.920 -3.999 1.00 94.06 290 GLN A C 1
ATOM 2330 O O . GLN A 1 290 ? -29.697 -1.942 -3.659 1.00 94.06 290 GLN A O 1
ATOM 2335 N N . TRP A 1 291 ? -27.852 -3.027 -4.343 1.00 95.50 291 TRP A N 1
ATOM 2336 C CA . TRP A 1 291 ? -28.455 -4.353 -4.308 1.00 95.50 291 TRP A CA 1
ATOM 2337 C C . TRP A 1 291 ? -28.916 -4.707 -2.892 1.00 95.50 291 TRP A C 1
ATOM 2339 O O . TRP A 1 291 ? -30.071 -5.089 -2.704 1.00 95.50 291 TRP A O 1
ATOM 2349 N N . PHE A 1 292 ? -28.056 -4.527 -1.888 1.00 94.62 292 PHE A N 1
ATOM 2350 C CA . PHE A 1 292 ? -28.368 -4.855 -0.502 1.00 94.62 292 PHE A CA 1
ATOM 2351 C C . PHE A 1 292 ? -29.511 -3.995 0.034 1.00 94.62 292 PHE A C 1
ATOM 2353 O O . PHE A 1 292 ? -30.431 -4.535 0.648 1.00 94.62 292 PHE A O 1
ATOM 2360 N N . GLU A 1 293 ? -29.490 -2.684 -0.220 1.00 93.44 293 GLU A N 1
ATOM 2361 C CA . GLU A 1 293 ? -30.563 -1.780 0.201 1.00 93.44 293 GLU A CA 1
ATOM 2362 C C . GLU A 1 293 ? -31.897 -2.150 -0.450 1.00 93.44 293 GLU A C 1
ATOM 2364 O O . GLU A 1 293 ? -32.924 -2.194 0.228 1.00 93.44 293 GLU A O 1
ATOM 2369 N N . LYS A 1 294 ? -31.886 -2.531 -1.732 1.00 92.94 294 LYS A N 1
ATOM 2370 C CA . LYS A 1 294 ? -33.080 -3.029 -2.421 1.00 92.94 294 LYS A CA 1
ATOM 2371 C C . LYS A 1 294 ? -33.625 -4.319 -1.797 1.00 92.94 294 LYS A C 1
ATOM 2373 O O . LYS A 1 294 ? -34.840 -4.465 -1.695 1.00 92.94 294 LYS A O 1
ATOM 2378 N N . GLN A 1 295 ? -32.756 -5.248 -1.390 1.00 93.31 295 GLN A N 1
ATOM 2379 C CA . GLN A 1 295 ? -33.179 -6.518 -0.782 1.00 93.31 295 GLN A CA 1
ATOM 2380 C C . GLN A 1 295 ? -33.643 -6.367 0.674 1.00 93.31 295 GLN A C 1
ATOM 2382 O O . GLN A 1 295 ? -34.554 -7.072 1.100 1.00 93.31 295 GLN A O 1
ATOM 2387 N N . ASN A 1 296 ? -33.024 -5.466 1.442 1.00 91.69 296 ASN A N 1
ATOM 2388 C CA . ASN A 1 296 ? -33.191 -5.401 2.898 1.00 91.69 296 ASN A CA 1
ATOM 2389 C C . ASN A 1 296 ? -33.943 -4.156 3.388 1.00 91.69 296 ASN A C 1
ATOM 2391 O O . ASN A 1 296 ? -34.264 -4.070 4.572 1.00 91.69 296 ASN A O 1
ATOM 2395 N N . VAL A 1 297 ? -34.232 -3.192 2.505 1.00 92.62 297 VAL A N 1
ATOM 2396 C CA . VAL A 1 297 ? -34.897 -1.910 2.824 1.00 92.62 297 VAL A CA 1
ATOM 2397 C C . VAL A 1 297 ? -34.108 -1.068 3.844 1.00 92.62 297 VAL A C 1
ATOM 2399 O O . VAL A 1 297 ? -34.630 -0.142 4.462 1.00 92.62 297 VAL A O 1
ATOM 2402 N N . VAL A 1 298 ? -32.828 -1.389 4.033 1.00 90.56 298 VAL A N 1
ATOM 2403 C CA . VAL A 1 298 ? -31.878 -0.656 4.870 1.00 90.56 298 VAL A CA 1
ATOM 2404 C C . VAL A 1 298 ? -30.519 -0.632 4.173 1.00 90.56 298 VAL A C 1
ATOM 2406 O O . VAL A 1 298 ? -30.149 -1.629 3.547 1.00 90.56 298 VAL A O 1
ATOM 2409 N N . PRO A 1 299 ? -29.755 0.466 4.278 1.00 90.12 299 PRO A N 1
ATOM 2410 C CA . PRO A 1 299 ? -28.416 0.516 3.710 1.00 90.12 299 PRO A CA 1
ATOM 2411 C C . PRO A 1 299 ? -27.495 -0.475 4.440 1.00 90.12 299 PRO A C 1
ATOM 2413 O O . PRO A 1 299 ? -27.609 -0.620 5.664 1.00 90.12 299 PRO A O 1
ATOM 2416 N N . PRO A 1 300 ? -26.564 -1.142 3.735 1.00 93.62 300 PRO A N 1
ATOM 2417 C CA . PRO A 1 300 ? -25.608 -2.020 4.392 1.00 93.62 300 PRO A CA 1
ATOM 2418 C C . PRO A 1 300 ? -24.623 -1.228 5.257 1.00 93.62 300 PRO A C 1
ATOM 2420 O O . PRO A 1 300 ? -24.305 -0.063 5.003 1.00 93.62 300 PRO A O 1
ATOM 2423 N N . ARG A 1 301 ? -24.099 -1.894 6.281 1.00 92.81 301 ARG A N 1
ATOM 2424 C CA . ARG A 1 301 ? -23.104 -1.373 7.215 1.00 92.81 301 ARG A CA 1
ATOM 2425 C C . ARG A 1 301 ? -21.716 -1.900 6.888 1.00 92.81 301 ARG A C 1
ATOM 2427 O O . ARG A 1 301 ? -21.493 -3.112 6.834 1.00 92.81 301 ARG A O 1
ATOM 2434 N N . TYR A 1 302 ? -20.759 -0.986 6.750 1.00 94.75 302 TYR A N 1
ATOM 2435 C CA . TYR A 1 302 ? -19.349 -1.340 6.613 1.00 94.75 302 TYR A CA 1
ATOM 2436 C C . TYR A 1 302 ? -18.865 -2.118 7.850 1.00 94.75 302 TYR A C 1
ATOM 2438 O O . TYR A 1 302 ? -19.342 -1.894 8.960 1.00 94.75 302 TYR A O 1
ATOM 2446 N N . GLY A 1 303 ? -17.978 -3.095 7.677 1.00 91.94 303 GLY A N 1
ATOM 2447 C CA . GLY A 1 303 ? -17.506 -4.000 8.731 1.00 91.94 303 GLY A CA 1
ATOM 2448 C C . GLY A 1 303 ? -18.508 -5.072 9.185 1.00 91.94 303 GLY A C 1
ATOM 2449 O O . GLY A 1 303 ? -18.089 -6.061 9.789 1.00 91.94 303 GLY A O 1
ATOM 2450 N N . LYS A 1 304 ? -19.799 -4.936 8.861 1.00 93.12 304 LYS A N 1
ATOM 2451 C CA . LYS A 1 304 ? -20.854 -5.896 9.227 1.00 93.12 304 LYS A CA 1
ATOM 2452 C C . LYS A 1 304 ? -21.422 -6.623 8.014 1.00 93.12 304 LYS A C 1
ATOM 2454 O O . LYS A 1 304 ? -21.337 -7.843 7.957 1.00 93.12 304 LYS A O 1
ATOM 2459 N N . ASP A 1 305 ? -21.961 -5.877 7.057 1.00 95.44 305 ASP A N 1
ATOM 2460 C CA . ASP A 1 305 ? -22.597 -6.416 5.851 1.00 95.44 305 ASP A CA 1
ATOM 2461 C C . ASP A 1 305 ? -21.606 -6.495 4.686 1.00 95.44 305 ASP A C 1
ATOM 2463 O O . ASP A 1 305 ? -21.674 -7.413 3.870 1.00 95.44 305 ASP A O 1
ATOM 2467 N N . PHE A 1 306 ? -20.636 -5.579 4.644 1.00 97.44 306 PHE A N 1
ATOM 2468 C CA . PHE A 1 306 ? -19.503 -5.656 3.727 1.00 97.44 306 PHE A CA 1
ATOM 2469 C C . PHE A 1 306 ? -18.234 -5.036 4.298 1.00 97.44 306 PHE A C 1
ATOM 2471 O O . PHE A 1 306 ? -18.305 -4.198 5.194 1.00 97.44 306 PHE A O 1
ATOM 2478 N N . GLU A 1 307 ? -17.071 -5.407 3.770 1.00 96.69 307 GLU A N 1
ATOM 2479 C CA . GLU A 1 307 ? -15.838 -4.648 3.977 1.00 96.69 307 GLU A CA 1
ATOM 2480 C C . GLU A 1 307 ? -14.837 -4.808 2.831 1.00 96.69 307 GLU A C 1
ATOM 2482 O O . GLU A 1 307 ? -14.983 -5.691 1.986 1.00 96.69 307 GLU A O 1
ATOM 2487 N N . PHE A 1 308 ? -13.810 -3.959 2.841 1.00 96.25 308 PHE A N 1
ATOM 2488 C CA . PHE A 1 308 ? -12.633 -4.123 1.997 1.00 96.25 308 PHE A CA 1
ATOM 2489 C C . PHE A 1 308 ? -11.523 -4.789 2.807 1.00 96.25 308 PHE A C 1
ATOM 2491 O O . PHE A 1 308 ? -11.235 -4.362 3.929 1.00 96.25 308 PHE A O 1
ATOM 2498 N N . ASP A 1 309 ? -10.892 -5.807 2.233 1.00 95.38 309 ASP A N 1
ATOM 2499 C CA . ASP A 1 309 ? -9.708 -6.446 2.804 1.00 95.38 309 ASP A CA 1
ATOM 2500 C C . ASP A 1 309 ? -8.552 -6.439 1.800 1.00 95.38 309 ASP A C 1
ATOM 2502 O O . ASP A 1 309 ? -8.748 -6.194 0.613 1.00 95.38 309 ASP A O 1
ATOM 2506 N N . PHE A 1 310 ? -7.334 -6.670 2.279 1.00 93.88 310 PHE A N 1
ATOM 2507 C CA . PHE A 1 310 ? -6.116 -6.515 1.498 1.00 93.88 310 PHE A CA 1
ATOM 2508 C C . PHE A 1 310 ? -5.345 -7.813 1.380 1.00 93.88 310 PHE A C 1
ATOM 2510 O O . PHE A 1 310 ? -5.081 -8.481 2.382 1.00 93.88 310 PHE A O 1
ATOM 2517 N N . VAL A 1 311 ? -4.876 -8.100 0.167 1.00 90.69 311 VAL A N 1
ATOM 2518 C CA . VAL A 1 311 ? -3.949 -9.204 -0.073 1.00 90.69 311 VAL A CA 1
ATOM 2519 C C . VAL A 1 311 ? -2.795 -8.752 -0.958 1.00 90.69 311 VAL A C 1
ATOM 2521 O O . VAL A 1 311 ? -2.996 -8.179 -2.025 1.00 90.69 311 VAL A O 1
ATOM 2524 N N . ASN A 1 312 ? -1.559 -9.016 -0.531 1.00 84.75 312 ASN A N 1
ATOM 2525 C CA . ASN A 1 312 ? -0.383 -8.740 -1.358 1.00 84.75 312 ASN A CA 1
ATOM 2526 C C . ASN A 1 312 ? -0.084 -9.873 -2.326 1.00 84.75 312 ASN A C 1
ATOM 2528 O O . ASN A 1 312 ? -0.416 -11.030 -2.075 1.00 84.75 312 ASN A O 1
ATOM 2532 N N . TYR A 1 313 ? 0.676 -9.556 -3.374 1.00 79.44 313 TYR A N 1
ATOM 2533 C CA . TYR A 1 313 ? 1.252 -10.576 -4.238 1.00 79.44 313 TYR A CA 1
ATOM 2534 C C . TYR A 1 313 ? 2.115 -11.537 -3.428 1.00 79.44 313 TYR A C 1
ATOM 2536 O O . TYR A 1 313 ? 2.942 -11.116 -2.611 1.00 79.44 313 TYR A O 1
ATOM 2544 N N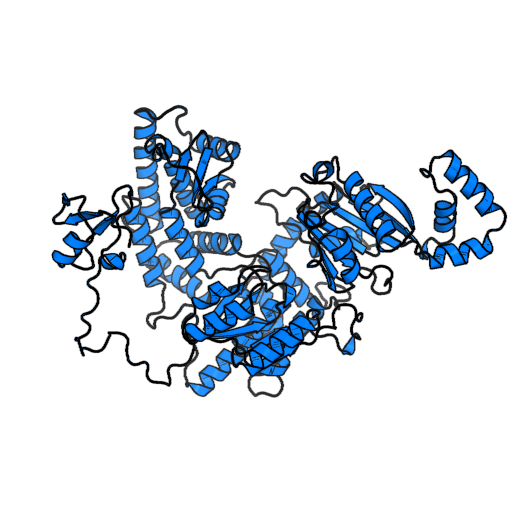 . HIS A 1 314 ? 1.927 -12.829 -3.690 1.00 76.56 314 HIS A N 1
ATOM 2545 C CA . HIS A 1 314 ? 2.614 -13.936 -3.031 1.00 76.56 314 HIS A CA 1
ATOM 2546 C C . HIS A 1 314 ? 2.333 -14.069 -1.526 1.00 76.56 314 HIS A C 1
ATOM 2548 O O . HIS A 1 314 ? 2.998 -14.858 -0.852 1.00 76.56 314 HIS A O 1
ATOM 2554 N N . GLN A 1 315 ? 1.377 -13.314 -0.978 1.00 82.69 315 GLN A N 1
ATOM 2555 C CA . GLN A 1 315 ? 0.858 -13.569 0.358 1.00 82.69 315 GLN A CA 1
ATOM 2556 C C . GLN A 1 315 ? -0.127 -14.737 0.286 1.00 82.69 315 GLN A C 1
ATOM 2558 O O . GLN A 1 315 ? -0.966 -14.788 -0.607 1.00 82.69 315 GLN A O 1
ATOM 2563 N N . SER A 1 316 ? -0.032 -15.656 1.245 1.00 88.00 316 SER A N 1
ATOM 2564 C CA . SER A 1 316 ? -0.975 -16.767 1.392 1.00 88.00 316 SER A CA 1
ATOM 2565 C C . SER A 1 316 ? -2.405 -16.257 1.574 1.00 88.00 316 SER A C 1
ATOM 2567 O O . SER A 1 316 ? -2.639 -15.361 2.391 1.00 88.00 316 SER A O 1
ATOM 2569 N N . PHE A 1 317 ? -3.366 -16.844 0.864 1.00 93.81 317 PHE A N 1
ATOM 2570 C CA . PHE A 1 317 ? -4.789 -16.511 0.968 1.00 93.81 317 PHE A CA 1
ATOM 2571 C C . PHE A 1 317 ? -5.466 -17.165 2.182 1.00 93.81 317 PHE A C 1
ATOM 2573 O O . PHE A 1 317 ? -6.569 -16.767 2.552 1.00 93.81 317 PHE A O 1
ATOM 2580 N N . LEU A 1 318 ? -4.800 -18.099 2.874 1.00 92.38 318 LEU A N 1
ATOM 2581 C CA . LEU A 1 318 ? -5.335 -18.774 4.067 1.00 92.38 318 LEU A CA 1
ATOM 2582 C C . LEU A 1 318 ? -5.800 -17.808 5.165 1.00 92.38 318 LEU A C 1
ATOM 2584 O O . LEU A 1 318 ? -6.743 -18.105 5.896 1.00 92.38 318 LEU A O 1
ATOM 2588 N N . HIS A 1 319 ? -5.184 -16.628 5.277 1.00 91.44 319 HIS A N 1
ATOM 2589 C CA . HIS A 1 319 ? -5.592 -15.629 6.267 1.00 91.44 319 HIS A CA 1
ATOM 2590 C C . HIS A 1 319 ? -7.033 -15.124 6.066 1.00 91.44 319 HIS A C 1
ATOM 2592 O O . HIS A 1 319 ? -7.635 -14.652 7.030 1.00 91.44 319 HIS A O 1
ATOM 2598 N N . LEU A 1 320 ? -7.606 -15.252 4.861 1.00 94.38 320 LEU A N 1
ATOM 2599 C CA . LEU A 1 320 ? -8.996 -14.890 4.575 1.00 94.38 320 LEU A CA 1
ATOM 2600 C C . LEU A 1 320 ? -9.997 -15.779 5.328 1.00 94.38 320 LEU A C 1
ATOM 2602 O O . LEU A 1 320 ? -11.119 -15.346 5.571 1.00 94.38 320 LEU A O 1
ATOM 2606 N N . ALA A 1 321 ? -9.588 -16.965 5.801 1.00 93.50 321 ALA A N 1
ATOM 2607 C CA . ALA A 1 321 ? -10.406 -17.828 6.661 1.00 93.50 321 ALA A CA 1
ATOM 2608 C C . ALA A 1 321 ? -10.752 -17.196 8.026 1.00 93.50 321 ALA A C 1
ATOM 2610 O O . ALA A 1 321 ? -11.612 -17.700 8.749 1.00 93.50 321 ALA A O 1
ATOM 2611 N N . ARG A 1 322 ? -10.141 -16.054 8.380 1.00 94.19 322 ARG A N 1
ATOM 2612 C CA . ARG A 1 322 ? -10.596 -15.227 9.511 1.00 94.19 322 ARG A CA 1
ATOM 2613 C C . ARG A 1 322 ? -12.017 -14.694 9.318 1.00 94.19 322 ARG A C 1
ATOM 2615 O O . ARG A 1 322 ? -12.718 -14.462 10.302 1.00 94.19 322 ARG A O 1
ATOM 2622 N N . HIS A 1 323 ? -12.439 -14.521 8.066 1.00 94.69 323 HIS A N 1
ATOM 2623 C CA . HIS A 1 323 ? -13.788 -14.109 7.704 1.00 94.69 323 HIS A CA 1
ATOM 2624 C C . HIS A 1 323 ? -14.680 -15.334 7.682 1.00 94.69 323 HIS A C 1
ATOM 2626 O O . HIS A 1 323 ? -14.624 -16.122 6.743 1.00 94.69 323 HIS A O 1
ATOM 2632 N N . LYS A 1 324 ? -15.485 -15.516 8.727 1.00 94.88 324 LYS A N 1
ATOM 2633 C CA . LYS A 1 324 ? -16.435 -16.630 8.833 1.00 94.88 324 LYS A CA 1
ATOM 2634 C C . LYS A 1 324 ? -17.752 -16.271 8.152 1.00 94.88 324 LYS A C 1
ATOM 2636 O O . LYS A 1 324 ? -18.211 -15.139 8.290 1.00 94.88 324 LYS A O 1
ATOM 2641 N N . ASN A 1 325 ? -18.390 -17.244 7.502 1.00 95.38 325 ASN A N 1
ATOM 2642 C CA . ASN A 1 325 ? -19.683 -17.079 6.825 1.00 95.38 325 ASN A CA 1
ATOM 2643 C C . ASN A 1 325 ? -19.726 -15.877 5.859 1.00 95.38 325 ASN A C 1
ATOM 2645 O O . ASN A 1 325 ? -20.689 -15.107 5.851 1.00 95.38 325 ASN A O 1
ATOM 2649 N N . ALA A 1 326 ? -18.673 -15.712 5.061 1.00 97.00 326 ALA A N 1
ATOM 2650 C CA . ALA A 1 326 ? -18.469 -14.567 4.186 1.00 97.00 326 ALA A CA 1
ATOM 2651 C C . ALA A 1 326 ? -18.441 -14.951 2.698 1.00 97.00 326 ALA A C 1
ATOM 2653 O O . ALA A 1 326 ? -18.023 -16.046 2.316 1.00 97.00 326 ALA A O 1
ATOM 2654 N N . ASP A 1 327 ? -18.870 -14.021 1.855 1.00 97.81 327 ASP A N 1
ATOM 2655 C CA . ASP A 1 327 ? -18.801 -14.115 0.401 1.00 97.81 327 ASP A CA 1
ATOM 2656 C C . ASP A 1 327 ? -17.654 -13.214 -0.089 1.00 97.81 327 ASP A C 1
ATOM 2658 O O . ASP A 1 327 ? -17.660 -12.010 0.155 1.00 97.81 327 ASP A O 1
ATOM 2662 N N . ILE A 1 328 ? -16.635 -13.800 -0.724 1.00 98.06 328 ILE A N 1
ATOM 2663 C CA . ILE A 1 328 ? -15.388 -13.108 -1.089 1.00 98.06 328 ILE A CA 1
ATOM 2664 C C . ILE A 1 328 ? -15.338 -12.851 -2.597 1.00 98.06 328 ILE A C 1
ATOM 2666 O O . ILE A 1 328 ? -15.583 -13.763 -3.392 1.00 98.06 328 ILE A O 1
ATOM 2670 N N . TYR A 1 329 ? -14.978 -11.626 -2.972 1.00 98.12 329 TYR A N 1
ATOM 2671 C CA . TYR A 1 329 ? -14.851 -11.153 -4.349 1.00 98.12 329 TYR A CA 1
ATOM 2672 C C . TYR A 1 329 ? -13.416 -10.703 -4.606 1.00 98.12 329 TYR A C 1
ATOM 2674 O O . TYR A 1 329 ? -12.864 -9.912 -3.837 1.00 98.12 329 TYR A O 1
ATOM 2682 N N . LEU A 1 330 ? -12.825 -11.208 -5.685 1.00 96.50 330 LEU A N 1
ATOM 2683 C CA . LEU A 1 330 ? -11.423 -11.001 -6.023 1.00 96.50 330 LEU A CA 1
ATOM 2684 C C . LEU A 1 330 ? -11.299 -10.375 -7.421 1.00 96.50 330 LEU A C 1
ATOM 2686 O O . LEU A 1 330 ? -11.141 -11.118 -8.391 1.00 96.50 330 LEU A O 1
ATOM 2690 N N . PRO A 1 331 ? -11.429 -9.042 -7.546 1.00 95.88 331 PRO A N 1
ATOM 2691 C CA . PRO A 1 331 ? -11.105 -8.349 -8.783 1.00 95.88 331 PRO A CA 1
ATOM 2692 C C . PRO A 1 331 ? -9.602 -8.101 -8.920 1.00 95.88 331 PRO A C 1
ATOM 2694 O O . PRO A 1 331 ? -8.932 -7.837 -7.921 1.00 95.88 331 PRO A O 1
ATOM 2697 N N . ASP A 1 332 ? -9.135 -8.082 -10.166 1.00 94.38 332 ASP A N 1
ATOM 2698 C CA . ASP A 1 332 ? -7.829 -7.566 -10.572 1.00 94.38 332 ASP A CA 1
ATOM 2699 C C . ASP A 1 332 ? -6.679 -8.171 -9.745 1.00 94.38 332 ASP A C 1
ATOM 2701 O O . ASP A 1 332 ? -5.957 -7.508 -8.994 1.00 94.38 332 ASP A O 1
ATOM 2705 N N . PHE A 1 333 ? -6.584 -9.501 -9.795 1.00 91.00 333 PHE A N 1
ATOM 2706 C CA . PHE A 1 333 ? -5.585 -10.245 -9.043 1.00 91.00 333 PHE A CA 1
ATOM 2707 C C . PHE A 1 333 ? -4.977 -11.344 -9.922 1.00 91.00 333 PHE A C 1
ATOM 2709 O O . PHE A 1 333 ? -5.641 -12.356 -10.138 1.00 91.00 333 PHE A O 1
ATOM 2716 N N . PRO A 1 334 ? -3.705 -11.225 -10.349 1.00 87.81 334 PRO A N 1
ATOM 2717 C CA . PRO A 1 334 ? -3.032 -12.223 -11.164 1.00 87.81 334 PRO A CA 1
ATOM 2718 C C . PRO A 1 334 ? -3.023 -13.579 -10.464 1.00 87.81 334 PRO A C 1
ATOM 2720 O O . PRO A 1 334 ? -2.479 -13.722 -9.362 1.00 87.81 334 PRO A O 1
ATOM 2723 N N . MET A 1 335 ? -3.538 -14.606 -11.135 1.00 88.25 335 MET A N 1
ATOM 2724 C CA . MET A 1 335 ? -3.577 -15.968 -10.587 1.00 88.25 335 MET A CA 1
ATOM 2725 C C . MET A 1 335 ? -2.182 -16.524 -10.249 1.00 88.25 335 MET A C 1
ATOM 2727 O O . MET A 1 335 ? -2.044 -17.340 -9.340 1.00 88.25 335 MET A O 1
ATOM 2731 N N . GLU A 1 336 ? -1.116 -16.065 -10.920 1.00 80.44 336 GLU A N 1
ATOM 2732 C CA . GLU A 1 336 ? 0.270 -16.489 -10.627 1.00 80.44 336 GLU A CA 1
ATOM 2733 C C . GLU A 1 336 ? 0.759 -15.988 -9.264 1.00 80.44 336 GLU A C 1
ATOM 2735 O O . GLU A 1 336 ? 1.679 -16.551 -8.665 1.00 80.44 336 GLU A O 1
ATOM 2740 N N . ALA A 1 337 ? 0.142 -14.925 -8.752 1.00 79.88 337 ALA A N 1
ATOM 2741 C CA . ALA A 1 337 ? 0.510 -14.337 -7.481 1.00 79.88 337 ALA A CA 1
ATOM 2742 C C . ALA A 1 337 ? -0.140 -15.042 -6.278 1.00 79.88 337 ALA A C 1
ATOM 2744 O O . ALA A 1 337 ? 0.150 -14.647 -5.145 1.00 79.88 337 ALA A O 1
ATOM 2745 N N . ILE A 1 338 ? -0.970 -16.070 -6.505 1.00 83.50 338 ILE A N 1
ATOM 2746 C CA . ILE A 1 338 ? -1.714 -16.797 -5.471 1.00 83.50 338 ILE A CA 1
ATOM 2747 C C . ILE A 1 338 ? -1.145 -18.219 -5.324 1.00 83.50 338 ILE A C 1
ATOM 2749 O O . ILE A 1 338 ? -1.555 -19.132 -6.040 1.00 83.50 338 ILE A O 1
ATOM 2753 N N . PRO A 1 339 ? -0.190 -18.446 -4.406 1.00 78.31 339 PRO A N 1
ATOM 2754 C CA . PRO A 1 339 ? 0.497 -19.734 -4.310 1.00 78.31 339 PRO A CA 1
ATOM 2755 C C . PRO A 1 339 ? -0.381 -20.869 -3.758 1.00 78.31 339 PRO A C 1
ATOM 2757 O O . PRO A 1 339 ? -0.051 -22.034 -3.952 1.00 78.31 339 PRO A O 1
ATOM 2760 N N . ASP A 1 340 ? -1.466 -20.542 -3.054 1.00 91.50 340 ASP A N 1
ATOM 2761 C CA . ASP A 1 340 ? -2.252 -21.463 -2.227 1.00 91.50 340 ASP A CA 1
ATOM 2762 C C . ASP A 1 340 ? -3.769 -21.342 -2.465 1.00 91.50 340 ASP A C 1
ATOM 2764 O O . ASP A 1 340 ? -4.561 -21.595 -1.560 1.00 91.50 340 ASP A O 1
ATOM 2768 N N . LEU A 1 341 ? -4.192 -20.955 -3.678 1.00 93.44 341 LEU A N 1
ATOM 2769 C CA . LEU A 1 341 ? -5.606 -20.695 -3.994 1.00 93.44 341 LEU A CA 1
ATOM 2770 C C . LEU A 1 341 ? -6.520 -21.881 -3.644 1.00 93.44 341 LEU A C 1
ATOM 2772 O O . LEU A 1 341 ? -7.607 -21.684 -3.103 1.00 93.44 341 LEU A O 1
ATOM 2776 N N . GLU A 1 342 ? -6.086 -23.112 -3.929 1.00 95.69 342 GLU A N 1
ATOM 2777 C CA . GLU A 1 342 ? -6.860 -24.317 -3.617 1.00 95.69 342 GLU A CA 1
ATOM 2778 C C . GLU A 1 342 ? -7.016 -24.528 -2.106 1.00 95.69 342 GLU A C 1
ATOM 2780 O O . GLU A 1 342 ? -8.142 -24.658 -1.619 1.00 95.69 342 GLU A O 1
ATOM 2785 N N . ASP A 1 343 ? -5.909 -24.497 -1.361 1.00 96.56 343 ASP A N 1
ATOM 2786 C CA . ASP A 1 343 ? -5.908 -24.670 0.095 1.00 96.56 343 ASP A CA 1
ATOM 2787 C C . ASP A 1 343 ? -6.732 -23.573 0.780 1.00 96.56 343 ASP A C 1
ATOM 2789 O O . ASP A 1 343 ? -7.549 -23.853 1.660 1.00 96.56 343 ASP A O 1
ATOM 2793 N N . ALA A 1 344 ? -6.592 -22.326 0.323 1.00 95.25 344 ALA A N 1
ATOM 2794 C CA . ALA A 1 344 ? -7.385 -21.204 0.802 1.00 95.25 344 ALA A CA 1
ATOM 2795 C C . ALA A 1 344 ? -8.878 -21.381 0.506 1.00 95.25 344 ALA A C 1
ATOM 2797 O O . ALA A 1 344 ? -9.705 -21.139 1.384 1.00 95.25 344 ALA A O 1
ATOM 2798 N N . SER A 1 345 ? -9.244 -21.852 -0.689 1.00 96.56 345 SER A N 1
ATOM 2799 C CA . SER A 1 345 ? -10.648 -22.102 -1.043 1.00 96.56 345 SER A CA 1
ATOM 2800 C C . SER A 1 345 ? -11.277 -23.178 -0.151 1.00 96.56 345 SER A C 1
ATOM 2802 O O . SER A 1 345 ? -12.421 -23.036 0.288 1.00 96.56 345 SER A O 1
ATOM 2804 N N . ARG A 1 346 ? -10.521 -24.236 0.177 1.00 97.31 346 ARG A N 1
ATOM 2805 C CA . ARG A 1 346 ? -10.963 -25.286 1.109 1.00 97.31 346 ARG A CA 1
ATOM 2806 C C . ARG A 1 346 ? -11.103 -24.748 2.535 1.00 97.31 346 ARG A C 1
ATOM 2808 O O . ARG A 1 346 ? -12.161 -24.925 3.136 1.00 97.31 346 ARG A O 1
ATOM 2815 N N . ALA A 1 347 ? -10.110 -24.015 3.037 1.00 96.56 347 ALA A N 1
ATOM 2816 C CA . ALA A 1 347 ? -10.157 -23.401 4.367 1.00 96.56 347 ALA A CA 1
ATOM 2817 C C . ALA A 1 347 ? -11.324 -22.407 4.515 1.00 96.56 347 ALA A C 1
ATOM 2819 O O . ALA A 1 347 ? -12.006 -22.380 5.540 1.00 96.56 347 ALA A O 1
ATOM 2820 N N . LEU A 1 348 ? -11.611 -21.619 3.475 1.00 96.56 348 LEU A N 1
ATOM 2821 C CA . LEU A 1 348 ? -12.779 -20.739 3.443 1.00 96.56 348 LEU A CA 1
ATOM 2822 C C . LEU A 1 348 ? -14.078 -21.531 3.563 1.00 96.56 348 LEU A C 1
ATOM 2824 O O . LEU A 1 348 ? -14.949 -21.166 4.354 1.00 96.56 348 LEU A O 1
ATOM 2828 N N . ARG A 1 349 ? -14.192 -22.643 2.831 1.00 95.94 349 ARG A N 1
ATOM 2829 C CA . ARG A 1 349 ? -15.375 -23.504 2.882 1.00 95.94 349 ARG A CA 1
ATOM 2830 C C . ARG A 1 349 ? -15.618 -24.070 4.281 1.00 95.94 349 ARG A C 1
ATOM 2832 O O . ARG A 1 349 ? -16.771 -24.117 4.710 1.00 95.94 349 ARG A O 1
ATOM 2839 N N . GLU A 1 350 ? -14.560 -24.450 4.996 1.00 96.50 350 GLU A N 1
ATOM 2840 C CA . GLU A 1 350 ? -14.632 -24.962 6.373 1.00 96.50 350 GLU A CA 1
ATOM 2841 C C . GLU A 1 350 ? -15.214 -23.941 7.359 1.00 96.50 350 GLU A C 1
ATOM 2843 O O . GLU A 1 350 ? -15.963 -24.309 8.264 1.00 96.50 350 GLU A O 1
ATOM 2848 N N . VAL A 1 351 ? -14.935 -22.649 7.160 1.00 95.50 351 VAL A N 1
ATOM 2849 C CA . VAL A 1 351 ? -15.475 -21.560 7.994 1.00 95.50 351 VAL A CA 1
ATOM 2850 C C . VAL A 1 351 ? -16.793 -20.979 7.465 1.00 95.50 351 VAL A C 1
ATOM 2852 O O . VAL A 1 351 ? -17.231 -19.915 7.910 1.00 95.50 351 VAL A O 1
ATOM 2855 N N . GLY A 1 352 ? -17.434 -21.666 6.513 1.00 95.19 352 GLY A N 1
ATOM 2856 C CA . GLY A 1 352 ? -18.708 -21.268 5.906 1.00 95.19 352 GLY A CA 1
ATOM 2857 C C . GLY A 1 352 ? -18.601 -20.172 4.841 1.00 95.19 352 GLY A C 1
ATOM 2858 O O . GLY A 1 352 ? -19.625 -19.729 4.309 1.00 95.19 352 GLY A O 1
ATOM 2859 N N . SER A 1 353 ? -17.383 -19.761 4.503 1.00 96.25 353 SER A N 1
ATOM 2860 C CA . SER A 1 353 ? -17.073 -18.735 3.508 1.00 96.25 353 SER A CA 1
ATOM 2861 C C . SER A 1 353 ? -16.796 -19.338 2.131 1.00 96.25 353 SER A C 1
ATOM 2863 O O . SER A 1 353 ? -16.733 -20.559 1.971 1.00 96.25 353 SER A O 1
ATOM 2865 N N . ARG A 1 354 ? -16.694 -18.498 1.099 1.00 95.62 354 ARG A N 1
ATOM 2866 C CA . ARG A 1 354 ? -16.360 -18.937 -0.266 1.00 95.62 354 ARG A CA 1
ATOM 2867 C C . ARG A 1 354 ? -15.865 -17.783 -1.124 1.00 95.62 354 ARG A C 1
ATOM 2869 O O . ARG A 1 354 ? -16.277 -16.644 -0.912 1.00 95.62 354 ARG A O 1
ATOM 2876 N N . PHE A 1 355 ? -15.096 -18.107 -2.157 1.00 97.06 355 PHE A N 1
ATOM 2877 C CA . PHE A 1 355 ? -14.944 -17.210 -3.297 1.00 97.06 355 PHE A CA 1
ATOM 2878 C C . PHE A 1 355 ? -16.237 -17.232 -4.109 1.00 97.06 355 PHE A C 1
ATOM 2880 O O . PHE A 1 355 ? -16.633 -18.275 -4.623 1.00 97.06 355 PHE A O 1
ATOM 2887 N N . VAL A 1 356 ? -16.930 -16.100 -4.187 1.00 97.44 356 VAL A N 1
ATOM 2888 C CA . VAL A 1 356 ? -18.128 -15.952 -5.024 1.00 97.44 356 VAL A CA 1
ATOM 2889 C C . VAL A 1 356 ? -17.740 -15.598 -6.445 1.00 97.44 356 VAL A C 1
ATOM 2891 O O . VAL A 1 356 ? -18.344 -16.128 -7.379 1.00 97.44 356 VAL A O 1
ATOM 2894 N N . ARG A 1 357 ? -16.745 -14.719 -6.594 1.00 97.00 357 ARG A N 1
ATOM 2895 C CA . ARG A 1 357 ? -16.303 -14.259 -7.899 1.00 97.00 357 ARG A CA 1
ATOM 2896 C C . ARG A 1 357 ? -14.810 -13.959 -7.951 1.00 97.00 357 ARG A C 1
ATOM 2898 O O . ARG A 1 357 ? -14.264 -13.404 -6.997 1.00 97.00 357 ARG A O 1
ATOM 2905 N N . ILE A 1 358 ? -14.185 -14.330 -9.065 1.00 96.62 358 ILE A N 1
ATOM 2906 C CA . ILE A 1 358 ? -12.796 -14.003 -9.401 1.00 96.62 358 ILE A CA 1
ATOM 2907 C C . ILE A 1 358 ? -12.795 -13.347 -10.786 1.00 96.62 358 ILE A C 1
ATOM 2909 O O . ILE A 1 358 ? -13.174 -13.994 -11.760 1.00 96.62 358 ILE A O 1
ATOM 2913 N N . ASP A 1 359 ? -12.395 -12.083 -10.877 1.00 95.75 359 ASP A N 1
ATOM 2914 C CA . ASP A 1 359 ? -12.340 -11.330 -12.135 1.00 95.75 359 ASP A CA 1
ATOM 2915 C C . ASP A 1 359 ? -10.914 -10.862 -12.371 1.00 95.75 359 ASP A C 1
ATOM 2917 O O . ASP A 1 359 ? -10.381 -10.122 -11.551 1.00 95.75 359 ASP A O 1
ATOM 2921 N N . ASP A 1 360 ? -10.296 -11.277 -13.470 1.00 95.12 360 ASP A N 1
ATOM 2922 C CA . ASP A 1 360 ? -8.906 -10.931 -13.742 1.00 95.12 360 ASP A CA 1
ATOM 2923 C C . ASP A 1 360 ? -8.632 -10.783 -15.245 1.00 95.12 360 ASP A C 1
ATOM 2925 O O . ASP A 1 360 ? -9.229 -11.458 -16.087 1.00 95.12 360 ASP A O 1
ATOM 2929 N N . HIS A 1 361 ? -7.722 -9.876 -15.579 1.00 93.56 361 HIS A N 1
ATOM 2930 C CA . HIS A 1 361 ? -7.327 -9.560 -16.955 1.00 93.56 361 HIS A CA 1
ATOM 2931 C C . HIS A 1 361 ? -5.841 -9.853 -17.223 1.00 93.56 361 HIS A C 1
ATOM 2933 O O . HIS A 1 361 ? -5.353 -9.681 -18.343 1.00 93.56 361 HIS A O 1
ATOM 2939 N N . HIS A 1 362 ? -5.112 -10.325 -16.211 1.00 91.12 362 HIS A N 1
ATOM 2940 C CA . HIS A 1 362 ? -3.718 -10.709 -16.359 1.00 91.12 362 HIS A CA 1
ATOM 2941 C C . HIS A 1 362 ? -3.566 -11.987 -17.202 1.00 91.12 362 HIS A C 1
ATOM 2943 O O . HIS A 1 362 ? -4.501 -12.784 -17.308 1.00 91.12 362 HIS A O 1
ATOM 2949 N N . PRO A 1 363 ? -2.385 -12.220 -17.809 1.00 87.69 363 PRO A N 1
ATOM 2950 C CA . PRO A 1 363 ? -2.139 -13.434 -18.571 1.00 87.69 363 PRO A CA 1
ATOM 2951 C C . PRO A 1 363 ? -2.193 -14.689 -17.698 1.00 87.69 363 PRO A C 1
ATOM 2953 O O . PRO A 1 363 ? -1.721 -14.677 -16.559 1.00 87.69 363 PRO A O 1
ATOM 2956 N N . LEU A 1 364 ? -2.709 -15.785 -18.259 1.00 89.25 364 LEU A N 1
ATOM 2957 C CA . LEU A 1 364 ? -2.928 -17.045 -17.536 1.00 89.25 364 LEU A CA 1
ATOM 2958 C C . LEU A 1 364 ? -2.293 -18.214 -18.283 1.00 89.25 364 LEU A C 1
ATOM 2960 O O . LEU A 1 364 ? -2.284 -18.242 -19.514 1.00 89.25 364 LEU A O 1
ATOM 2964 N N . ASP A 1 365 ? -1.805 -19.213 -17.557 1.00 88.25 365 ASP A N 1
ATOM 2965 C CA . ASP A 1 365 ? -1.412 -20.490 -18.150 1.00 88.25 365 ASP A CA 1
ATOM 2966 C C . ASP A 1 365 ? -2.553 -21.526 -18.115 1.00 88.25 365 ASP A C 1
ATOM 2968 O O . ASP A 1 365 ? -3.554 -21.391 -17.404 1.00 88.25 365 ASP A O 1
ATOM 2972 N N . SER A 1 366 ? -2.410 -22.606 -18.889 1.00 89.88 366 SER A N 1
ATOM 2973 C CA . SER A 1 366 ? -3.431 -23.659 -18.957 1.00 89.88 366 SER A CA 1
ATOM 2974 C C . SER A 1 366 ? -3.683 -24.346 -17.610 1.00 89.88 366 SER A C 1
ATOM 2976 O O . SER A 1 366 ? -4.804 -24.776 -17.349 1.00 89.88 366 SER A O 1
ATOM 2978 N N . LYS A 1 367 ? -2.678 -24.433 -16.727 1.00 91.62 367 LYS A N 1
ATOM 2979 C CA . LYS A 1 367 ? -2.830 -25.076 -15.411 1.00 91.62 367 LYS A CA 1
ATOM 2980 C C . LYS A 1 367 ? -3.691 -24.233 -14.480 1.00 91.62 367 LYS A C 1
ATOM 2982 O O . LYS A 1 367 ? -4.422 -24.782 -13.661 1.00 91.62 367 LYS A O 1
ATOM 2987 N N . GLN A 1 368 ? -3.602 -22.913 -14.590 1.00 92.50 368 GLN A N 1
ATOM 2988 C CA . GLN A 1 368 ? -4.430 -21.988 -13.824 1.00 92.50 368 GLN A CA 1
ATOM 2989 C C . GLN A 1 368 ? -5.885 -22.047 -14.269 1.00 92.50 368 GLN A C 1
ATOM 2991 O O . GLN A 1 368 ? -6.774 -22.086 -13.422 1.00 92.50 368 GLN A O 1
ATOM 2996 N N . ILE A 1 369 ? -6.127 -22.141 -15.577 1.00 93.56 369 ILE A N 1
ATOM 2997 C CA . ILE A 1 369 ? -7.474 -22.347 -16.122 1.00 93.56 369 ILE A CA 1
ATOM 2998 C C . ILE A 1 369 ? -8.051 -23.677 -15.609 1.00 93.56 369 ILE A C 1
ATOM 3000 O O . ILE A 1 369 ? -9.157 -23.704 -15.072 1.00 93.56 369 ILE A O 1
ATOM 3004 N N . GLU A 1 370 ? -7.282 -24.770 -15.684 1.00 95.19 370 GLU A N 1
ATOM 3005 C CA . GLU A 1 370 ? -7.685 -26.075 -15.138 1.00 95.19 370 GLU A CA 1
ATOM 3006 C C . GLU A 1 370 ? -7.976 -26.021 -13.629 1.00 95.19 370 GLU A C 1
ATOM 3008 O O . GLU A 1 370 ? -8.919 -26.660 -13.154 1.00 95.19 370 GLU A O 1
ATOM 3013 N N . LEU A 1 371 ? -7.182 -25.265 -12.865 1.00 95.62 371 LEU A N 1
ATOM 3014 C CA . LEU A 1 371 ? -7.409 -25.056 -11.438 1.00 95.62 371 LEU A CA 1
ATOM 3015 C C . LEU A 1 371 ? -8.729 -24.317 -11.187 1.00 95.62 371 LEU A C 1
ATOM 3017 O O . LEU A 1 371 ? -9.521 -24.781 -10.371 1.00 95.62 371 LEU A O 1
ATOM 3021 N N . LEU A 1 372 ? -8.991 -23.206 -11.879 1.00 96.00 372 LEU A N 1
ATOM 3022 C CA . LEU A 1 372 ? -10.224 -22.427 -11.717 1.00 96.00 372 LEU A CA 1
ATOM 3023 C C . LEU A 1 372 ? -11.471 -23.251 -12.064 1.00 96.00 372 LEU A C 1
ATOM 3025 O O . LEU A 1 372 ? -12.427 -23.275 -11.285 1.00 96.00 372 LEU A O 1
ATOM 3029 N N . GLU A 1 373 ? -11.435 -23.997 -13.170 1.00 97.06 373 GLU A N 1
ATOM 3030 C CA . GLU A 1 373 ? -12.504 -24.927 -13.551 1.00 97.06 373 GLU A CA 1
ATOM 3031 C C . GLU A 1 373 ? -12.720 -26.018 -12.498 1.00 97.06 373 GLU A C 1
ATOM 3033 O O . GLU A 1 373 ? -13.858 -26.306 -12.111 1.00 97.06 373 GLU A O 1
ATOM 3038 N N . ARG A 1 374 ? -11.633 -26.590 -11.960 1.00 97.50 374 ARG A N 1
ATOM 3039 C CA . ARG A 1 374 ? -11.718 -27.570 -10.872 1.00 97.50 374 ARG A CA 1
ATOM 3040 C C . ARG A 1 374 ? -12.382 -26.963 -9.636 1.00 97.50 374 ARG A C 1
ATOM 3042 O O . ARG A 1 374 ? -13.358 -27.532 -9.151 1.00 97.50 374 ARG A O 1
ATOM 3049 N N . LEU A 1 375 ? -11.917 -25.804 -9.163 1.00 96.75 375 LEU A N 1
ATOM 3050 C CA . LEU A 1 375 ? -12.474 -25.126 -7.984 1.00 96.75 375 LEU A CA 1
ATOM 3051 C C . LEU A 1 375 ? -13.960 -24.787 -8.158 1.00 96.75 375 LEU A C 1
ATOM 3053 O O . LEU A 1 375 ? -14.738 -24.964 -7.216 1.00 96.75 375 LEU A O 1
ATOM 3057 N N . LYS A 1 376 ? -14.367 -24.357 -9.358 1.00 97.00 376 LYS A N 1
ATOM 3058 C CA . LYS A 1 376 ? -15.773 -24.121 -9.708 1.00 97.00 376 LYS A CA 1
ATOM 3059 C C . LYS A 1 376 ? -16.588 -25.415 -9.664 1.00 97.00 376 LYS A C 1
ATOM 3061 O O . LYS A 1 376 ? -17.633 -25.465 -9.016 1.00 97.00 376 LYS A O 1
ATOM 3066 N N . SER A 1 377 ? -16.098 -26.484 -10.293 1.00 97.19 377 SER A N 1
ATOM 3067 C CA . SER A 1 377 ? -16.785 -27.785 -10.336 1.00 97.19 377 SER A CA 1
ATOM 3068 C C . SER A 1 377 ? -16.938 -28.441 -8.956 1.00 97.19 377 SER A C 1
ATOM 3070 O O . SER A 1 377 ? -17.947 -29.093 -8.687 1.00 97.19 377 SER A O 1
ATOM 3072 N N . GLU A 1 378 ? -15.976 -28.221 -8.054 1.00 96.38 378 GLU A N 1
ATOM 3073 C CA . GLU A 1 378 ? -16.008 -28.691 -6.664 1.00 96.38 378 GLU A CA 1
ATOM 3074 C C . GLU A 1 378 ? -16.856 -27.788 -5.743 1.00 96.38 378 GLU A C 1
ATOM 3076 O O . GLU A 1 378 ? -17.047 -28.103 -4.567 1.00 96.38 378 GLU A O 1
ATOM 3081 N N . GLY A 1 379 ? -17.376 -26.661 -6.248 1.00 94.19 379 GLY A N 1
ATOM 3082 C CA . GLY A 1 379 ? -18.146 -25.687 -5.466 1.00 94.19 379 GLY A CA 1
ATOM 3083 C C . GLY A 1 379 ? -17.316 -24.935 -4.418 1.00 94.19 379 GLY A C 1
ATOM 3084 O O . GLY A 1 379 ? -17.870 -24.423 -3.438 1.00 94.19 379 GLY A O 1
ATOM 3085 N N . LEU A 1 380 ? -15.994 -24.899 -4.604 1.00 93.88 380 LEU A N 1
ATOM 3086 C CA . LEU A 1 380 ? -15.041 -24.155 -3.778 1.00 93.88 380 LEU A CA 1
ATOM 3087 C C . LEU A 1 380 ? -14.944 -22.685 -4.206 1.00 93.88 380 LEU A C 1
ATOM 3089 O O . LEU A 1 380 ? -14.713 -21.815 -3.365 1.00 93.88 380 LEU A O 1
ATOM 3093 N N . ALA A 1 381 ? -15.186 -22.414 -5.488 1.00 95.31 381 ALA A N 1
ATOM 3094 C CA . ALA A 1 381 ? -15.344 -21.081 -6.054 1.00 95.31 381 ALA A CA 1
ATOM 3095 C C . ALA A 1 381 ? -16.670 -20.975 -6.826 1.00 95.31 381 ALA A C 1
ATOM 3097 O O . ALA A 1 381 ? -17.229 -21.980 -7.269 1.00 95.31 381 ALA A O 1
ATOM 3098 N N . GLY A 1 382 ? -17.196 -19.757 -6.938 1.00 95.75 382 GLY A N 1
ATOM 3099 C CA . GLY A 1 382 ? -18.376 -19.435 -7.733 1.00 95.75 382 GLY A CA 1
ATOM 3100 C C . GLY A 1 382 ? -18.027 -19.163 -9.195 1.00 95.75 382 GLY A C 1
ATOM 3101 O O . GLY A 1 382 ? -17.424 -19.992 -9.873 1.00 95.75 382 GLY A O 1
ATOM 3102 N N . GLU A 1 383 ? -18.446 -18.005 -9.694 1.00 96.31 383 GLU A N 1
ATOM 3103 C CA . GLU A 1 383 ? -18.136 -17.596 -11.063 1.00 96.31 383 GLU A CA 1
ATOM 3104 C C . GLU A 1 383 ? -16.714 -17.051 -11.167 1.00 96.31 383 GLU A C 1
ATOM 3106 O O . GLU A 1 383 ? -16.163 -16.513 -10.210 1.00 96.31 383 GLU A O 1
ATOM 3111 N N . TYR A 1 384 ? -16.117 -17.162 -12.345 1.00 95.06 384 TYR A N 1
ATOM 3112 C CA . TYR A 1 384 ? -14.863 -16.486 -12.627 1.00 95.06 384 TYR A CA 1
ATOM 3113 C C . TYR A 1 384 ? -14.888 -15.937 -14.055 1.00 95.06 384 TYR A C 1
ATOM 3115 O O . TYR A 1 384 ? -15.538 -16.514 -14.930 1.00 95.06 384 TYR A O 1
ATOM 3123 N N . MET A 1 385 ? -14.226 -14.806 -14.281 1.00 94.62 385 MET A N 1
ATOM 3124 C CA . MET A 1 385 ? -14.119 -14.175 -15.591 1.00 94.62 385 MET A CA 1
ATOM 3125 C C . MET A 1 385 ? -12.675 -13.775 -15.843 1.00 94.62 385 MET A C 1
ATOM 3127 O O . MET A 1 385 ? -12.099 -12.993 -15.095 1.00 94.62 385 MET A O 1
ATOM 3131 N N . MET A 1 386 ? -12.114 -14.350 -16.900 1.00 93.69 386 MET A N 1
ATOM 3132 C CA . MET A 1 386 ? -10.741 -14.131 -17.324 1.00 93.69 386 MET A CA 1
ATOM 3133 C C . MET A 1 386 ? -10.755 -13.470 -18.689 1.00 93.69 386 MET A C 1
ATOM 3135 O O . MET A 1 386 ? -11.418 -13.973 -19.599 1.00 93.69 386 MET A O 1
ATOM 3139 N N . SER A 1 387 ? -10.041 -12.362 -18.836 1.00 92.94 387 SER A N 1
ATOM 3140 C CA . SER A 1 387 ? -9.934 -11.670 -20.120 1.00 92.94 387 SER A CA 1
ATOM 3141 C C . SER A 1 387 ? -8.514 -11.491 -20.623 1.00 92.94 387 SER A C 1
ATOM 3143 O O . SER A 1 387 ? -8.373 -11.006 -21.735 1.00 92.94 387 SER A O 1
ATOM 3145 N N . GLY A 1 388 ? -7.489 -11.886 -19.867 1.00 88.19 388 GLY A N 1
ATOM 3146 C CA . GLY A 1 388 ? -6.098 -11.792 -20.308 1.00 88.19 388 GLY A CA 1
ATOM 3147 C C . GLY A 1 388 ? -5.704 -12.834 -21.362 1.00 88.19 388 GLY A C 1
ATOM 3148 O O . GLY A 1 388 ? -6.386 -13.853 -21.516 1.00 88.19 388 GLY A O 1
ATOM 3149 N N . PRO A 1 389 ? -4.587 -12.621 -22.088 1.00 87.19 389 PRO A N 1
ATOM 3150 C CA . PRO A 1 389 ? -4.078 -13.598 -23.047 1.00 87.19 389 PRO A CA 1
ATOM 3151 C C . PRO A 1 389 ? -3.581 -14.870 -22.357 1.00 87.19 389 PRO A C 1
ATOM 3153 O O . PRO A 1 389 ? -3.122 -14.845 -21.212 1.00 87.19 389 PRO A O 1
ATOM 3156 N N . ILE A 1 390 ? -3.554 -15.980 -23.095 1.00 85.25 390 ILE A N 1
ATOM 3157 C CA . ILE A 1 390 ? -2.815 -17.163 -22.651 1.00 85.25 390 ILE A CA 1
ATOM 3158 C C . ILE A 1 390 ? -1.318 -16.833 -22.656 1.00 85.25 390 ILE A C 1
ATOM 3160 O O . ILE A 1 390 ? -0.773 -16.279 -23.617 1.00 85.25 390 ILE A O 1
ATOM 3164 N N . LYS A 1 391 ? -0.632 -17.165 -21.562 1.00 80.88 391 LYS A N 1
ATOM 3165 C CA . LYS A 1 391 ? 0.794 -16.889 -21.393 1.00 80.88 391 LYS A CA 1
ATOM 3166 C C . LYS A 1 391 ? 1.604 -17.541 -22.518 1.00 80.88 391 LYS A C 1
ATOM 3168 O O . LYS A 1 391 ? 1.577 -18.755 -22.698 1.00 80.88 391 LYS A O 1
ATOM 3173 N N . GLY A 1 392 ? 2.361 -16.719 -23.244 1.00 75.06 392 GLY A N 1
ATOM 3174 C CA . GLY A 1 392 ? 3.193 -17.153 -24.371 1.00 75.06 392 GLY A CA 1
ATOM 3175 C C . GLY A 1 392 ? 2.495 -17.164 -25.736 1.00 75.06 392 GLY A C 1
ATOM 3176 O O . GLY A 1 392 ? 3.166 -17.410 -26.731 1.00 75.06 392 GLY A O 1
ATOM 3177 N N . GLU A 1 393 ? 1.196 -16.853 -25.819 1.00 81.00 393 GLU A N 1
ATOM 3178 C CA . GLU A 1 393 ? 0.463 -16.774 -27.097 1.00 81.00 393 GLU A CA 1
ATOM 3179 C C . GLU A 1 393 ? 0.438 -15.359 -27.713 1.00 81.00 393 GLU A C 1
ATOM 3181 O O . GLU A 1 393 ? -0.194 -15.134 -28.742 1.00 81.00 393 GLU A O 1
ATOM 3186 N N . GLY A 1 394 ? 1.182 -14.412 -27.131 1.00 74.44 394 GLY A N 1
ATOM 3187 C CA . GLY A 1 394 ? 1.317 -13.040 -27.630 1.00 74.44 394 GLY A CA 1
ATOM 3188 C C . GLY A 1 394 ? 0.388 -12.031 -26.948 1.00 74.44 394 GLY A C 1
ATOM 3189 O O . GLY A 1 394 ? -0.141 -12.275 -25.865 1.00 74.44 394 GLY A O 1
ATOM 3190 N N . GLU A 1 395 ? 0.255 -10.848 -27.553 1.00 76.00 395 GLU A N 1
ATOM 3191 C CA . GLU A 1 395 ? -0.635 -9.784 -27.072 1.00 76.00 395 GLU A CA 1
ATOM 3192 C C . GLU A 1 395 ? -2.038 -9.930 -27.668 1.00 76.00 395 GLU A C 1
ATOM 3194 O O . GLU A 1 395 ? -2.191 -10.302 -28.830 1.00 76.00 395 GLU A O 1
ATOM 3199 N N . GLN A 1 396 ? -3.058 -9.565 -26.891 1.00 83.50 396 GLN A N 1
ATOM 3200 C CA . GLN A 1 396 ? -4.419 -9.430 -27.410 1.00 83.50 396 GLN A CA 1
ATOM 3201 C C . GLN A 1 396 ? -4.525 -8.226 -28.344 1.00 83.50 396 GLN A C 1
ATOM 3203 O O . GLN A 1 396 ? -3.813 -7.222 -28.163 1.00 83.50 396 GLN A O 1
ATOM 3208 N N . ALA A 1 397 ? -5.446 -8.324 -29.307 1.00 85.06 397 ALA A N 1
ATOM 3209 C CA . ALA A 1 397 ? -5.832 -7.198 -30.146 1.00 85.06 397 ALA A CA 1
ATOM 3210 C C . ALA A 1 397 ? -6.313 -6.036 -29.265 1.00 85.06 397 ALA A C 1
ATOM 3212 O O . ALA A 1 397 ? -6.892 -6.261 -28.204 1.00 85.06 397 ALA A O 1
ATOM 3213 N N . GLU A 1 398 ? -6.033 -4.797 -29.667 1.00 82.62 398 GLU A N 1
ATOM 3214 C CA . GLU A 1 398 ? -6.289 -3.608 -28.842 1.00 82.62 398 GLU A CA 1
ATOM 3215 C C . GLU A 1 398 ? -7.763 -3.509 -28.421 1.00 82.62 398 GLU A C 1
ATOM 3217 O O . GLU A 1 398 ? -8.061 -3.223 -27.266 1.00 82.62 398 GLU A O 1
ATOM 3222 N N . GLU A 1 399 ? -8.672 -3.849 -29.331 1.00 86.31 399 GLU A N 1
ATOM 3223 C CA . GLU A 1 399 ? -10.120 -3.883 -29.137 1.00 86.31 399 GLU A CA 1
ATOM 3224 C C . GLU A 1 399 ? -10.622 -4.986 -28.187 1.00 86.31 399 GLU A C 1
ATOM 3226 O O . GLU A 1 399 ? -11.753 -4.910 -27.705 1.00 86.31 399 GLU A O 1
ATOM 3231 N N . GLU A 1 400 ? -9.805 -6.005 -27.916 1.00 88.19 400 GLU A N 1
ATOM 3232 C CA . GLU A 1 400 ? -10.123 -7.110 -27.002 1.00 88.19 400 GLU A CA 1
ATOM 3233 C C . GLU A 1 400 ? -9.550 -6.886 -25.598 1.00 88.19 400 GLU A C 1
ATOM 3235 O O . GLU A 1 400 ? -9.943 -7.572 -24.650 1.00 88.19 400 GLU A O 1
ATOM 3240 N N . ARG A 1 401 ? -8.629 -5.924 -25.446 1.00 90.44 401 ARG A N 1
ATOM 3241 C CA . ARG A 1 401 ? -8.005 -5.613 -24.159 1.00 90.44 401 ARG A CA 1
ATOM 3242 C C . ARG A 1 401 ? -9.046 -5.037 -23.212 1.00 90.44 401 ARG A C 1
ATOM 3244 O O . ARG A 1 401 ? -9.815 -4.139 -23.549 1.00 90.44 401 ARG A O 1
ATOM 3251 N N . THR A 1 402 ? -9.043 -5.552 -21.995 1.00 94.69 402 THR A N 1
ATOM 3252 C CA . THR A 1 402 ? -9.903 -5.093 -20.904 1.00 94.69 402 THR A CA 1
ATOM 3253 C C . THR A 1 402 ? -9.075 -5.003 -19.631 1.00 94.69 402 THR A C 1
ATOM 3255 O O . THR A 1 402 ? -7.988 -5.583 -19.562 1.00 94.69 402 THR A O 1
ATOM 3258 N N . CYS A 1 403 ? -9.592 -4.290 -18.639 1.00 95.44 403 CYS A N 1
ATOM 3259 C CA . CYS A 1 403 ? -9.062 -4.281 -17.279 1.00 95.44 403 CYS A CA 1
ATOM 3260 C C . CYS A 1 403 ? -10.086 -4.886 -16.301 1.00 95.44 403 CYS A C 1
ATOM 3262 O O . CYS A 1 403 ? -11.249 -5.111 -16.661 1.00 95.44 403 CYS A O 1
ATOM 3264 N N . GLY A 1 404 ? -9.692 -5.144 -15.056 1.00 96.38 404 GLY A N 1
ATOM 3265 C CA . GLY A 1 404 ? -10.572 -5.646 -13.999 1.00 96.38 404 GLY A CA 1
ATOM 3266 C C . GLY A 1 404 ? -11.833 -4.797 -13.811 1.00 96.38 404 GLY A C 1
ATOM 3267 O O . GLY A 1 404 ? -12.930 -5.342 -13.660 1.00 96.38 404 GLY A O 1
ATOM 3268 N N . SER A 1 405 ? -11.730 -3.471 -13.934 1.00 98.12 405 SER A N 1
ATOM 3269 C CA . SER A 1 405 ? -12.884 -2.572 -13.802 1.00 98.12 405 SER A CA 1
ATOM 3270 C C . SER A 1 405 ? -13.909 -2.775 -14.913 1.00 98.12 405 SER A C 1
ATOM 3272 O O . SER A 1 405 ? -15.110 -2.696 -14.646 1.00 98.12 405 SER A O 1
ATOM 3274 N N . ASP A 1 406 ? -13.473 -3.070 -16.144 1.00 98.44 406 ASP A N 1
ATOM 3275 C CA . ASP A 1 406 ? -14.393 -3.419 -17.232 1.00 98.44 406 ASP A CA 1
ATOM 3276 C C . ASP A 1 406 ? -15.140 -4.714 -16.920 1.00 98.44 406 ASP A C 1
ATOM 3278 O O . ASP A 1 406 ? -16.345 -4.808 -17.160 1.00 98.44 406 ASP A O 1
ATOM 3282 N N . LEU A 1 407 ? -14.432 -5.706 -16.370 1.00 98.00 407 LEU A N 1
ATOM 3283 C CA . LEU A 1 407 ? -15.011 -6.999 -16.019 1.00 98.00 407 LEU A CA 1
ATOM 3284 C C . LEU A 1 407 ? -16.080 -6.852 -14.934 1.00 98.00 407 LEU A C 1
ATOM 3286 O O . LEU A 1 407 ? -17.191 -7.366 -15.086 1.00 98.00 407 LEU A O 1
ATOM 3290 N N . VAL A 1 408 ? -15.774 -6.108 -13.869 1.00 98.19 408 VAL A N 1
ATOM 3291 C CA . VAL A 1 408 ? -16.716 -5.873 -12.769 1.00 98.19 408 VAL A CA 1
ATOM 3292 C C . VAL A 1 408 ? -17.902 -5.026 -13.224 1.00 98.19 408 VAL A C 1
ATOM 3294 O O . VAL A 1 408 ? -19.042 -5.371 -12.910 1.00 98.19 408 VAL A O 1
ATOM 3297 N N . HIS A 1 409 ? -17.676 -3.942 -13.977 1.00 98.44 409 HIS A N 1
ATOM 3298 C CA . HIS A 1 409 ? -18.769 -3.096 -14.470 1.00 98.44 409 HIS A CA 1
ATOM 3299 C C . HIS A 1 409 ? -19.728 -3.896 -15.356 1.00 98.44 409 HIS A C 1
ATOM 3301 O O . HIS A 1 409 ? -20.921 -3.939 -15.054 1.00 98.44 409 HIS A O 1
ATOM 3307 N N . ARG A 1 410 ? -19.206 -4.625 -16.351 1.00 97.69 410 ARG A N 1
ATOM 3308 C CA . ARG A 1 410 ? -19.998 -5.490 -17.240 1.00 97.69 410 ARG A CA 1
ATOM 3309 C C . ARG A 1 410 ? -20.823 -6.520 -16.471 1.00 97.69 410 ARG A C 1
ATOM 3311 O O . ARG A 1 410 ? -21.970 -6.785 -16.813 1.00 97.69 410 ARG A O 1
ATOM 3318 N N . ALA A 1 411 ? -20.232 -7.137 -15.449 1.00 96.25 411 ALA A N 1
ATOM 3319 C CA . ALA A 1 411 ? -20.881 -8.215 -14.711 1.00 96.25 411 ALA A CA 1
ATOM 3320 C C . ALA A 1 411 ? -21.937 -7.724 -13.712 1.00 96.25 411 ALA A C 1
ATOM 3322 O O . ALA A 1 411 ? -22.951 -8.397 -13.516 1.00 96.25 411 ALA A O 1
ATOM 3323 N N . MET A 1 412 ? -21.686 -6.592 -13.050 1.00 96.81 412 MET A N 1
ATOM 3324 C CA . MET A 1 412 ? -22.435 -6.197 -11.852 1.00 96.81 412 MET A CA 1
ATOM 3325 C C . MET A 1 412 ? -23.312 -4.958 -12.057 1.00 96.81 412 MET A C 1
ATOM 3327 O O . MET A 1 412 ? -24.258 -4.756 -11.292 1.00 96.81 412 MET A O 1
ATOM 3331 N N . LEU A 1 413 ? -23.002 -4.120 -13.050 1.00 96.44 413 LEU A N 1
ATOM 3332 C CA . LEU A 1 413 ? -23.628 -2.810 -13.236 1.00 96.44 413 LEU A CA 1
ATOM 3333 C C . LEU A 1 413 ? -24.248 -2.649 -14.623 1.00 96.44 413 LEU A C 1
ATOM 3335 O O . LEU A 1 413 ? -25.407 -2.246 -14.692 1.00 96.44 413 LEU A O 1
ATOM 3339 N N . GLU A 1 414 ? -23.534 -2.982 -15.699 1.00 96.94 414 GLU A N 1
ATOM 3340 C CA . GLU A 1 414 ? -23.963 -2.717 -17.076 1.00 96.94 414 GLU A CA 1
ATOM 3341 C C . GLU A 1 414 ? -25.373 -3.261 -17.361 1.00 96.94 414 GLU A C 1
ATOM 3343 O O . GLU A 1 414 ? -25.690 -4.429 -17.131 1.00 96.94 414 GLU A O 1
ATOM 3348 N N . GLY A 1 415 ? -26.258 -2.385 -17.845 1.00 95.25 415 GLY A N 1
ATOM 3349 C CA . GLY A 1 415 ? -27.643 -2.740 -18.174 1.00 95.25 415 GLY A CA 1
ATOM 3350 C C . GLY A 1 415 ? -28.559 -2.997 -16.968 1.00 95.25 415 GLY A C 1
ATOM 3351 O O . GLY A 1 415 ? -29.734 -3.319 -17.158 1.00 95.25 415 GLY A O 1
ATOM 3352 N N . THR A 1 416 ? -28.065 -2.836 -15.737 1.00 96.00 416 THR A N 1
ATOM 3353 C CA . THR A 1 416 ? -28.870 -2.905 -14.509 1.00 96.00 416 THR A CA 1
ATOM 3354 C C . THR A 1 416 ? -29.401 -1.524 -14.107 1.00 96.00 416 THR A C 1
ATOM 3356 O O . THR A 1 416 ? -28.960 -0.491 -14.604 1.00 96.00 416 THR A O 1
ATOM 3359 N N . GLU A 1 417 ? -30.337 -1.480 -13.155 1.00 93.81 417 GLU A N 1
ATOM 3360 C CA . GLU A 1 417 ? -30.809 -0.213 -12.570 1.00 93.81 417 GLU A CA 1
ATOM 3361 C C . GLU A 1 417 ? -29.771 0.465 -11.653 1.00 93.81 417 GLU A C 1
ATOM 3363 O O . GLU A 1 417 ? -29.990 1.593 -11.218 1.00 93.81 417 GLU A O 1
ATOM 3368 N N . PHE A 1 418 ? -28.679 -0.237 -11.329 1.00 93.06 418 PHE A N 1
ATOM 3369 C CA . PHE A 1 418 ? -27.617 0.231 -10.437 1.00 93.06 418 PHE A CA 1
ATOM 3370 C C . PHE A 1 418 ? -26.488 0.948 -11.181 1.00 93.06 418 PHE A C 1
ATOM 3372 O O . PHE A 1 418 ? -25.633 1.559 -10.530 1.00 93.06 418 PHE A O 1
ATOM 3379 N N . ASP A 1 419 ? -26.472 0.858 -12.515 1.00 95.75 419 ASP A N 1
ATOM 3380 C CA . ASP A 1 419 ? -25.519 1.578 -13.349 1.00 95.75 419 ASP A CA 1
ATOM 3381 C C . ASP A 1 419 ? -25.740 3.088 -13.248 1.00 95.75 419 ASP A C 1
ATOM 3383 O O . ASP A 1 419 ? -26.855 3.580 -13.046 1.00 95.75 419 ASP A O 1
ATOM 3387 N N . ALA A 1 420 ? -24.663 3.847 -13.400 1.00 95.62 420 ALA A N 1
ATOM 3388 C CA . ALA A 1 420 ? -24.718 5.293 -13.314 1.00 95.62 420 ALA A CA 1
ATOM 3389 C C . ALA A 1 420 ? -23.630 5.930 -14.187 1.00 95.62 420 ALA A C 1
ATOM 3391 O O . ALA A 1 420 ? -22.502 5.437 -14.198 1.00 95.62 420 ALA A O 1
ATOM 3392 N N . PRO A 1 421 ? -23.889 7.089 -14.827 1.00 97.62 421 PRO A N 1
ATOM 3393 C CA . PRO A 1 421 ? -22.897 7.749 -15.681 1.00 97.62 421 PRO A CA 1
ATOM 3394 C C . PRO A 1 421 ? -21.558 8.046 -14.993 1.00 97.62 421 PRO A C 1
ATOM 3396 O O . PRO A 1 421 ? -20.521 8.090 -15.641 1.00 97.62 421 PRO A O 1
ATOM 3399 N N . GLY A 1 422 ? -21.566 8.278 -13.675 1.00 97.81 422 GLY A N 1
ATOM 3400 C CA . GLY A 1 422 ? -20.324 8.454 -12.916 1.00 97.81 422 GLY A CA 1
ATOM 3401 C C . GLY A 1 422 ? -19.507 7.165 -12.764 1.00 97.81 422 GLY A C 1
ATOM 3402 O O . GLY A 1 422 ? -18.283 7.238 -12.740 1.00 97.81 422 GLY A O 1
ATOM 3403 N N . LEU A 1 423 ? -20.170 6.009 -12.653 1.00 98.19 423 LEU A N 1
ATOM 3404 C CA . LEU A 1 423 ? -19.527 4.701 -12.483 1.00 98.19 423 LEU A CA 1
ATOM 3405 C C . LEU A 1 423 ? -18.957 4.188 -13.810 1.00 98.19 423 LEU A C 1
ATOM 3407 O O . LEU A 1 423 ? -17.828 3.706 -13.826 1.00 98.19 423 LEU A O 1
ATOM 3411 N N . ASP A 1 424 ? -19.682 4.364 -14.918 1.00 98.25 424 ASP A N 1
ATOM 3412 C CA . ASP A 1 424 ? -19.146 4.068 -16.255 1.00 98.25 424 ASP A CA 1
ATOM 3413 C C . ASP A 1 424 ? -17.925 4.947 -16.578 1.00 98.25 424 ASP A C 1
ATOM 3415 O O . ASP A 1 424 ? -16.912 4.463 -17.079 1.00 98.25 424 ASP A O 1
ATOM 3419 N N . GLU A 1 425 ? -17.958 6.229 -16.203 1.00 98.31 425 GLU A N 1
ATOM 3420 C CA . GLU A 1 425 ? -16.792 7.098 -16.371 1.00 98.31 425 GLU A CA 1
ATOM 3421 C C . GLU A 1 425 ? -15.606 6.665 -15.490 1.00 98.31 425 GLU A C 1
ATOM 3423 O O . GLU A 1 425 ? -14.465 6.720 -15.943 1.00 98.31 425 GLU A O 1
ATOM 3428 N N . LEU A 1 426 ? -15.845 6.196 -14.259 1.00 98.56 426 LEU A N 1
ATOM 3429 C CA . LEU A 1 426 ? -14.792 5.626 -13.410 1.00 98.56 426 LEU A CA 1
ATOM 3430 C C . LEU A 1 426 ? -14.159 4.383 -14.055 1.00 98.56 426 LEU A C 1
ATOM 3432 O O . LEU A 1 426 ? -12.933 4.307 -14.134 1.00 98.56 426 LEU A O 1
ATOM 3436 N N . ARG A 1 427 ? -14.982 3.455 -14.562 1.00 98.31 427 ARG A N 1
ATOM 3437 C CA . ARG A 1 427 ? -14.524 2.291 -15.337 1.00 98.31 427 ARG A CA 1
ATOM 3438 C C . ARG A 1 427 ? -13.662 2.739 -16.518 1.00 98.31 427 ARG A C 1
ATOM 3440 O O . ARG A 1 427 ? -12.544 2.259 -16.679 1.00 98.31 427 ARG A O 1
ATOM 3447 N N . ARG A 1 428 ? -14.141 3.701 -17.313 1.00 97.88 428 ARG A N 1
ATOM 3448 C CA . ARG A 1 428 ? -13.409 4.225 -18.473 1.00 97.88 428 ARG A CA 1
ATOM 3449 C C . ARG A 1 428 ? -12.052 4.816 -18.079 1.00 97.88 428 ARG A C 1
ATOM 3451 O O . ARG A 1 428 ? -11.066 4.559 -18.760 1.00 97.88 428 ARG A O 1
ATOM 3458 N N . LEU A 1 429 ? -11.982 5.595 -16.997 1.00 97.62 429 LEU A N 1
ATOM 3459 C CA . LEU A 1 429 ? -10.728 6.180 -16.504 1.00 97.62 429 LEU A CA 1
ATOM 3460 C C . LEU A 1 429 ? -9.731 5.103 -16.053 1.00 97.62 429 LEU A C 1
ATOM 3462 O O . LEU A 1 429 ? -8.548 5.217 -16.371 1.00 97.62 429 LEU A O 1
ATOM 3466 N N . ALA A 1 430 ? -10.200 4.061 -15.360 1.00 97.38 430 ALA A N 1
ATOM 3467 C CA . ALA A 1 430 ? -9.373 2.919 -14.973 1.00 97.38 430 ALA A CA 1
ATOM 3468 C C . ALA A 1 430 ? -8.809 2.194 -16.203 1.00 97.38 430 ALA A C 1
ATOM 3470 O O . ALA A 1 430 ? -7.594 2.076 -16.321 1.00 97.38 430 ALA A O 1
ATOM 3471 N N . HIS A 1 431 ? -9.663 1.855 -17.174 1.00 95.38 431 HIS A N 1
ATOM 3472 C CA . HIS A 1 431 ? -9.266 1.236 -18.443 1.00 95.38 431 HIS A CA 1
ATOM 3473 C C . HIS A 1 431 ? -8.196 2.049 -19.187 1.00 95.38 431 HIS A C 1
ATOM 3475 O O . HIS A 1 431 ? -7.178 1.513 -19.618 1.00 95.38 431 HIS A O 1
ATOM 3481 N N . GLN A 1 432 ? -8.392 3.368 -19.314 1.00 92.81 432 GLN A N 1
ATOM 3482 C CA . GLN A 1 432 ? -7.422 4.241 -19.984 1.00 92.81 432 GLN A CA 1
ATOM 3483 C C . GLN A 1 432 ? -6.070 4.271 -19.259 1.00 92.81 432 GLN A C 1
ATOM 3485 O O . GLN A 1 432 ? -5.023 4.322 -19.908 1.00 92.81 432 GLN A O 1
ATOM 3490 N N . GLN A 1 433 ? -6.076 4.268 -17.923 1.00 92.19 433 GLN A N 1
ATOM 3491 C CA . GLN A 1 433 ? -4.847 4.301 -17.135 1.00 92.19 433 GLN A CA 1
ATOM 3492 C C . GLN A 1 433 ? -4.103 2.974 -17.184 1.00 92.19 433 GLN A C 1
ATOM 3494 O O . GLN A 1 433 ? -2.881 2.986 -17.364 1.00 92.19 433 GLN A O 1
ATOM 3499 N N . ASP A 1 434 ? -4.822 1.875 -16.981 1.00 90.56 434 ASP A N 1
ATOM 3500 C CA . ASP A 1 434 ? -4.275 0.526 -16.895 1.00 90.56 434 ASP A CA 1
ATOM 3501 C C . ASP A 1 434 ? -3.638 0.098 -18.223 1.00 90.56 434 ASP A C 1
ATOM 3503 O O . ASP A 1 434 ? -2.450 -0.217 -18.283 1.00 90.56 434 ASP A O 1
ATOM 3507 N N . LEU A 1 435 ? -4.370 0.278 -19.325 1.00 87.25 435 LEU A N 1
ATOM 3508 C CA . LEU A 1 435 ? -3.890 -0.032 -20.673 1.00 87.25 435 LEU A CA 1
ATOM 3509 C C . LEU A 1 435 ? -2.970 1.047 -21.270 1.00 87.25 435 LEU A C 1
ATOM 3511 O O . LEU A 1 435 ? -2.595 0.959 -22.437 1.00 87.25 435 LEU A O 1
ATOM 3515 N N . HIS A 1 436 ? -2.600 2.068 -20.488 1.00 84.81 436 HIS A N 1
ATOM 3516 C CA . HIS A 1 436 ? -1.708 3.160 -20.897 1.00 84.81 436 HIS A CA 1
ATOM 3517 C C . HIS A 1 436 ? -2.156 3.920 -22.168 1.00 84.81 436 HIS A C 1
ATOM 3519 O O . HIS A 1 436 ? -1.331 4.401 -22.938 1.00 84.81 436 HIS A O 1
ATOM 3525 N N . LEU A 1 437 ? -3.467 4.101 -22.357 1.00 84.69 437 LEU A N 1
ATOM 3526 C CA . LEU A 1 437 ? -4.067 4.696 -23.566 1.00 84.69 437 LEU A CA 1
ATOM 3527 C C . LEU A 1 437 ? -4.112 6.240 -23.561 1.00 84.69 437 LEU A C 1
ATOM 3529 O O . LEU A 1 437 ? -4.541 6.877 -24.528 1.00 84.69 437 LEU A O 1
ATOM 3533 N N . ILE A 1 438 ? -3.660 6.872 -22.475 1.00 85.00 438 ILE A N 1
ATOM 3534 C CA . ILE A 1 438 ? -3.683 8.330 -22.309 1.00 85.00 438 ILE A CA 1
ATOM 3535 C C . ILE A 1 438 ? -2.593 8.972 -23.178 1.00 85.00 438 ILE A C 1
ATOM 3537 O O . ILE A 1 438 ? -1.409 8.920 -22.850 1.00 85.00 438 ILE A O 1
ATOM 3541 N N . LYS A 1 439 ? -3.007 9.633 -24.266 1.00 77.81 439 LYS A N 1
ATOM 3542 C CA . LYS A 1 439 ? -2.103 10.226 -25.272 1.00 77.81 439 LYS A CA 1
ATOM 3543 C C . LYS A 1 439 ? -1.192 11.330 -24.732 1.00 77.81 439 LYS A C 1
ATOM 3545 O O . LYS A 1 439 ? -0.029 11.393 -25.118 1.00 77.81 439 LYS A O 1
ATOM 3550 N N . ASP A 1 440 ? -1.719 12.203 -23.873 1.00 78.94 440 ASP A N 1
ATOM 3551 C CA . ASP A 1 440 ? -0.947 13.271 -23.230 1.00 78.94 440 ASP A CA 1
ATOM 3552 C C . ASP A 1 440 ? -1.145 13.235 -21.704 1.00 78.94 440 ASP A C 1
ATOM 3554 O O . ASP A 1 440 ? -2.014 13.920 -21.161 1.00 78.94 440 ASP A O 1
ATOM 3558 N N . PRO A 1 441 ? -0.363 12.412 -20.982 1.00 79.75 441 PRO A N 1
ATOM 3559 C CA . PRO A 1 441 ? -0.473 12.285 -19.530 1.00 79.75 441 PRO A CA 1
ATOM 3560 C C . PRO A 1 441 ? 0.110 13.492 -18.773 1.00 79.75 441 PRO A C 1
ATOM 3562 O O . PRO A 1 441 ? 0.119 13.487 -17.540 1.00 79.75 441 PRO A O 1
ATOM 3565 N N . ASP A 1 442 ? 0.631 14.502 -19.480 1.00 80.06 442 ASP A N 1
ATOM 3566 C CA . ASP A 1 442 ? 1.156 15.741 -18.908 1.00 80.06 442 ASP A CA 1
ATOM 3567 C C . ASP A 1 442 ? 0.164 16.926 -19.080 1.00 80.06 442 ASP A C 1
ATOM 3569 O O . ASP A 1 442 ? 0.315 17.942 -18.395 1.00 80.06 442 ASP A O 1
ATOM 3573 N N . ASP A 1 443 ? -0.894 16.793 -19.895 1.00 85.31 443 ASP A N 1
ATOM 3574 C CA . ASP A 1 443 ? -1.927 17.825 -20.088 1.00 85.31 443 ASP A CA 1
ATOM 3575 C C . ASP A 1 443 ? -3.079 17.738 -19.071 1.00 85.31 443 ASP A C 1
ATOM 3577 O O . ASP A 1 443 ? -4.048 16.999 -19.252 1.00 85.31 443 ASP A O 1
ATOM 3581 N N . ARG A 1 444 ? -3.005 18.563 -18.018 1.00 85.44 444 ARG A N 1
ATOM 3582 C CA . ARG A 1 444 ? -4.045 18.686 -16.975 1.00 85.44 444 ARG A CA 1
ATOM 3583 C C . ARG A 1 444 ? -5.424 19.102 -17.494 1.00 85.44 444 ARG A C 1
ATOM 3585 O O . ARG A 1 444 ? -6.407 18.894 -16.786 1.00 85.44 444 ARG A O 1
ATOM 3592 N N . GLU A 1 445 ? -5.512 19.707 -18.677 1.00 87.56 445 GLU A N 1
ATOM 3593 C CA . GLU A 1 445 ? -6.791 20.108 -19.277 1.00 87.56 445 GLU A CA 1
ATOM 3594 C C . GLU A 1 445 ? -7.478 18.935 -19.996 1.00 87.56 445 GLU A C 1
ATOM 3596 O O . GLU A 1 445 ? -8.680 18.997 -20.274 1.00 87.56 445 GLU A O 1
ATOM 3601 N N . HIS A 1 446 ? -6.748 17.846 -20.266 1.00 89.44 446 HIS A N 1
ATOM 3602 C CA . HIS A 1 446 ? -7.290 16.673 -20.934 1.00 89.44 446 HIS A CA 1
ATOM 3603 C C . HIS A 1 446 ? -8.301 15.939 -20.031 1.00 89.44 446 HIS A C 1
ATOM 3605 O O . HIS A 1 446 ? -8.004 15.673 -18.863 1.00 89.44 446 HIS A O 1
ATOM 3611 N N . PRO A 1 447 ? -9.474 15.516 -20.547 1.00 86.44 447 PRO A N 1
ATOM 3612 C CA . PRO A 1 447 ? -10.460 14.784 -19.752 1.00 86.44 447 PRO A CA 1
ATOM 3613 C C . PRO A 1 447 ? -9.897 13.516 -19.097 1.00 86.44 447 PRO A C 1
ATOM 3615 O O . PRO A 1 447 ? -10.295 13.166 -17.994 1.00 86.44 447 PRO A O 1
ATOM 3618 N N . ASP A 1 448 ? -8.946 12.827 -19.717 1.00 90.81 448 ASP A N 1
ATOM 3619 C CA . ASP A 1 448 ? -8.372 11.602 -19.130 1.00 90.81 448 ASP A CA 1
ATOM 3620 C C . ASP A 1 448 ? -7.309 11.866 -18.062 1.00 90.81 448 ASP A C 1
ATOM 3622 O O . ASP A 1 448 ? -6.897 10.943 -17.360 1.00 90.81 448 ASP A O 1
ATOM 3626 N N . TYR A 1 449 ? -6.912 13.126 -17.857 1.00 91.62 449 TYR A N 1
ATOM 3627 C CA . TYR A 1 449 ? -5.927 13.466 -16.837 1.00 91.62 449 TYR A CA 1
ATOM 3628 C C . TYR A 1 449 ? -6.401 13.125 -15.421 1.00 91.62 449 TYR A C 1
ATOM 3630 O O . TYR A 1 449 ? -5.589 12.823 -14.550 1.00 91.62 449 TYR A O 1
ATOM 3638 N N . LEU A 1 450 ? -7.716 13.082 -15.186 1.00 95.38 450 LEU A N 1
ATOM 3639 C CA . LEU A 1 450 ? -8.258 12.630 -13.905 1.00 95.38 450 LEU A CA 1
ATOM 3640 C C . LEU A 1 450 ? -7.770 11.218 -13.535 1.00 95.38 450 LEU A C 1
ATOM 3642 O O . LEU A 1 450 ? -7.504 10.955 -12.366 1.00 95.38 450 LEU A O 1
ATOM 3646 N N . ALA A 1 451 ? -7.592 10.323 -14.509 1.00 95.62 451 ALA A N 1
ATOM 3647 C CA . ALA A 1 451 ? -7.059 8.990 -14.244 1.00 95.62 451 ALA A CA 1
ATOM 3648 C C . ALA A 1 451 ? -5.592 9.050 -13.774 1.00 95.62 451 ALA A C 1
ATOM 3650 O O . ALA A 1 451 ? -5.190 8.337 -12.854 1.00 95.62 451 ALA A O 1
ATOM 3651 N N . VAL A 1 452 ? -4.808 9.971 -14.345 1.00 92.94 452 VAL A N 1
ATOM 3652 C CA . VAL A 1 452 ? -3.430 10.256 -13.920 1.00 92.94 452 VAL A CA 1
ATOM 3653 C C . VAL A 1 452 ? -3.404 10.834 -12.503 1.00 92.94 452 VAL A C 1
ATOM 3655 O O . VAL A 1 452 ? -2.580 10.419 -11.691 1.00 92.94 452 VAL A O 1
ATOM 3658 N N . ASP A 1 453 ? -4.308 11.759 -12.179 1.00 94.56 453 ASP A N 1
ATOM 3659 C CA . ASP A 1 453 ? -4.431 12.339 -10.838 1.00 94.56 453 ASP A CA 1
ATOM 3660 C C . ASP A 1 453 ? -4.788 11.294 -9.777 1.00 94.56 453 ASP A C 1
ATOM 3662 O O . ASP A 1 453 ? -4.167 11.256 -8.714 1.00 94.56 453 ASP A O 1
ATOM 3666 N N . LEU A 1 454 ? -5.749 10.414 -10.070 1.00 96.69 454 LEU A N 1
ATOM 3667 C CA . LEU A 1 454 ? -6.107 9.313 -9.177 1.00 96.69 454 LEU A CA 1
ATOM 3668 C C . LEU A 1 454 ? -4.922 8.351 -8.998 1.00 96.69 454 LEU A C 1
ATOM 3670 O O . LEU A 1 454 ? -4.607 7.973 -7.872 1.00 96.69 454 LEU A O 1
ATOM 3674 N N . SER A 1 455 ? -4.194 8.030 -10.070 1.00 93.88 455 SER A N 1
ATOM 3675 C CA . SER A 1 455 ? -2.971 7.218 -9.990 1.00 93.88 455 SER A CA 1
ATOM 3676 C C . SER A 1 455 ? -1.874 7.884 -9.139 1.00 93.88 455 SER A C 1
ATOM 3678 O O . SER A 1 455 ? -1.236 7.242 -8.299 1.00 93.88 455 SER A O 1
ATOM 3680 N N . LYS A 1 456 ? -1.686 9.205 -9.265 1.00 92.31 456 LYS A N 1
ATOM 3681 C CA . LYS A 1 456 ? -0.755 9.981 -8.425 1.00 92.31 456 LYS A CA 1
ATOM 3682 C C . LYS A 1 456 ? -1.173 9.999 -6.960 1.00 92.31 456 LYS A C 1
ATOM 3684 O O . LYS A 1 456 ? -0.309 9.896 -6.092 1.00 92.31 456 LYS A O 1
ATOM 3689 N N . LEU A 1 457 ? -2.472 10.067 -6.673 1.00 94.75 457 LEU A N 1
ATOM 3690 C CA . LEU A 1 457 ? -2.999 9.974 -5.312 1.00 94.75 457 LEU A CA 1
ATOM 3691 C C . LEU A 1 457 ? -2.668 8.615 -4.668 1.00 94.75 457 LEU A C 1
ATOM 3693 O O . LEU A 1 457 ? -2.253 8.549 -3.513 1.00 94.75 457 LEU A O 1
ATOM 3697 N N . ILE A 1 458 ? -2.745 7.521 -5.427 1.00 93.25 458 ILE A N 1
ATOM 3698 C CA . ILE A 1 458 ? -2.284 6.200 -4.965 1.00 93.25 458 ILE A CA 1
ATOM 3699 C C . ILE A 1 458 ? -0.769 6.224 -4.709 1.00 93.25 458 ILE A C 1
ATOM 3701 O O . ILE A 1 458 ? -0.286 5.705 -3.692 1.00 93.25 458 ILE A O 1
ATOM 3705 N N . GLY A 1 459 ? -0.019 6.858 -5.617 1.00 89.12 459 GLY A N 1
ATOM 3706 C CA . GLY A 1 459 ? 1.431 7.050 -5.542 1.00 89.12 459 GLY A CA 1
ATOM 3707 C C . GLY A 1 459 ? 1.900 7.878 -4.341 1.00 89.12 459 GLY A C 1
ATOM 3708 O O . GLY A 1 459 ? 2.979 7.608 -3.805 1.00 89.12 459 GLY A O 1
ATOM 3709 N N . SER A 1 460 ? 1.076 8.811 -3.853 1.00 89.44 460 SER A N 1
ATOM 3710 C CA . SER A 1 460 ? 1.328 9.582 -2.628 1.00 89.44 460 SER A CA 1
ATOM 3711 C C . SER A 1 460 ? 1.091 8.776 -1.343 1.00 89.44 460 SER A C 1
ATOM 3713 O O . SER A 1 460 ? 1.307 9.287 -0.243 1.00 89.44 460 SER A O 1
ATOM 3715 N N . LYS A 1 461 ? 0.734 7.487 -1.478 1.00 89.75 461 LYS A N 1
ATOM 3716 C CA . LYS A 1 461 ? 0.335 6.564 -0.403 1.00 89.75 461 LYS A CA 1
ATOM 3717 C C . LYS A 1 461 ? -0.965 6.968 0.284 1.00 89.75 461 LYS A C 1
ATOM 3719 O O . LYS A 1 461 ? -1.141 6.681 1.463 1.00 89.75 461 LYS A O 1
ATOM 3724 N N . TYR A 1 462 ? -1.869 7.631 -0.430 1.00 93.19 462 TYR A N 1
ATOM 3725 C CA . TYR A 1 462 ? -3.189 7.907 0.114 1.00 93.19 462 TYR A CA 1
ATOM 3726 C C . TYR A 1 462 ? -3.959 6.606 0.419 1.00 93.19 462 TYR A C 1
ATOM 3728 O O . TYR A 1 462 ? -3.674 5.547 -0.155 1.00 93.19 462 TYR A O 1
ATOM 3736 N N . SER A 1 463 ? -4.928 6.693 1.336 1.00 94.25 463 SER A N 1
ATOM 3737 C CA . SER A 1 463 ? -5.720 5.547 1.790 1.00 94.25 463 SER A CA 1
ATOM 3738 C C . SER A 1 463 ? -6.543 4.966 0.646 1.00 94.25 463 SER A C 1
ATOM 3740 O O . SER A 1 463 ? -7.439 5.620 0.107 1.00 94.25 463 SER A O 1
ATOM 3742 N N . ARG A 1 464 ? -6.263 3.706 0.302 1.00 94.88 464 ARG A N 1
ATOM 3743 C CA . ARG A 1 464 ? -7.002 2.972 -0.739 1.00 94.88 464 ARG A CA 1
ATOM 3744 C C . ARG A 1 464 ? -8.444 2.708 -0.324 1.00 94.88 464 ARG A C 1
ATOM 3746 O O . ARG A 1 464 ? -9.331 2.764 -1.170 1.00 94.88 464 ARG A O 1
ATOM 3753 N N . ILE A 1 465 ? -8.684 2.470 0.969 1.00 95.12 465 ILE A N 1
ATOM 3754 C CA . ILE A 1 465 ? -10.041 2.297 1.502 1.00 95.12 465 ILE A CA 1
ATOM 3755 C C . ILE A 1 465 ? -10.830 3.590 1.328 1.00 95.12 465 ILE A C 1
ATOM 3757 O O . ILE A 1 465 ? -11.933 3.542 0.794 1.00 95.12 465 ILE A O 1
ATOM 3761 N N . ASP A 1 466 ? -10.269 4.736 1.729 1.00 95.50 466 ASP A N 1
ATOM 3762 C CA . ASP A 1 466 ? -10.966 6.021 1.595 1.00 95.50 466 ASP A CA 1
ATOM 3763 C C . ASP A 1 466 ? -11.234 6.326 0.115 1.00 95.50 466 ASP A C 1
ATOM 3765 O O . ASP A 1 466 ? -12.361 6.655 -0.239 1.00 95.50 466 ASP A O 1
ATOM 3769 N N . MET A 1 467 ? -10.260 6.106 -0.781 1.00 97.69 467 MET A N 1
ATOM 3770 C CA . MET A 1 467 ? -10.487 6.245 -2.228 1.00 97.69 467 MET A CA 1
ATOM 3771 C C . MET A 1 467 ? -11.642 5.382 -2.722 1.00 97.69 467 MET A C 1
ATOM 3773 O O . MET A 1 467 ? -12.569 5.901 -3.339 1.00 97.69 467 MET A O 1
ATOM 3777 N N . THR A 1 468 ? -11.609 4.086 -2.417 1.00 98.00 468 THR A N 1
ATOM 3778 C CA . THR A 1 468 ? -12.637 3.125 -2.835 1.00 98.00 468 THR A CA 1
ATOM 3779 C C . THR A 1 468 ? -14.014 3.532 -2.303 1.00 98.00 468 THR A C 1
ATOM 3781 O O . THR A 1 468 ? -14.991 3.573 -3.050 1.00 98.00 468 THR A O 1
ATOM 3784 N N . GLN A 1 469 ? -14.086 3.911 -1.023 1.00 96.69 469 GLN A N 1
ATOM 3785 C CA . GLN A 1 469 ? -15.320 4.339 -0.370 1.00 96.69 469 GLN A CA 1
ATOM 3786 C C . GLN A 1 469 ? -15.858 5.665 -0.914 1.00 96.69 469 GLN A C 1
ATOM 3788 O O . GLN A 1 469 ? -17.071 5.807 -0.999 1.00 96.69 469 GLN A O 1
ATOM 3793 N N . GLN A 1 470 ? -15.021 6.636 -1.293 1.00 97.19 470 GLN A N 1
ATOM 3794 C CA . GLN A 1 470 ? -15.517 7.858 -1.942 1.00 97.19 470 GLN A CA 1
ATOM 3795 C C . GLN A 1 470 ? -15.979 7.572 -3.378 1.00 97.19 470 GLN A C 1
ATOM 3797 O O . GLN A 1 470 ? -17.040 8.038 -3.798 1.00 97.19 470 GLN A O 1
ATOM 3802 N N . LEU A 1 471 ? -15.203 6.785 -4.130 1.00 98.31 471 LEU A N 1
ATOM 3803 C CA . LEU A 1 471 ? -15.474 6.490 -5.535 1.00 98.31 471 LEU A CA 1
ATOM 3804 C C . LEU A 1 471 ? -16.739 5.646 -5.721 1.00 98.31 471 LEU A C 1
ATOM 3806 O O . LEU A 1 471 ? -17.479 5.890 -6.666 1.00 98.31 471 LEU A O 1
ATOM 3810 N N . MET A 1 472 ? -17.080 4.736 -4.803 1.00 97.00 472 MET A N 1
ATOM 3811 C CA . MET A 1 472 ? -18.306 3.929 -4.932 1.00 97.00 472 MET A CA 1
ATOM 3812 C C . MET A 1 472 ? -19.611 4.749 -4.869 1.00 97.00 472 MET A C 1
ATOM 3814 O O . MET A 1 472 ? -20.682 4.242 -5.219 1.00 97.00 472 MET A O 1
ATOM 3818 N N . PHE A 1 473 ? -19.552 6.018 -4.444 1.00 95.31 473 PHE A N 1
ATOM 3819 C CA . PHE A 1 473 ? -20.701 6.929 -4.386 1.00 95.31 473 PHE A CA 1
ATOM 3820 C C . PHE A 1 473 ? -20.813 7.886 -5.576 1.00 95.31 473 PHE A C 1
ATOM 3822 O O . PHE A 1 473 ? -21.753 8.683 -5.617 1.00 95.31 473 PHE A O 1
ATOM 3829 N N . VAL A 1 474 ? -19.915 7.831 -6.565 1.00 94.50 474 VAL A N 1
ATOM 3830 C CA . VAL A 1 474 ? -20.086 8.665 -7.762 1.00 94.50 474 VAL A CA 1
ATOM 3831 C C . VAL A 1 474 ? -21.301 8.174 -8.552 1.00 94.50 474 VAL A C 1
ATOM 3833 O O . VAL A 1 474 ? -21.501 6.977 -8.761 1.00 94.50 474 VAL A O 1
ATOM 3836 N N . ARG A 1 475 ? -22.178 9.101 -8.942 1.00 93.69 475 ARG A N 1
ATOM 3837 C CA . ARG A 1 475 ? -23.433 8.784 -9.658 1.00 93.69 475 ARG A CA 1
ATOM 3838 C C . ARG A 1 475 ? -23.585 9.557 -10.959 1.00 93.69 475 ARG A C 1
ATOM 3840 O O . ARG A 1 475 ? -24.289 9.127 -11.860 1.00 93.69 475 ARG A O 1
ATOM 3847 N N . SER A 1 476 ? -22.901 10.684 -11.094 1.00 96.38 476 SER A N 1
ATOM 3848 C CA . SER A 1 476 ? -22.954 11.526 -12.287 1.00 96.38 476 SER A CA 1
ATOM 3849 C C . SER A 1 476 ? -21.560 11.813 -12.822 1.00 96.38 476 SER A C 1
ATOM 3851 O O . SER A 1 476 ? -20.580 11.787 -12.072 1.00 96.38 476 SER A O 1
ATOM 3853 N N . TYR A 1 477 ? -21.494 12.184 -14.100 1.00 94.62 477 TYR A N 1
ATOM 3854 C CA . TYR A 1 477 ? -20.268 12.688 -14.713 1.00 94.62 477 TYR A CA 1
ATOM 3855 C C . TYR A 1 477 ? -19.685 13.866 -13.913 1.00 94.62 477 TYR A C 1
ATOM 3857 O O . TYR A 1 477 ? -18.508 13.873 -13.581 1.00 94.62 477 TYR A O 1
ATOM 3865 N N . VAL A 1 478 ? -20.517 14.821 -13.482 1.00 94.62 478 VAL A N 1
ATOM 3866 C CA . VAL A 1 478 ? -20.057 15.964 -12.671 1.00 94.62 478 VAL A CA 1
ATOM 3867 C C . VAL A 1 478 ? -19.439 15.507 -11.345 1.00 94.62 478 VAL A C 1
ATOM 3869 O O . VAL A 1 478 ? -18.382 16.002 -10.967 1.00 94.62 478 VAL A O 1
ATOM 3872 N N . SER A 1 479 ? -20.047 14.532 -10.655 1.00 95.38 479 SER A N 1
ATOM 3873 C CA . SER A 1 479 ? -19.530 14.065 -9.359 1.00 95.38 479 SER A CA 1
ATOM 3874 C C . SER A 1 479 ? -18.148 13.419 -9.450 1.00 95.38 479 SER A C 1
ATOM 3876 O O . SER A 1 479 ? -17.320 13.673 -8.582 1.00 95.38 479 SER A O 1
ATOM 3878 N N . ILE A 1 480 ? -17.872 12.632 -10.498 1.00 96.31 480 ILE A N 1
ATOM 3879 C CA . ILE A 1 480 ? -16.535 12.052 -10.683 1.00 96.31 480 ILE A CA 1
ATOM 3880 C C . ILE A 1 480 ? -15.530 13.129 -11.113 1.00 96.31 480 ILE A C 1
ATOM 3882 O O . ILE A 1 480 ? -14.398 13.126 -10.646 1.00 96.31 480 ILE A O 1
ATOM 3886 N N . ARG A 1 481 ? -15.942 14.119 -11.917 1.00 94.00 481 ARG A N 1
ATOM 3887 C CA . ARG A 1 481 ? -15.064 15.229 -12.329 1.00 94.00 481 ARG A CA 1
ATOM 3888 C C . ARG A 1 481 ? -14.659 16.154 -11.184 1.00 94.00 481 ARG A C 1
ATOM 3890 O O . ARG A 1 481 ? -13.519 16.604 -11.152 1.00 94.00 481 ARG A O 1
ATOM 3897 N N . GLU A 1 482 ? -15.541 16.370 -10.216 1.00 95.81 482 GLU A N 1
ATOM 3898 C CA . GLU A 1 482 ? -15.258 17.195 -9.037 1.00 95.81 482 GLU A CA 1
ATOM 3899 C C . GLU A 1 482 ? -14.688 16.402 -7.849 1.00 95.81 482 GLU A C 1
ATOM 3901 O O . GLU A 1 482 ? -14.452 16.980 -6.782 1.00 95.81 482 GLU A O 1
ATOM 3906 N N . ILE A 1 483 ? -14.437 15.092 -7.993 1.00 96.94 483 ILE A N 1
ATOM 3907 C CA . ILE A 1 483 ? -14.033 14.243 -6.861 1.00 96.94 483 ILE A CA 1
ATOM 3908 C C . ILE A 1 483 ? -12.734 14.732 -6.218 1.00 96.94 483 ILE A C 1
ATOM 3910 O O . ILE A 1 483 ? -12.646 14.797 -4.996 1.00 96.94 483 ILE A O 1
ATOM 3914 N N . MET A 1 484 ? -11.759 15.175 -7.019 1.00 96.81 484 MET A N 1
ATOM 3915 C CA . MET A 1 484 ? -10.466 15.651 -6.517 1.00 96.81 484 MET A CA 1
ATOM 3916 C C . MET A 1 484 ? -10.604 16.911 -5.652 1.00 96.81 484 MET A C 1
ATOM 3918 O O . MET A 1 484 ? -9.882 17.070 -4.669 1.00 96.81 484 MET A O 1
ATOM 3922 N N . ASN A 1 485 ? -11.535 17.801 -6.008 1.00 95.50 485 ASN A N 1
ATOM 3923 C CA . ASN A 1 485 ? -11.764 19.059 -5.298 1.00 95.50 485 ASN A CA 1
ATOM 3924 C C . ASN A 1 485 ? -12.630 18.839 -4.054 1.00 95.50 485 ASN A C 1
ATOM 3926 O O . ASN A 1 485 ? -12.305 19.316 -2.971 1.00 95.50 485 ASN A O 1
ATOM 3930 N N . THR A 1 486 ? -13.718 18.081 -4.195 1.00 93.12 486 THR A N 1
ATOM 3931 C CA . THR A 1 486 ? -14.705 17.857 -3.123 1.00 93.12 486 THR A CA 1
ATOM 3932 C C . THR A 1 486 ? -14.173 17.015 -1.965 1.00 93.12 486 THR A C 1
ATOM 3934 O O . THR A 1 486 ? -14.656 17.147 -0.841 1.00 93.12 486 THR A O 1
ATOM 3937 N N . THR A 1 487 ? -13.168 16.179 -2.215 1.00 94.94 487 THR A N 1
ATOM 3938 C CA . THR A 1 487 ? -12.491 15.360 -1.195 1.00 94.94 487 THR A CA 1
ATOM 3939 C C . THR A 1 487 ? -11.211 16.001 -0.649 1.00 94.94 487 THR A C 1
ATOM 3941 O O . THR A 1 487 ? -10.677 15.535 0.356 1.00 94.94 487 THR A O 1
ATOM 3944 N N . GLY A 1 488 ? -10.697 17.049 -1.306 1.00 95.62 488 GLY A N 1
ATOM 3945 C CA . GLY A 1 488 ? -9.393 17.648 -1.007 1.00 95.62 488 GLY A CA 1
ATOM 3946 C C . GLY A 1 488 ? -8.189 16.877 -1.568 1.00 95.62 488 GLY A C 1
ATOM 3947 O O . GLY A 1 488 ? -7.049 17.274 -1.333 1.00 95.62 488 GLY A O 1
ATOM 3948 N N . TRP A 1 489 ? -8.400 15.804 -2.339 1.00 97.00 489 TRP A N 1
ATOM 3949 C CA . TRP A 1 489 ? -7.313 15.021 -2.941 1.00 97.00 489 TRP A CA 1
ATOM 3950 C C . TRP A 1 489 ? -6.425 15.829 -3.887 1.00 97.00 489 TRP A C 1
ATOM 3952 O O . TRP A 1 489 ? -5.246 15.510 -4.030 1.00 97.00 489 TRP A O 1
ATOM 3962 N N . ARG A 1 490 ? -6.961 16.890 -4.506 1.00 96.06 490 ARG A N 1
ATOM 3963 C CA . ARG A 1 490 ? -6.200 17.797 -5.376 1.00 96.06 490 ARG A CA 1
ATOM 3964 C C . ARG A 1 490 ? -4.951 18.333 -4.678 1.00 96.06 490 ARG A C 1
ATOM 3966 O O . ARG A 1 490 ? -3.862 18.216 -5.226 1.00 96.06 490 ARG A O 1
ATOM 3973 N N . GLN A 1 491 ? -5.109 18.848 -3.460 1.00 96.12 491 GLN A N 1
ATOM 3974 C CA . GLN A 1 491 ? -4.000 19.413 -2.693 1.00 96.12 491 GLN A CA 1
ATOM 3975 C C . GLN A 1 491 ? -2.911 18.365 -2.428 1.00 96.12 491 GLN A C 1
ATOM 3977 O O . GLN A 1 491 ? -1.729 18.651 -2.578 1.00 96.12 491 GLN A O 1
ATOM 3982 N N . ILE A 1 492 ? -3.310 17.135 -2.098 1.00 94.50 492 ILE A N 1
ATOM 3983 C CA . ILE A 1 492 ? -2.384 16.031 -1.814 1.00 94.50 492 ILE A CA 1
ATOM 3984 C C . ILE A 1 492 ? -1.577 15.660 -3.062 1.00 94.50 492 ILE A C 1
ATOM 3986 O O . ILE A 1 492 ? -0.377 15.411 -2.971 1.00 94.50 492 ILE A O 1
ATOM 3990 N N . VAL A 1 493 ? -2.223 15.621 -4.232 1.00 94.56 493 VAL A N 1
ATOM 3991 C CA . VAL A 1 493 ? -1.537 15.361 -5.505 1.00 94.56 493 VAL A CA 1
ATOM 3992 C C . VAL A 1 493 ? -0.582 16.500 -5.858 1.00 94.56 493 VAL A C 1
ATOM 3994 O O . VAL A 1 493 ? 0.543 16.232 -6.271 1.00 94.56 493 VAL A O 1
ATOM 3997 N N . ASP A 1 494 ? -0.986 17.753 -5.659 1.00 94.38 494 ASP A N 1
ATOM 3998 C CA . ASP A 1 494 ? -0.129 18.907 -5.944 1.00 94.38 494 ASP A CA 1
ATOM 3999 C C . ASP A 1 494 ? 1.111 18.936 -5.025 1.00 94.38 494 ASP A C 1
ATOM 4001 O O . ASP A 1 494 ? 2.229 19.147 -5.496 1.00 94.38 494 ASP A O 1
ATOM 4005 N N . GLU A 1 495 ? 0.950 18.646 -3.729 1.00 93.06 495 GLU A N 1
ATOM 4006 C CA . GLU A 1 495 ? 2.067 18.495 -2.782 1.00 93.06 495 GLU A CA 1
ATOM 4007 C C . GLU A 1 495 ? 3.001 17.344 -3.188 1.00 93.06 495 GLU A C 1
ATOM 4009 O O . GLU A 1 495 ? 4.224 17.517 -3.246 1.00 93.06 495 GLU A O 1
ATOM 4014 N N . TYR A 1 496 ? 2.425 16.193 -3.550 1.00 91.88 496 TYR A N 1
ATOM 4015 C CA . TYR A 1 496 ? 3.163 15.027 -4.034 1.00 91.88 496 TYR A CA 1
ATOM 4016 C C . TYR A 1 496 ? 4.008 15.346 -5.274 1.00 91.88 496 TYR A C 1
ATOM 4018 O O . TYR A 1 496 ? 5.172 14.949 -5.355 1.00 91.88 496 TYR A O 1
ATOM 4026 N N . GLU A 1 497 ? 3.458 16.086 -6.236 1.00 90.75 497 GLU A N 1
ATOM 4027 C CA . GLU A 1 497 ? 4.187 16.475 -7.442 1.00 90.75 497 GLU A CA 1
ATOM 4028 C C . GLU A 1 497 ? 5.346 17.424 -7.150 1.00 90.75 497 GLU A C 1
ATOM 4030 O O . GLU A 1 497 ? 6.450 17.199 -7.650 1.00 90.75 497 GLU A O 1
ATOM 4035 N N . VAL A 1 498 ? 5.138 18.439 -6.306 1.00 92.75 498 VAL A N 1
ATOM 4036 C CA . VAL A 1 498 ? 6.206 19.368 -5.901 1.00 92.75 498 VAL A CA 1
ATOM 4037 C C . VAL A 1 498 ? 7.373 18.612 -5.262 1.00 92.75 498 VAL A C 1
ATOM 4039 O O . VAL A 1 498 ? 8.545 18.918 -5.504 1.00 92.75 498 VAL A O 1
ATOM 4042 N N . GLU A 1 499 ? 7.082 17.602 -4.449 1.00 90.31 499 GLU A N 1
ATOM 4043 C CA . GLU A 1 499 ? 8.106 16.744 -3.859 1.00 90.31 499 GLU A CA 1
ATOM 4044 C C . GLU A 1 499 ? 8.771 15.806 -4.876 1.00 90.31 499 GLU A C 1
ATOM 4046 O O . GLU A 1 499 ? 9.993 15.611 -4.834 1.00 90.31 499 GLU A O 1
ATOM 4051 N N . LEU A 1 500 ? 8.011 15.245 -5.820 1.00 90.38 500 LEU A N 1
ATOM 4052 C CA . LEU A 1 500 ? 8.573 14.453 -6.911 1.00 90.38 500 LEU A CA 1
ATOM 4053 C C . LEU A 1 500 ? 9.525 15.278 -7.775 1.00 90.38 500 LEU A C 1
ATOM 4055 O O . LEU A 1 500 ? 10.606 14.795 -8.100 1.00 90.38 500 LEU A O 1
ATOM 4059 N N . GLU A 1 501 ? 9.192 16.524 -8.102 1.00 90.62 501 GLU A N 1
ATOM 4060 C CA . GLU A 1 501 ? 10.077 17.404 -8.873 1.00 90.62 501 GLU A CA 1
ATOM 4061 C C . GLU A 1 501 ? 11.416 17.652 -8.167 1.00 90.62 501 GLU A C 1
ATOM 4063 O O . GLU A 1 501 ? 12.455 17.771 -8.820 1.00 90.62 501 GLU A O 1
ATOM 4068 N N . ARG A 1 502 ? 11.416 17.678 -6.829 1.00 92.06 502 ARG A N 1
ATOM 4069 C CA . ARG A 1 502 ? 12.638 17.805 -6.020 1.00 92.06 502 ARG A CA 1
ATOM 4070 C C . ARG A 1 502 ? 13.450 16.514 -5.968 1.00 92.06 502 ARG A C 1
ATOM 4072 O O . ARG A 1 502 ? 14.673 16.571 -5.856 1.00 92.06 502 ARG A O 1
ATOM 4079 N N . THR A 1 503 ? 12.793 15.357 -6.017 1.00 92.38 503 THR A N 1
ATOM 4080 C CA . THR A 1 503 ? 13.430 14.051 -5.779 1.00 92.38 503 THR A CA 1
ATOM 4081 C C . THR A 1 503 ? 13.823 13.321 -7.062 1.00 92.38 503 THR A C 1
ATOM 4083 O O . THR A 1 503 ? 14.888 12.705 -7.093 1.00 92.38 503 THR A O 1
ATOM 4086 N N . CYS A 1 504 ? 13.034 13.422 -8.136 1.00 93.69 504 CYS A N 1
ATOM 4087 C CA . CYS A 1 504 ? 13.276 12.758 -9.421 1.00 93.69 504 CYS A CA 1
ATOM 4088 C C . CYS A 1 504 ? 14.646 13.051 -10.057 1.00 93.69 504 CYS A C 1
ATOM 4090 O O . CYS A 1 504 ? 15.211 12.120 -10.630 1.00 93.69 504 CYS A O 1
ATOM 4092 N N . PRO A 1 505 ? 15.258 14.248 -9.916 1.00 94.62 505 PRO A N 1
ATOM 4093 C CA . PRO A 1 505 ? 16.619 14.481 -10.404 1.00 94.62 505 PRO A CA 1
ATOM 4094 C C . PRO A 1 505 ? 17.666 13.490 -9.874 1.00 94.62 505 PRO A C 1
ATOM 4096 O O . PRO A 1 505 ? 18.663 13.237 -10.544 1.00 94.62 505 PRO A O 1
ATOM 4099 N N . LYS A 1 506 ? 17.435 12.855 -8.715 1.00 94.25 506 LYS A N 1
ATOM 4100 C CA . LYS A 1 506 ? 18.328 11.812 -8.181 1.00 94.25 506 LYS A CA 1
ATOM 4101 C C . LYS A 1 506 ? 18.398 10.557 -9.058 1.00 94.25 506 LYS A C 1
ATOM 4103 O O . LYS A 1 506 ? 19.362 9.805 -8.952 1.00 94.25 506 LYS A O 1
ATOM 4108 N N . LEU A 1 507 ? 17.406 10.315 -9.922 1.00 94.38 507 LEU A N 1
ATOM 4109 C CA . LEU A 1 507 ? 17.438 9.208 -10.889 1.00 94.38 507 LEU A CA 1
ATOM 4110 C C . LEU A 1 507 ? 18.655 9.304 -11.814 1.00 94.38 507 LEU A C 1
ATOM 4112 O O . LEU A 1 507 ? 19.233 8.284 -12.183 1.00 94.38 507 LEU A O 1
ATOM 4116 N N . GLU A 1 508 ? 19.072 10.528 -12.146 1.00 92.88 508 GLU A N 1
ATOM 4117 C CA . GLU A 1 508 ? 20.190 10.792 -13.053 1.00 92.88 508 GLU A CA 1
ATOM 4118 C C . GLU A 1 508 ? 21.560 10.462 -12.446 1.00 92.88 508 GLU A C 1
ATOM 4120 O O . GLU A 1 508 ? 22.554 10.414 -13.168 1.00 92.88 508 GLU A O 1
ATOM 4125 N N . GLU A 1 509 ? 21.638 10.187 -11.138 1.00 92.12 509 GLU A N 1
ATOM 4126 C CA . GLU A 1 509 ? 22.879 9.747 -10.490 1.00 92.12 509 GLU A CA 1
ATOM 4127 C C . GLU A 1 509 ? 23.315 8.351 -10.953 1.00 92.12 509 GLU A C 1
ATOM 4129 O O . GLU A 1 509 ? 24.500 8.022 -10.898 1.00 92.12 509 GLU A O 1
ATOM 4134 N N . ASN A 1 510 ? 22.360 7.521 -11.385 1.00 94.56 510 ASN A N 1
ATOM 4135 C CA . ASN A 1 510 ? 22.587 6.128 -11.752 1.00 94.56 510 ASN A CA 1
ATOM 4136 C C . ASN A 1 510 ? 21.757 5.762 -12.984 1.00 94.56 510 ASN A C 1
ATOM 4138 O O . ASN A 1 510 ? 20.805 4.987 -12.890 1.00 94.56 510 ASN A O 1
ATOM 4142 N N . LEU A 1 511 ? 22.131 6.317 -14.137 1.00 96.94 511 LEU A N 1
ATOM 4143 C CA . LEU A 1 511 ? 21.576 5.946 -15.437 1.00 96.94 511 LEU A CA 1
ATOM 4144 C C . LEU A 1 511 ? 22.603 5.207 -16.288 1.00 96.94 511 LEU A C 1
ATOM 4146 O O . LEU A 1 511 ? 23.786 5.559 -16.326 1.00 96.94 511 LEU A O 1
ATOM 4150 N N . ALA A 1 512 ? 22.129 4.207 -17.019 1.00 97.81 512 ALA A N 1
ATOM 4151 C CA . ALA A 1 512 ? 22.867 3.605 -18.113 1.00 97.81 512 ALA A CA 1
ATOM 4152 C C . ALA A 1 512 ? 21.951 3.401 -19.322 1.00 97.81 512 ALA A C 1
ATOM 4154 O O . ALA A 1 512 ? 20.741 3.229 -19.186 1.00 97.81 512 ALA A O 1
ATOM 4155 N N . LEU A 1 513 ? 22.550 3.429 -20.505 1.00 97.62 513 LEU A N 1
ATOM 4156 C CA . LEU A 1 513 ? 21.899 3.131 -21.771 1.00 97.62 513 LEU A CA 1
ATOM 4157 C C . LEU A 1 513 ? 22.506 1.849 -22.329 1.00 97.62 513 LEU A C 1
ATOM 4159 O O . LEU A 1 513 ? 23.733 1.732 -22.418 1.00 97.62 513 LEU A O 1
ATOM 4163 N N . ILE A 1 514 ? 21.638 0.913 -22.696 1.00 97.62 514 ILE A N 1
ATOM 4164 C CA . ILE A 1 514 ? 21.989 -0.296 -23.437 1.00 97.62 514 ILE A CA 1
ATOM 4165 C C . ILE A 1 514 ? 21.445 -0.121 -24.852 1.00 97.62 514 ILE A C 1
ATOM 4167 O O . ILE A 1 514 ? 20.247 0.079 -25.035 1.00 97.62 514 ILE A O 1
ATOM 4171 N N . GLU A 1 515 ? 22.329 -0.195 -25.840 1.00 95.44 515 GLU A N 1
ATOM 4172 C CA . GLU A 1 515 ? 21.973 -0.149 -27.258 1.00 95.44 515 GLU A CA 1
ATOM 4173 C C . GLU A 1 515 ? 22.182 -1.532 -27.870 1.00 95.44 515 GLU A C 1
ATOM 4175 O O . GLU A 1 515 ? 23.241 -2.141 -27.677 1.00 95.44 515 GLU A O 1
ATOM 4180 N N . TYR A 1 516 ? 21.194 -2.025 -28.613 1.00 95.12 516 TYR A N 1
ATOM 4181 C CA . TYR A 1 516 ? 21.253 -3.338 -29.252 1.00 95.12 516 TYR A CA 1
ATOM 4182 C C . TYR A 1 516 ? 20.642 -3.334 -30.657 1.00 95.12 516 TYR A C 1
ATOM 4184 O O . TYR A 1 516 ? 19.917 -2.416 -31.042 1.00 95.12 516 TYR A O 1
ATOM 4192 N N . LEU A 1 517 ? 20.981 -4.371 -31.421 1.00 92.94 517 LEU A N 1
ATOM 4193 C CA . LEU A 1 517 ? 20.442 -4.669 -32.746 1.00 92.94 517 LEU A CA 1
ATOM 4194 C C . LEU A 1 517 ? 19.856 -6.082 -32.747 1.00 92.94 517 LEU A C 1
ATOM 4196 O O . LEU A 1 517 ? 20.427 -6.991 -32.129 1.00 92.94 517 LEU A O 1
ATOM 4200 N N . VAL A 1 518 ? 18.751 -6.271 -33.465 1.00 92.50 518 VAL A N 1
ATOM 4201 C CA . VAL A 1 518 ? 18.195 -7.606 -33.713 1.00 92.50 518 VAL A CA 1
ATOM 4202 C C . VAL A 1 518 ? 18.985 -8.323 -34.822 1.00 92.50 518 VAL A C 1
ATOM 4204 O O . VAL A 1 518 ? 19.539 -7.657 -35.705 1.00 92.50 518 VAL A O 1
ATOM 4207 N N . PRO A 1 519 ? 19.110 -9.664 -34.784 1.00 88.94 519 PRO A N 1
ATOM 4208 C CA . PRO A 1 519 ? 19.878 -10.424 -35.774 1.00 88.94 519 PRO A CA 1
ATOM 4209 C C . PRO A 1 519 ? 19.492 -10.134 -37.229 1.00 88.94 519 PRO A C 1
ATOM 4211 O O . PRO A 1 519 ? 20.371 -10.007 -38.082 1.00 88.94 519 PRO A O 1
ATOM 4214 N N . GLU A 1 520 ? 18.199 -9.974 -37.498 1.00 86.81 520 GLU A N 1
ATOM 4215 C CA . GLU A 1 520 ? 17.633 -9.757 -38.829 1.00 86.81 520 GLU A CA 1
ATOM 4216 C C . GLU A 1 520 ? 18.174 -8.465 -39.466 1.00 86.81 520 GLU A C 1
ATOM 4218 O O . GLU A 1 520 ? 18.580 -8.458 -40.631 1.00 86.81 520 GLU A O 1
ATOM 4223 N N . ASP A 1 521 ? 18.287 -7.392 -38.677 1.00 83.88 521 ASP A N 1
ATOM 4224 C CA . ASP A 1 521 ? 18.829 -6.102 -39.123 1.00 83.88 521 ASP A CA 1
ATOM 4225 C C . ASP A 1 521 ? 20.318 -6.186 -39.473 1.00 83.88 521 ASP A C 1
ATOM 4227 O O . ASP A 1 521 ? 20.815 -5.521 -40.389 1.00 83.88 521 ASP A O 1
ATOM 4231 N N . ILE A 1 522 ? 21.051 -7.022 -38.738 1.00 81.38 522 ILE A N 1
ATOM 4232 C CA . ILE A 1 522 ? 22.479 -7.244 -38.957 1.00 81.38 522 ILE A CA 1
ATOM 4233 C C . ILE A 1 522 ? 22.690 -8.049 -40.238 1.00 81.38 522 ILE A C 1
ATOM 4235 O O . ILE A 1 522 ? 23.609 -7.744 -41.002 1.00 81.38 522 ILE A O 1
ATOM 4239 N N . GLU A 1 523 ? 21.863 -9.065 -40.488 1.00 81.94 523 GLU A N 1
ATOM 4240 C CA . GLU A 1 523 ? 21.942 -9.904 -41.686 1.00 81.94 523 GLU A CA 1
ATOM 4241 C C . GLU A 1 523 ? 21.593 -9.134 -42.962 1.00 81.94 523 GLU A C 1
ATOM 4243 O O . GLU A 1 523 ? 22.365 -9.190 -43.928 1.00 81.94 523 GLU A O 1
ATOM 4248 N N . GLU A 1 524 ? 20.512 -8.345 -42.945 1.00 77.69 524 GLU A N 1
ATOM 4249 C CA . GLU A 1 524 ? 20.127 -7.459 -44.054 1.00 77.69 524 GLU A CA 1
ATOM 4250 C C . GLU A 1 524 ? 21.300 -6.552 -44.448 1.00 77.69 524 GLU A C 1
ATOM 4252 O O . GLU A 1 524 ? 21.669 -6.428 -45.621 1.00 77.69 524 GLU A O 1
ATOM 4257 N N . TYR A 1 525 ? 21.962 -5.970 -43.449 1.00 73.31 525 TYR A N 1
ATOM 4258 C CA . TYR A 1 525 ? 23.061 -5.055 -43.690 1.00 73.31 525 TYR A CA 1
ATOM 4259 C C . TYR A 1 525 ? 24.373 -5.763 -44.068 1.00 73.31 525 TYR A C 1
ATOM 4261 O O . TYR A 1 525 ? 25.108 -5.273 -44.933 1.00 73.31 525 TYR A O 1
ATOM 4269 N N . ARG A 1 526 ? 24.679 -6.939 -43.502 1.00 73.56 526 ARG A N 1
ATOM 4270 C CA . ARG A 1 526 ? 25.852 -7.750 -43.893 1.00 73.56 526 ARG A CA 1
ATOM 4271 C C . ARG A 1 526 ? 25.795 -8.187 -45.352 1.00 73.56 526 ARG A C 1
ATOM 4273 O O . ARG A 1 526 ? 26.841 -8.203 -46.004 1.00 73.56 526 ARG A O 1
ATOM 4280 N N . GLY A 1 527 ? 24.599 -8.437 -45.885 1.00 66.00 527 GLY A N 1
ATOM 4281 C CA . GLY A 1 527 ? 24.382 -8.686 -47.312 1.00 66.00 527 GLY A CA 1
ATOM 4282 C C . GLY A 1 527 ? 24.830 -7.533 -48.224 1.00 66.00 527 GLY A C 1
ATOM 4283 O O . GLY A 1 527 ? 25.139 -7.760 -49.392 1.00 66.00 527 GLY A O 1
ATOM 4284 N N . SER A 1 528 ? 24.943 -6.308 -47.692 1.00 64.94 528 SER A N 1
ATOM 4285 C CA . SER A 1 528 ? 25.251 -5.090 -48.456 1.00 64.94 528 SER A CA 1
ATOM 4286 C C . SER A 1 528 ? 26.711 -4.601 -48.375 1.00 64.94 528 SER A C 1
ATOM 4288 O O . SER A 1 528 ? 27.103 -3.729 -49.151 1.00 64.94 528 SER A O 1
ATOM 4290 N N . MET A 1 529 ? 27.543 -5.125 -47.458 1.00 59.00 529 MET A N 1
ATOM 4291 C CA . MET A 1 529 ? 28.798 -4.453 -47.050 1.00 59.00 529 MET A CA 1
ATOM 4292 C C . MET A 1 529 ? 30.125 -4.964 -47.636 1.00 59.00 529 MET A C 1
ATOM 4294 O O . MET A 1 529 ? 31.152 -4.311 -47.418 1.00 59.00 529 MET A O 1
ATOM 4298 N N . GLY A 1 530 ? 30.162 -6.069 -48.385 1.00 66.00 530 GLY A N 1
ATOM 4299 C CA . GLY A 1 530 ? 31.396 -6.542 -49.040 1.00 66.00 530 GLY A CA 1
ATOM 4300 C C . GLY A 1 530 ? 32.650 -6.502 -48.135 1.00 66.00 530 GLY A C 1
ATOM 4301 O O . GLY A 1 530 ? 32.649 -7.037 -47.030 1.00 66.00 530 GLY A O 1
ATOM 4302 N N . ALA A 1 531 ? 33.729 -5.839 -48.577 1.00 56.66 531 ALA A N 1
ATOM 4303 C CA . ALA A 1 531 ? 35.046 -5.813 -47.915 1.00 56.66 531 ALA A CA 1
ATOM 4304 C C . ALA A 1 531 ? 35.101 -5.135 -46.521 1.00 56.66 531 ALA A C 1
ATOM 4306 O O . ALA A 1 531 ? 36.057 -5.357 -45.773 1.00 56.66 531 ALA A O 1
ATOM 4307 N N . ALA A 1 532 ? 34.102 -4.330 -46.141 1.00 58.69 532 ALA A N 1
ATOM 4308 C CA . ALA A 1 532 ? 34.087 -3.631 -44.851 1.00 58.69 532 ALA A CA 1
ATOM 4309 C C . ALA A 1 532 ? 33.844 -4.578 -43.656 1.00 58.69 532 ALA A C 1
ATOM 4311 O O . ALA A 1 532 ? 34.399 -4.357 -42.577 1.00 58.69 532 ALA A O 1
ATOM 4312 N N . SER A 1 533 ? 33.095 -5.672 -43.850 1.00 60.66 533 SER A N 1
ATOM 4313 C CA . SER A 1 533 ? 32.878 -6.690 -42.806 1.00 60.66 533 SER A CA 1
ATOM 4314 C C . SER A 1 533 ? 34.161 -7.473 -42.492 1.00 60.66 533 SER A C 1
ATOM 4316 O O . SER A 1 533 ? 34.432 -7.807 -41.338 1.00 60.66 533 SER A O 1
ATOM 4318 N N . MET A 1 534 ? 35.022 -7.684 -43.496 1.00 63.19 534 MET A N 1
ATOM 4319 C CA . MET A 1 534 ? 36.298 -8.383 -43.331 1.00 63.19 534 MET A CA 1
ATOM 4320 C C . MET A 1 534 ? 37.249 -7.599 -42.408 1.00 63.19 534 MET A C 1
ATOM 4322 O O . MET A 1 534 ? 37.811 -8.179 -41.478 1.00 63.19 534 MET A O 1
ATOM 4326 N N . LEU A 1 535 ? 37.363 -6.278 -42.583 1.00 63.34 535 LEU A N 1
ATOM 4327 C CA . LEU A 1 535 ? 38.154 -5.397 -41.706 1.00 63.34 535 LEU A CA 1
ATOM 4328 C C . LEU A 1 535 ? 37.597 -5.338 -40.275 1.00 63.34 535 LEU A C 1
ATOM 4330 O O . LEU A 1 535 ? 38.366 -5.437 -39.316 1.00 63.34 535 LEU A O 1
ATOM 4334 N N . GLY A 1 536 ? 36.271 -5.255 -40.120 1.00 64.69 536 GLY A N 1
ATOM 4335 C CA . GLY A 1 536 ? 35.611 -5.314 -38.811 1.00 64.69 536 GLY A CA 1
ATOM 4336 C C . GLY A 1 536 ? 35.900 -6.622 -38.065 1.00 64.69 536 GLY A C 1
ATOM 4337 O O . GLY A 1 536 ? 36.276 -6.598 -36.893 1.00 64.69 536 GLY A O 1
ATOM 4338 N N . SER A 1 537 ? 35.844 -7.760 -38.766 1.00 65.50 537 SER A N 1
ATOM 4339 C CA . SER A 1 537 ? 36.132 -9.082 -38.192 1.00 65.50 537 SER A CA 1
ATOM 4340 C C . SER A 1 537 ? 37.583 -9.235 -37.707 1.00 65.50 537 SER A C 1
ATOM 4342 O O . SER A 1 537 ? 37.838 -9.880 -36.686 1.00 65.50 537 SER A O 1
ATOM 4344 N N . ILE A 1 538 ? 38.538 -8.601 -38.397 1.00 66.31 538 ILE A N 1
ATOM 4345 C CA . ILE A 1 538 ? 39.956 -8.591 -38.020 1.00 66.31 538 ILE A CA 1
ATOM 4346 C C . ILE A 1 538 ? 40.157 -7.745 -36.759 1.00 66.31 538 ILE A C 1
ATOM 4348 O O . ILE A 1 538 ? 40.784 -8.209 -35.808 1.00 66.31 538 ILE A O 1
ATOM 4352 N N . VAL A 1 539 ? 39.575 -6.544 -36.695 1.00 64.06 539 VAL A N 1
ATOM 4353 C CA . VAL A 1 539 ? 39.694 -5.675 -35.511 1.00 64.06 539 VAL A CA 1
ATOM 4354 C C . VAL A 1 539 ? 38.991 -6.278 -34.294 1.00 64.06 539 VAL A C 1
ATOM 4356 O O . VAL A 1 539 ? 39.536 -6.236 -33.189 1.00 64.06 539 VAL A O 1
ATOM 4359 N N . LYS A 1 540 ? 37.835 -6.922 -34.479 1.00 67.00 540 LYS A N 1
ATOM 4360 C CA . LYS A 1 540 ? 37.144 -7.657 -33.410 1.00 67.00 540 LYS A CA 1
ATOM 4361 C C . LYS A 1 540 ? 38.022 -8.774 -32.839 1.00 67.00 540 LYS A C 1
ATOM 4363 O O . LYS A 1 540 ? 38.117 -8.913 -31.623 1.00 67.00 540 LYS A O 1
ATOM 4368 N N . LYS A 1 541 ? 38.731 -9.525 -33.690 1.00 70.81 541 LYS A N 1
ATOM 4369 C CA . LYS A 1 541 ? 39.691 -10.553 -33.244 1.00 70.81 541 LYS A CA 1
ATOM 4370 C C . LYS A 1 541 ? 40.893 -9.953 -32.510 1.00 70.81 541 LYS A C 1
ATOM 4372 O O . LYS A 1 541 ? 41.271 -10.466 -31.464 1.00 70.81 541 LYS A O 1
ATOM 4377 N N . ILE A 1 542 ? 41.460 -8.854 -33.014 1.00 67.56 542 ILE A N 1
ATOM 4378 C CA . ILE A 1 542 ? 42.640 -8.196 -32.418 1.00 67.56 542 ILE A CA 1
ATOM 4379 C C . ILE A 1 542 ? 42.311 -7.543 -31.069 1.00 67.56 542 ILE A C 1
ATOM 4381 O O . ILE A 1 542 ? 43.136 -7.540 -30.159 1.00 67.56 542 ILE A O 1
ATOM 4385 N N . THR A 1 543 ? 41.098 -7.018 -30.905 1.00 62.59 543 THR A N 1
ATOM 4386 C CA . THR A 1 543 ? 40.654 -6.391 -29.650 1.00 62.59 543 THR A CA 1
ATOM 4387 C C . THR A 1 543 ? 40.086 -7.392 -28.642 1.00 62.59 543 THR A C 1
ATOM 4389 O O . THR A 1 543 ? 39.531 -6.975 -27.626 1.00 62.59 543 THR A O 1
ATOM 4392 N N . PHE A 1 544 ? 40.210 -8.702 -28.899 1.00 58.97 544 PHE A N 1
ATOM 4393 C CA . PHE A 1 544 ? 39.586 -9.765 -28.102 1.00 58.97 544 PHE A CA 1
ATOM 4394 C C . PHE A 1 544 ? 38.079 -9.535 -27.892 1.00 58.97 544 PHE A C 1
ATOM 4396 O O . PHE A 1 544 ? 37.544 -9.750 -26.808 1.00 58.97 544 PHE A O 1
ATOM 4403 N N . GLY A 1 545 ? 37.396 -9.028 -28.921 1.00 60.16 545 GLY A N 1
ATOM 4404 C CA . GLY A 1 545 ? 35.966 -8.730 -28.898 1.00 60.16 545 GLY A CA 1
ATOM 4405 C C . GLY A 1 545 ? 35.576 -7.440 -28.172 1.00 60.16 545 GLY A C 1
ATOM 4406 O O . GLY A 1 545 ? 34.390 -7.135 -28.126 1.00 60.16 545 GLY A O 1
ATOM 4407 N N . LYS A 1 546 ? 36.526 -6.660 -27.632 1.00 57.84 546 LYS A N 1
ATOM 4408 C CA . LYS A 1 546 ? 36.216 -5.422 -26.890 1.00 57.84 546 LYS A CA 1
ATOM 4409 C C . LYS A 1 546 ? 35.701 -4.282 -27.767 1.00 57.84 546 LYS A C 1
ATOM 4411 O O . LYS A 1 546 ? 35.026 -3.393 -27.258 1.00 57.84 546 LYS A O 1
ATOM 4416 N N . VAL A 1 547 ? 36.044 -4.265 -29.056 1.00 61.78 547 VAL A N 1
ATOM 4417 C CA . VAL A 1 547 ? 35.562 -3.249 -29.998 1.00 61.78 547 VAL A CA 1
ATOM 4418 C C . VAL A 1 547 ? 35.021 -3.939 -31.238 1.00 61.78 547 VAL A C 1
ATOM 4420 O O . VAL A 1 547 ? 35.777 -4.481 -32.044 1.00 61.78 547 VAL A O 1
ATOM 4423 N N . ASP A 1 548 ? 33.704 -3.877 -31.403 1.00 72.75 548 ASP A N 1
ATOM 4424 C CA . ASP A 1 548 ? 33.037 -4.327 -32.615 1.00 72.75 548 ASP A CA 1
ATOM 4425 C C . ASP A 1 548 ? 32.810 -3.133 -33.556 1.00 72.75 548 ASP A C 1
ATOM 4427 O O . ASP A 1 548 ? 31.789 -2.446 -33.516 1.00 72.75 548 ASP A O 1
ATOM 4431 N N . LEU A 1 549 ? 33.832 -2.828 -34.366 1.00 72.69 549 LEU A N 1
ATOM 4432 C CA . LEU A 1 549 ? 33.749 -1.760 -35.368 1.00 72.69 549 LEU A CA 1
ATOM 4433 C C . LEU A 1 549 ? 32.698 -2.055 -36.442 1.00 72.69 549 LEU A C 1
ATOM 4435 O O . LEU A 1 549 ? 32.200 -1.112 -37.050 1.00 72.69 549 LEU A O 1
ATOM 4439 N N . GLU A 1 550 ? 32.371 -3.332 -36.671 1.00 74.19 550 GLU A N 1
ATOM 4440 C CA . GLU A 1 550 ? 31.300 -3.713 -37.585 1.00 74.19 550 GLU A CA 1
ATOM 4441 C C . GLU A 1 550 ? 29.972 -3.222 -37.010 1.00 74.19 550 GLU A C 1
ATOM 4443 O O . GLU A 1 550 ? 29.352 -2.364 -37.627 1.00 74.19 550 GLU A O 1
ATOM 4448 N N . LEU A 1 551 ? 29.602 -3.633 -35.791 1.00 77.50 551 LEU A N 1
ATOM 4449 C CA . LEU A 1 551 ? 28.353 -3.199 -35.144 1.00 77.50 551 LEU A CA 1
ATOM 4450 C C . LEU A 1 551 ? 28.239 -1.673 -35.026 1.00 77.50 551 LEU A C 1
ATOM 4452 O O . LEU A 1 551 ? 27.182 -1.117 -35.312 1.00 77.50 551 LEU A O 1
ATOM 4456 N N . LYS A 1 552 ? 29.329 -0.967 -34.695 1.00 76.25 552 LYS A N 1
ATOM 4457 C CA . LYS A 1 552 ? 29.332 0.509 -34.668 1.00 76.25 552 LYS A CA 1
ATOM 4458 C C . LYS A 1 552 ? 29.117 1.139 -36.047 1.00 76.25 552 LYS A C 1
ATOM 4460 O O . LYS A 1 552 ? 28.512 2.204 -36.149 1.00 76.25 552 LYS A O 1
ATOM 4465 N N . ALA A 1 553 ? 29.621 0.510 -37.107 1.00 77.19 553 ALA A N 1
ATOM 4466 C CA . ALA A 1 553 ? 29.385 0.956 -38.476 1.00 77.19 553 ALA A CA 1
ATOM 4467 C C . ALA A 1 553 ? 27.963 0.627 -38.959 1.00 77.19 553 ALA A C 1
ATOM 4469 O O . ALA A 1 553 ? 27.421 1.372 -39.770 1.00 77.19 553 ALA A O 1
ATOM 4470 N N . ILE A 1 554 ? 27.356 -0.463 -38.473 1.00 76.81 554 ILE A N 1
ATOM 4471 C CA . ILE A 1 554 ? 25.934 -0.763 -38.703 1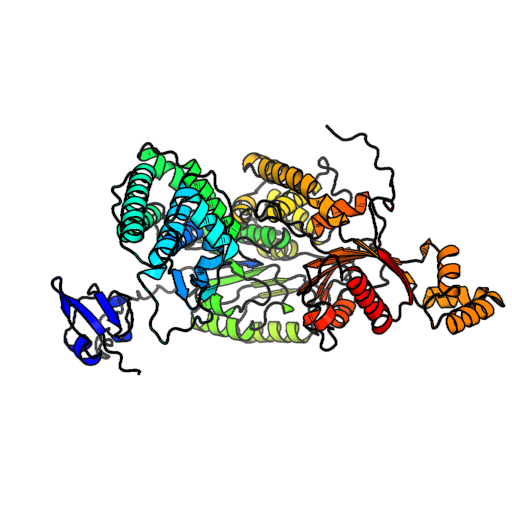.00 76.81 554 ILE A CA 1
ATOM 4472 C C . ILE A 1 554 ? 25.079 0.302 -38.013 1.00 76.81 554 ILE A C 1
ATOM 4474 O O . ILE A 1 554 ? 24.288 0.964 -38.677 1.00 76.81 554 ILE A O 1
ATOM 4478 N N . GLN A 1 555 ? 25.317 0.549 -36.722 1.00 81.19 555 GLN A N 1
ATOM 4479 C CA . GLN A 1 555 ? 24.622 1.570 -35.931 1.00 81.19 555 GLN A CA 1
ATOM 4480 C C . GLN A 1 555 ? 24.679 2.956 -36.592 1.00 81.19 555 GLN A C 1
ATOM 4482 O O . GLN A 1 555 ? 23.666 3.645 -36.676 1.00 81.19 555 GLN A O 1
ATOM 4487 N N . SER A 1 556 ? 25.848 3.375 -37.090 1.00 80.88 556 SER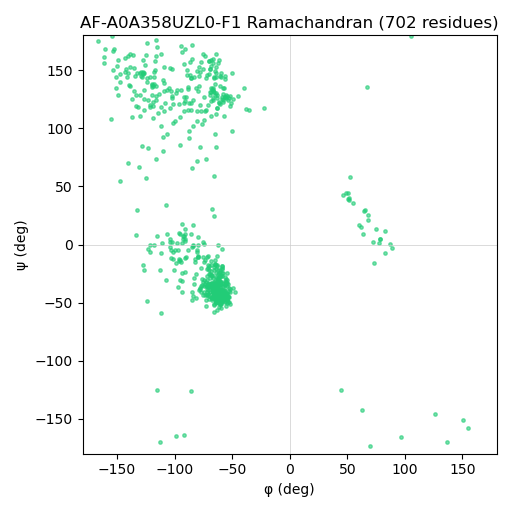 A N 1
ATOM 4488 C CA . SER A 1 556 ? 25.994 4.700 -37.707 1.00 80.88 556 SER A CA 1
ATOM 4489 C C . SER A 1 556 ? 25.250 4.847 -39.036 1.00 80.88 556 SER A C 1
ATOM 4491 O O . SER A 1 556 ? 24.876 5.964 -39.393 1.00 80.88 556 SER A O 1
ATOM 4493 N N . LYS A 1 557 ? 25.013 3.747 -39.764 1.00 80.81 557 LYS A N 1
ATOM 4494 C CA . LYS A 1 557 ? 24.243 3.758 -41.017 1.00 80.81 557 LYS A CA 1
ATOM 4495 C C . LYS A 1 557 ? 22.758 3.453 -40.832 1.00 80.81 557 LYS A C 1
ATOM 4497 O O . LYS A 1 557 ? 21.967 3.885 -41.664 1.00 80.81 557 LYS A O 1
ATOM 4502 N N . LEU A 1 558 ? 22.385 2.749 -39.765 1.00 79.69 558 LEU A N 1
ATOM 4503 C CA . LEU A 1 558 ? 21.008 2.380 -39.430 1.00 79.69 558 LEU A CA 1
ATOM 4504 C C . LEU A 1 558 ? 20.623 2.855 -38.014 1.00 79.69 558 LEU A C 1
ATOM 4506 O O . LEU A 1 558 ? 20.213 2.046 -37.177 1.00 79.69 558 LEU A O 1
ATOM 4510 N N . PRO A 1 559 ? 20.710 4.165 -37.713 1.00 78.50 559 PRO A N 1
ATOM 4511 C CA . PRO A 1 559 ? 20.404 4.670 -36.376 1.00 78.50 559 PRO A CA 1
ATOM 4512 C C . PRO A 1 559 ? 18.941 4.428 -35.977 1.00 78.50 559 PRO A C 1
ATOM 4514 O O . PRO A 1 559 ? 18.657 4.245 -34.800 1.00 78.50 559 PRO A O 1
ATOM 4517 N N . SER A 1 560 ? 18.018 4.373 -36.944 1.00 82.31 560 SER A N 1
ATOM 4518 C CA . SER A 1 560 ? 16.593 4.099 -36.710 1.00 82.31 560 SER A CA 1
ATOM 4519 C C . SER A 1 560 ? 16.280 2.642 -36.361 1.00 82.31 560 SER A C 1
ATOM 4521 O O . SER A 1 560 ? 15.158 2.365 -35.954 1.00 82.31 560 SER A O 1
ATOM 4523 N N . ARG A 1 561 ? 17.236 1.724 -36.556 1.00 85.31 561 ARG A N 1
ATOM 4524 C CA . ARG A 1 561 ? 17.111 0.299 -36.206 1.00 85.31 561 ARG A CA 1
ATOM 4525 C C . ARG A 1 561 ? 17.880 -0.070 -34.936 1.00 85.31 561 ARG A C 1
ATOM 4527 O O . ARG A 1 561 ? 17.950 -1.227 -34.557 1.00 85.31 561 ARG A O 1
ATOM 4534 N N . THR A 1 562 ? 18.508 0.912 -34.288 1.00 90.12 562 THR A N 1
ATOM 4535 C CA . THR A 1 562 ? 19.179 0.688 -33.006 1.00 90.12 562 THR A CA 1
ATOM 4536 C C . THR A 1 562 ? 18.184 0.894 -31.880 1.00 90.12 562 THR A C 1
ATOM 4538 O O . THR A 1 562 ? 17.725 2.015 -31.662 1.00 90.12 562 THR A O 1
ATOM 4541 N N . HIS A 1 563 ? 17.913 -0.179 -31.151 1.00 94.25 563 HIS A N 1
ATOM 4542 C CA . HIS A 1 563 ? 16.987 -0.185 -30.031 1.00 94.25 563 HIS A CA 1
ATOM 4543 C C . HIS A 1 563 ? 17.697 0.222 -28.742 1.00 94.25 563 HIS A C 1
ATOM 4545 O O . HIS A 1 563 ? 18.878 -0.085 -28.532 1.00 94.25 563 HIS A O 1
ATOM 4551 N N . LYS A 1 564 ? 16.977 0.921 -27.867 1.00 95.75 564 LYS A N 1
ATOM 4552 C CA . LYS A 1 564 ? 17.517 1.575 -26.676 1.00 95.75 564 LYS A CA 1
ATOM 4553 C C . LYS A 1 564 ? 16.769 1.156 -25.422 1.00 95.75 564 LYS A C 1
ATOM 4555 O O . LYS A 1 564 ? 15.566 1.374 -25.296 1.00 95.75 564 LYS A O 1
ATOM 4560 N N . ILE A 1 565 ? 17.514 0.656 -24.443 1.00 97.81 565 ILE A N 1
ATOM 4561 C CA . ILE A 1 565 ? 17.017 0.424 -23.087 1.00 97.81 565 ILE A CA 1
ATOM 4562 C C . ILE A 1 565 ? 17.659 1.444 -22.159 1.00 97.81 565 ILE A C 1
ATOM 4564 O O . ILE A 1 565 ? 18.875 1.415 -21.944 1.00 97.81 565 ILE A O 1
ATOM 4568 N N . LEU A 1 566 ? 16.846 2.326 -21.583 1.00 97.81 566 LEU A N 1
ATOM 4569 C CA . LEU A 1 566 ? 17.282 3.167 -20.477 1.00 97.81 566 LEU 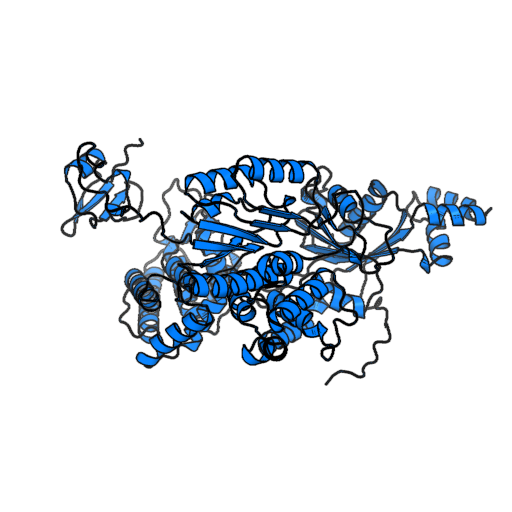A CA 1
ATOM 4570 C C . LEU A 1 566 ? 17.082 2.394 -19.174 1.00 97.81 566 LEU A C 1
ATOM 4572 O O . LEU A 1 566 ? 15.968 1.986 -18.853 1.00 97.81 566 LEU A O 1
ATOM 4576 N N . ILE A 1 567 ? 18.156 2.202 -18.414 1.00 98.06 567 ILE A N 1
ATOM 4577 C CA . ILE A 1 567 ? 18.100 1.566 -17.100 1.00 98.06 567 ILE A CA 1
ATOM 4578 C C . ILE A 1 567 ? 18.512 2.542 -16.003 1.00 98.06 567 ILE A C 1
ATOM 4580 O O . ILE A 1 567 ? 19.511 3.254 -16.130 1.00 98.06 567 ILE A O 1
ATOM 4584 N N . THR A 1 568 ? 17.767 2.540 -14.899 1.00 97.56 568 THR A N 1
ATOM 4585 C CA . THR A 1 568 ? 18.088 3.324 -13.702 1.00 97.56 568 THR A CA 1
ATOM 4586 C C . THR A 1 568 ? 18.066 2.481 -12.430 1.00 97.56 568 THR A C 1
ATOM 4588 O O . THR A 1 568 ? 17.307 1.515 -12.314 1.00 97.56 568 THR A O 1
ATOM 4591 N N . LEU A 1 569 ? 18.908 2.853 -11.466 1.00 96.62 569 LEU A N 1
ATOM 4592 C CA . LEU A 1 569 ? 18.847 2.358 -10.094 1.00 96.62 569 LEU A CA 1
ATOM 4593 C C . LEU A 1 569 ? 17.977 3.299 -9.265 1.00 96.62 569 LEU A C 1
ATOM 4595 O O . LEU A 1 569 ? 18.257 4.495 -9.203 1.00 96.62 569 LEU A O 1
ATOM 4599 N N . ALA A 1 570 ? 16.978 2.748 -8.574 1.00 94.31 570 ALA A N 1
ATOM 4600 C CA . ALA A 1 570 ? 16.177 3.500 -7.618 1.00 94.31 570 ALA A CA 1
ATOM 4601 C C . ALA A 1 570 ? 17.102 4.241 -6.629 1.00 94.31 570 ALA A C 1
ATOM 4603 O O . ALA A 1 570 ? 17.919 3.590 -5.963 1.00 94.31 570 ALA A O 1
ATOM 4604 N N . PRO A 1 571 ? 17.021 5.581 -6.534 1.00 92.12 571 PRO A N 1
ATOM 4605 C CA . PRO A 1 571 ? 17.944 6.345 -5.713 1.00 92.12 571 PRO A CA 1
ATOM 4606 C C . PRO A 1 571 ? 17.711 6.051 -4.232 1.00 92.12 571 PRO A C 1
ATOM 4608 O O . PRO A 1 571 ? 16.629 5.631 -3.815 1.00 92.12 571 PRO A O 1
ATOM 4611 N N . PHE A 1 572 ? 18.724 6.313 -3.407 1.00 85.19 572 PHE A N 1
ATOM 4612 C CA . PHE A 1 572 ? 18.501 6.350 -1.968 1.00 85.19 572 PHE A CA 1
ATOM 4613 C C . PHE A 1 572 ? 17.598 7.541 -1.640 1.00 85.19 572 PHE A C 1
ATOM 4615 O O . PHE A 1 572 ? 17.915 8.686 -1.975 1.00 85.19 572 PHE A O 1
ATOM 4622 N N . GLN A 1 573 ? 16.487 7.266 -0.966 1.00 80.50 573 GLN A N 1
ATOM 4623 C CA . GLN A 1 573 ? 15.529 8.283 -0.558 1.00 80.50 573 GLN A CA 1
ATOM 4624 C C . GLN A 1 573 ? 15.414 8.296 0.957 1.00 80.50 573 GLN A C 1
ATOM 4626 O O . GLN A 1 573 ? 15.360 7.244 1.604 1.00 80.50 573 GLN A O 1
ATOM 4631 N N . SER A 1 574 ? 15.396 9.498 1.531 1.00 76.38 574 SER A N 1
ATOM 4632 C CA . SER A 1 574 ? 15.051 9.633 2.943 1.00 76.38 574 SER A CA 1
ATOM 4633 C C . SER A 1 574 ? 13.581 9.248 3.142 1.00 76.38 574 SER A C 1
ATOM 4635 O O . SER A 1 574 ? 12.791 9.279 2.205 1.00 76.38 574 SER A O 1
ATOM 4637 N N . ARG A 1 575 ? 13.171 8.909 4.365 1.00 68.25 575 ARG A N 1
ATOM 4638 C CA . ARG A 1 575 ? 11.762 8.574 4.641 1.00 68.25 575 ARG A CA 1
ATOM 4639 C C . ARG A 1 575 ? 10.800 9.745 4.456 1.00 68.25 575 ARG A C 1
ATOM 4641 O O . ARG A 1 575 ? 9.618 9.509 4.241 1.00 68.25 575 ARG A O 1
ATOM 4648 N N . LYS A 1 576 ? 11.322 10.973 4.525 1.00 70.75 576 LYS A N 1
ATOM 4649 C CA . LYS A 1 576 ? 10.586 12.212 4.253 1.00 70.75 576 LYS A CA 1
ATOM 4650 C C . LYS A 1 576 ? 10.440 12.501 2.763 1.00 70.75 576 LYS A C 1
ATOM 4652 O O . LYS A 1 576 ? 9.749 13.436 2.406 1.00 70.75 576 LYS A O 1
ATOM 4657 N N . GLU A 1 577 ? 11.147 11.767 1.909 1.00 81.19 577 GLU A N 1
ATOM 4658 C CA . GLU A 1 577 ? 11.038 11.926 0.466 1.00 81.19 577 GLU A CA 1
ATOM 4659 C C . GLU A 1 577 ? 10.024 10.922 -0.070 1.00 81.19 577 GLU A C 1
ATOM 4661 O O . GLU A 1 577 ? 10.092 9.724 0.233 1.00 81.19 577 GLU A O 1
ATOM 4666 N N . HIS A 1 578 ? 9.109 11.391 -0.915 1.00 82.38 578 HIS A N 1
ATOM 4667 C CA . HIS A 1 578 ? 8.236 10.490 -1.650 1.00 82.38 578 HIS A CA 1
ATOM 4668 C C . HIS A 1 578 ? 9.039 9.510 -2.495 1.00 82.38 578 HIS A C 1
ATOM 4670 O O . HIS A 1 578 ? 9.907 9.893 -3.278 1.00 82.38 578 HIS A O 1
ATOM 4676 N N . ARG A 1 579 ? 8.719 8.220 -2.355 1.00 83.62 579 ARG A N 1
ATOM 4677 C CA . ARG A 1 579 ? 9.362 7.165 -3.133 1.00 83.62 579 ARG A CA 1
ATOM 4678 C C . ARG A 1 579 ? 9.049 7.366 -4.614 1.00 83.62 579 ARG A C 1
ATOM 4680 O O . ARG A 1 579 ? 7.880 7.418 -4.988 1.00 83.62 579 ARG A O 1
ATOM 4687 N N . ILE A 1 580 ? 10.080 7.428 -5.448 1.00 89.50 580 ILE A N 1
ATOM 4688 C CA . ILE A 1 580 ? 9.900 7.520 -6.897 1.00 89.50 580 ILE A CA 1
ATOM 4689 C C . ILE A 1 580 ? 9.454 6.147 -7.391 1.00 89.50 580 ILE A C 1
ATOM 4691 O O . ILE A 1 580 ? 10.200 5.177 -7.268 1.00 89.50 580 ILE A O 1
ATOM 4695 N N . ASN A 1 581 ? 8.230 6.054 -7.908 1.00 86.62 581 ASN A N 1
ATOM 4696 C CA . ASN A 1 581 ? 7.734 4.845 -8.560 1.00 86.62 581 ASN A CA 1
ATOM 4697 C C . ASN A 1 581 ? 8.157 4.807 -10.044 1.00 86.62 581 ASN A C 1
ATOM 4699 O O . ASN A 1 581 ? 8.710 5.773 -10.575 1.00 86.62 581 ASN A O 1
ATOM 4703 N N . VAL A 1 582 ? 7.909 3.678 -10.712 1.00 88.38 582 VAL A N 1
ATOM 4704 C CA . VAL A 1 582 ? 8.319 3.461 -12.111 1.00 88.38 582 VAL A CA 1
ATOM 4705 C C . VAL A 1 582 ? 7.662 4.473 -13.054 1.00 88.38 582 VAL A C 1
ATOM 4707 O O . VAL A 1 582 ? 8.348 5.031 -13.905 1.00 88.38 582 VAL A O 1
ATOM 4710 N N . ALA A 1 583 ? 6.372 4.770 -12.870 1.00 84.25 583 ALA A N 1
ATOM 4711 C CA . ALA A 1 583 ? 5.643 5.728 -13.702 1.00 84.25 583 ALA A CA 1
ATOM 4712 C C . ALA A 1 583 ? 6.201 7.156 -13.561 1.00 84.25 583 ALA A C 1
ATOM 4714 O O . ALA A 1 583 ? 6.464 7.819 -14.563 1.00 84.25 583 ALA A O 1
ATOM 4715 N N . SER A 1 584 ? 6.467 7.610 -12.333 1.00 87.62 584 SER A N 1
ATOM 4716 C CA . SER A 1 584 ? 7.102 8.904 -12.061 1.00 87.62 584 SER A CA 1
ATOM 4717 C C . SER A 1 584 ? 8.506 8.977 -12.661 1.00 87.62 584 SER A C 1
ATOM 4719 O O . SER A 1 584 ? 8.871 10.000 -13.238 1.00 87.62 584 SER A O 1
ATOM 4721 N N . ALA A 1 585 ? 9.278 7.886 -12.587 1.00 92.12 585 ALA A N 1
ATOM 4722 C CA . ALA A 1 585 ? 10.602 7.822 -13.196 1.00 92.12 585 ALA A CA 1
ATOM 4723 C C . ALA A 1 585 ? 10.543 7.937 -14.726 1.00 92.12 585 ALA A C 1
ATOM 4725 O O . ALA A 1 585 ? 11.287 8.733 -15.296 1.00 92.12 585 ALA A O 1
ATOM 4726 N N . ILE A 1 586 ? 9.635 7.208 -15.384 1.00 89.94 586 ILE A N 1
ATOM 4727 C CA . ILE A 1 586 ? 9.420 7.295 -16.837 1.00 89.94 586 ILE A CA 1
ATOM 4728 C C . ILE A 1 586 ? 8.999 8.713 -17.226 1.00 89.94 586 ILE A C 1
ATOM 4730 O O . ILE A 1 586 ? 9.625 9.318 -18.094 1.00 89.94 586 ILE A O 1
ATOM 4734 N N . ASN A 1 587 ? 7.985 9.271 -16.556 1.00 85.88 587 ASN A N 1
ATOM 4735 C CA . ASN A 1 587 ? 7.463 10.605 -16.857 1.00 85.88 587 ASN A CA 1
ATOM 4736 C C . ASN A 1 587 ? 8.515 11.703 -16.701 1.00 85.88 587 ASN A C 1
ATOM 4738 O O . ASN A 1 587 ? 8.515 12.662 -17.471 1.00 85.88 587 ASN A O 1
ATOM 4742 N N . TYR A 1 588 ? 9.428 11.556 -15.742 1.00 90.44 588 TYR A N 1
ATOM 4743 C CA . TYR A 1 588 ? 10.563 12.454 -15.594 1.00 90.44 588 TYR A CA 1
ATOM 4744 C C . TYR A 1 588 ? 11.615 12.244 -16.695 1.00 90.44 588 TYR A C 1
ATOM 4746 O O . TYR A 1 588 ? 11.990 13.198 -17.373 1.00 90.44 588 TYR A O 1
ATOM 4754 N N . LEU A 1 589 ? 12.086 11.009 -16.896 1.00 92.44 589 LEU A N 1
ATOM 4755 C CA . LEU A 1 589 ? 13.231 10.711 -17.765 1.00 92.44 589 LEU A CA 1
ATOM 4756 C C . LEU A 1 589 ? 12.911 10.852 -19.258 1.00 92.44 589 LEU A C 1
ATOM 4758 O O . LEU A 1 589 ? 13.775 11.297 -20.013 1.00 92.44 589 LEU A O 1
ATOM 4762 N N . LYS A 1 590 ? 11.674 10.567 -19.688 1.00 89.50 590 LYS A N 1
ATOM 4763 C CA . LYS A 1 590 ? 11.241 10.729 -21.091 1.00 89.50 590 LYS A CA 1
ATOM 4764 C C . LYS A 1 590 ? 11.345 12.178 -21.589 1.00 89.50 590 LYS A C 1
ATOM 4766 O O . LYS A 1 590 ? 11.438 12.418 -22.786 1.00 89.50 590 LYS A O 1
ATOM 4771 N N . ARG A 1 591 ? 11.355 13.160 -20.673 1.00 87.50 591 ARG A N 1
ATOM 4772 C CA . ARG A 1 591 ? 11.529 14.591 -20.995 1.00 87.50 591 ARG A CA 1
ATOM 4773 C C . ARG A 1 591 ? 12.947 14.918 -21.467 1.00 87.50 591 ARG A C 1
ATOM 4775 O O . ARG A 1 591 ? 13.161 15.985 -22.035 1.00 87.50 591 ARG A O 1
ATOM 4782 N N . TYR A 1 592 ? 13.906 14.037 -21.187 1.00 89.88 592 TYR A N 1
ATOM 4783 C CA . TYR A 1 592 ? 15.333 14.290 -21.370 1.00 89.88 592 TYR A CA 1
ATOM 4784 C C . TYR A 1 592 ? 16.055 13.225 -22.194 1.00 89.88 592 TYR A C 1
ATOM 4786 O O . TYR A 1 592 ? 17.172 13.474 -22.638 1.00 89.88 592 TYR A O 1
ATOM 4794 N N . TYR A 1 593 ? 15.466 12.042 -22.364 1.00 91.38 593 TYR A N 1
ATOM 4795 C CA . TYR A 1 593 ? 16.122 10.902 -22.994 1.00 91.38 593 TYR A CA 1
ATOM 4796 C C . TYR A 1 593 ? 15.158 10.171 -23.926 1.00 91.38 593 TYR A C 1
ATOM 4798 O O . TYR A 1 593 ? 14.019 9.895 -23.552 1.00 91.38 593 TYR A O 1
ATOM 4806 N N . SER A 1 594 ? 15.637 9.808 -25.117 1.00 90.38 594 SER A N 1
ATOM 4807 C CA . SER A 1 594 ? 14.927 8.919 -26.042 1.00 90.38 594 SER A CA 1
ATOM 4808 C C . SER A 1 594 ? 15.324 7.455 -25.813 1.00 90.38 594 SER A C 1
ATOM 4810 O O . SER A 1 594 ? 16.502 7.101 -25.916 1.00 90.38 594 SER A O 1
ATOM 4812 N N . PHE A 1 595 ? 14.342 6.600 -25.520 1.00 93.31 595 PHE A N 1
ATOM 4813 C CA . PHE A 1 595 ? 14.514 5.159 -25.317 1.00 93.31 595 PHE A CA 1
ATOM 4814 C C . PHE A 1 595 ? 13.252 4.387 -25.725 1.00 93.31 595 PHE A C 1
ATOM 4816 O O . PHE A 1 595 ? 12.153 4.935 -25.669 1.00 93.31 595 PHE A O 1
ATOM 4823 N N . ASP A 1 596 ? 13.418 3.121 -26.107 1.00 94.56 596 ASP A N 1
ATOM 4824 C CA . ASP A 1 596 ? 12.320 2.235 -26.522 1.00 94.56 596 ASP A CA 1
ATOM 4825 C C . ASP A 1 596 ? 11.822 1.372 -25.351 1.00 94.56 596 ASP A C 1
ATOM 4827 O O . ASP A 1 596 ? 10.635 1.068 -25.251 1.00 94.56 596 ASP A O 1
ATOM 4831 N N . TYR A 1 597 ? 12.718 1.042 -24.414 1.00 96.31 597 TYR A N 1
ATOM 4832 C CA . TYR A 1 597 ? 12.418 0.295 -23.191 1.00 96.31 597 TYR A CA 1
ATOM 4833 C C . TYR A 1 597 ? 12.983 1.002 -21.957 1.00 96.31 597 TYR A C 1
ATOM 4835 O O . TYR A 1 597 ? 14.053 1.615 -21.999 1.00 96.31 597 TYR A O 1
ATOM 4843 N N . PHE A 1 598 ? 12.291 0.861 -20.829 1.00 97.06 598 PHE A N 1
ATOM 4844 C CA . PHE A 1 598 ? 12.700 1.396 -19.538 1.00 97.06 598 PHE A CA 1
ATOM 4845 C C . PHE A 1 598 ? 12.800 0.313 -18.473 1.00 97.06 598 PHE A C 1
ATOM 4847 O O . PHE A 1 598 ? 11.839 -0.416 -18.215 1.00 97.06 598 PHE A O 1
ATOM 4854 N N . PHE A 1 599 ? 13.968 0.204 -17.847 1.00 97.75 599 PHE A N 1
ATOM 4855 C CA . PHE A 1 599 ? 14.269 -0.786 -16.819 1.00 97.75 599 PHE A CA 1
ATOM 4856 C C . PHE A 1 599 ? 14.553 -0.071 -15.488 1.00 97.75 599 PHE A C 1
ATOM 4858 O O . PHE A 1 599 ? 15.437 0.780 -15.388 1.00 97.75 599 PHE A O 1
ATOM 4865 N N . PHE A 1 600 ? 13.823 -0.432 -14.437 1.00 97.62 600 PHE A N 1
ATOM 4866 C CA . PHE A 1 600 ? 13.913 0.194 -13.121 1.00 97.62 600 PHE A CA 1
ATOM 4867 C C . PHE A 1 600 ? 14.354 -0.821 -12.066 1.00 97.62 600 PHE A C 1
ATOM 4869 O O . PHE A 1 600 ? 13.602 -1.730 -11.703 1.00 97.62 600 PHE A O 1
ATOM 4876 N N . ALA A 1 601 ? 15.584 -0.681 -11.573 1.00 97.12 601 ALA A N 1
ATOM 4877 C CA . ALA A 1 601 ? 16.164 -1.588 -10.589 1.00 97.12 601 ALA A CA 1
ATOM 4878 C C . ALA A 1 601 ? 15.899 -1.091 -9.161 1.00 97.12 601 ALA A C 1
ATOM 4880 O O . ALA A 1 601 ? 16.436 -0.068 -8.731 1.00 97.12 601 ALA A O 1
ATOM 4881 N N . TRP A 1 602 ? 15.120 -1.840 -8.384 1.00 93.25 602 TRP A N 1
ATOM 4882 C CA . TRP A 1 602 ? 14.898 -1.581 -6.960 1.00 93.25 602 TRP A CA 1
ATOM 4883 C C . TRP A 1 602 ? 16.013 -2.205 -6.123 1.00 93.25 602 TRP A C 1
ATOM 4885 O O . TRP A 1 602 ? 15.812 -3.162 -5.373 1.00 93.25 602 TRP A O 1
ATOM 4895 N N . GLY A 1 603 ? 17.228 -1.690 -6.293 1.00 92.94 603 GLY A N 1
ATOM 4896 C CA . GLY A 1 603 ? 18.412 -2.398 -5.826 1.00 92.94 603 GLY A CA 1
ATOM 4897 C C . GLY A 1 603 ? 18.558 -3.735 -6.554 1.00 92.94 603 GLY A C 1
ATOM 4898 O O . GLY A 1 603 ? 18.296 -3.840 -7.749 1.00 92.94 603 GLY A O 1
ATOM 4899 N N . SER A 1 604 ? 19.002 -4.758 -5.831 1.00 91.81 604 SER A N 1
ATOM 4900 C CA . SER A 1 604 ? 19.271 -6.086 -6.384 1.00 91.81 604 SER A CA 1
ATOM 4901 C C . SER A 1 604 ? 18.081 -7.038 -6.345 1.00 91.81 604 SER A C 1
ATOM 4903 O O . SER A 1 604 ? 18.165 -8.116 -6.918 1.00 91.81 604 SER A O 1
ATOM 4905 N N . SER A 1 605 ? 17.001 -6.686 -5.646 1.00 91.00 605 SER A N 1
ATOM 4906 C CA . SER A 1 605 ? 15.920 -7.620 -5.318 1.00 91.00 605 SER A CA 1
ATOM 4907 C C . SER A 1 605 ? 14.793 -7.661 -6.343 1.00 91.00 605 SER A C 1
ATOM 4909 O O . SER A 1 605 ? 14.084 -8.663 -6.396 1.00 91.00 605 SER A O 1
ATOM 4911 N N . LEU A 1 606 ? 14.605 -6.599 -7.129 1.00 93.62 606 LEU A N 1
ATOM 4912 C CA . LEU A 1 606 ? 13.487 -6.480 -8.063 1.00 93.62 606 LEU A CA 1
ATOM 4913 C C . LEU A 1 606 ? 13.874 -5.604 -9.260 1.00 93.62 606 LEU A C 1
ATOM 4915 O O . LEU A 1 606 ? 14.445 -4.524 -9.085 1.00 93.62 606 LEU A O 1
ATOM 4919 N N . LEU A 1 607 ? 13.528 -6.053 -10.462 1.00 96.50 607 LEU A N 1
ATOM 4920 C CA . LEU A 1 607 ? 13.665 -5.306 -11.709 1.00 96.50 607 LEU A CA 1
ATOM 4921 C C . LEU A 1 607 ? 12.284 -5.183 -12.353 1.00 96.50 607 LEU A C 1
ATOM 4923 O O . LEU A 1 607 ? 11.679 -6.193 -12.701 1.00 96.50 607 LEU A O 1
ATOM 4927 N N . THR A 1 608 ? 11.794 -3.956 -12.515 1.00 95.12 608 THR A N 1
ATOM 4928 C CA . THR A 1 608 ? 10.534 -3.678 -13.218 1.00 95.12 608 THR A CA 1
ATOM 4929 C C . THR A 1 608 ? 10.838 -3.095 -14.588 1.00 95.12 608 THR A C 1
ATOM 4931 O O . THR A 1 608 ? 11.681 -2.209 -14.708 1.00 95.12 608 THR A O 1
ATOM 4934 N N . THR A 1 609 ? 10.155 -3.579 -15.620 1.00 95.75 609 THR A N 1
ATOM 4935 C CA . THR A 1 609 ? 10.414 -3.206 -17.012 1.00 95.75 609 THR A CA 1
ATOM 4936 C C . THR A 1 609 ? 9.149 -2.724 -17.708 1.00 95.75 609 THR A C 1
ATOM 4938 O O . THR A 1 609 ? 8.038 -3.153 -17.375 1.00 95.75 609 THR A O 1
ATOM 4941 N N . ARG A 1 610 ? 9.320 -1.792 -18.644 1.00 93.56 610 ARG A N 1
ATOM 4942 C CA . ARG A 1 610 ? 8.263 -1.255 -19.503 1.00 93.56 610 ARG A CA 1
ATOM 4943 C C . ARG A 1 610 ? 8.792 -1.075 -20.921 1.00 93.56 610 ARG A C 1
ATOM 4945 O O . ARG A 1 610 ? 9.906 -0.581 -21.096 1.00 93.56 610 ARG A O 1
ATOM 4952 N N . ARG A 1 611 ? 7.992 -1.448 -21.913 1.00 92.31 611 ARG A N 1
ATOM 4953 C CA . ARG A 1 611 ? 8.116 -0.982 -23.291 1.00 92.31 611 ARG A CA 1
ATOM 4954 C C . ARG A 1 611 ? 7.478 0.401 -23.357 1.00 92.31 611 ARG A C 1
ATOM 4956 O O . ARG A 1 611 ? 6.412 0.613 -22.793 1.00 92.31 611 ARG A O 1
ATOM 4963 N N . PHE A 1 612 ? 8.178 1.346 -23.964 1.00 84.69 612 PHE A N 1
ATOM 4964 C CA . PHE A 1 612 ? 7.728 2.729 -24.097 1.00 84.69 612 PHE A CA 1
ATOM 4965 C C . PHE A 1 612 ? 7.317 3.062 -25.530 1.00 84.69 612 PHE A C 1
ATOM 4967 O O . PHE A 1 612 ? 6.446 3.897 -25.743 1.00 84.69 612 PHE A O 1
ATOM 4974 N N . LYS A 1 613 ? 7.944 2.408 -26.510 1.00 83.25 613 LYS A N 1
ATOM 4975 C CA . LYS A 1 613 ? 7.588 2.534 -27.917 1.00 83.25 613 LYS A CA 1
ATOM 4976 C C . LYS A 1 613 ? 6.735 1.340 -28.330 1.00 83.25 613 LYS A C 1
ATOM 4978 O O . LYS A 1 613 ? 7.260 0.237 -28.454 1.00 83.25 613 LYS A O 1
ATOM 4983 N N . ASP A 1 614 ? 5.436 1.551 -28.512 1.00 73.75 614 ASP A N 1
ATOM 4984 C CA . ASP A 1 614 ? 4.485 0.459 -28.755 1.00 73.75 614 ASP A CA 1
ATOM 4985 C C . ASP A 1 614 ? 4.767 -0.317 -30.041 1.00 73.75 614 ASP A C 1
ATOM 4987 O O . ASP A 1 614 ? 4.530 -1.522 -30.089 1.00 73.75 614 ASP A O 1
ATOM 4991 N N . GLU A 1 615 ? 5.344 0.332 -31.056 1.00 80.00 615 GLU A N 1
ATOM 4992 C CA . GLU A 1 615 ? 5.691 -0.331 -32.315 1.00 80.00 615 GLU A CA 1
ATOM 4993 C C . GLU A 1 615 ? 6.924 -1.239 -32.202 1.00 80.00 615 GLU A C 1
ATOM 4995 O O . GLU A 1 615 ? 7.198 -2.032 -33.103 1.00 80.00 615 GLU A O 1
ATOM 5000 N N . ASP A 1 616 ? 7.706 -1.110 -31.129 1.00 83.12 616 ASP A N 1
ATOM 5001 C CA . ASP A 1 616 ? 8.914 -1.898 -30.927 1.00 83.12 616 ASP A CA 1
ATOM 5002 C C . ASP A 1 616 ? 8.590 -3.219 -30.225 1.00 83.12 616 ASP A C 1
ATOM 5004 O O . ASP A 1 616 ? 8.628 -3.322 -29.007 1.00 83.12 616 ASP A O 1
ATOM 5008 N N . THR A 1 617 ? 8.326 -4.277 -30.980 1.00 86.12 617 THR A N 1
ATOM 5009 C CA . THR A 1 617 ? 8.056 -5.605 -30.406 1.00 86.12 617 THR A CA 1
ATOM 5010 C C . THR A 1 617 ? 9.299 -6.491 -30.299 1.00 86.12 617 THR A C 1
ATOM 5012 O O . THR A 1 617 ? 9.172 -7.709 -30.190 1.00 86.12 617 THR A O 1
ATOM 5015 N N . THR A 1 618 ? 10.508 -5.924 -30.376 1.00 91.56 618 THR A N 1
ATOM 5016 C CA . THR A 1 618 ? 11.738 -6.730 -30.459 1.00 91.56 618 THR A CA 1
ATOM 5017 C C . THR A 1 618 ? 12.062 -7.491 -29.176 1.00 91.56 618 THR A C 1
ATOM 5019 O O . THR A 1 618 ? 12.642 -8.571 -29.241 1.00 91.56 618 THR A O 1
ATOM 5022 N N . ILE A 1 619 ? 11.662 -6.986 -28.007 1.00 93.12 619 ILE A N 1
ATOM 5023 C CA . ILE A 1 619 ? 11.751 -7.705 -26.736 1.00 93.12 619 ILE A CA 1
ATOM 5024 C C . ILE A 1 619 ? 10.341 -7.981 -26.217 1.00 93.12 619 ILE A C 1
ATOM 5026 O O . ILE A 1 619 ? 9.644 -7.075 -25.762 1.00 93.12 619 ILE A O 1
ATOM 5030 N N . ASN A 1 620 ? 9.964 -9.260 -26.177 1.00 92.00 620 ASN A N 1
ATOM 5031 C CA . ASN A 1 620 ? 8.838 -9.710 -25.366 1.00 92.00 620 ASN A CA 1
ATOM 5032 C C . ASN A 1 620 ? 9.268 -9.761 -23.889 1.00 92.00 620 ASN A C 1
ATOM 5034 O O . ASN A 1 620 ? 9.989 -10.669 -23.462 1.00 92.00 620 ASN A O 1
ATOM 5038 N N . LEU A 1 621 ? 8.837 -8.781 -23.088 1.00 92.81 621 LEU A N 1
ATOM 5039 C CA . LEU A 1 621 ? 9.238 -8.687 -21.681 1.00 92.81 621 LEU A CA 1
ATOM 5040 C C . LEU A 1 621 ? 8.694 -9.845 -20.831 1.00 92.81 621 LEU A C 1
ATOM 5042 O O . LEU A 1 621 ? 9.361 -10.245 -19.875 1.00 92.81 621 LEU A O 1
ATOM 5046 N N . SER A 1 622 ? 7.549 -10.430 -21.199 1.00 87.69 622 SER A N 1
ATOM 5047 C CA . SER A 1 622 ? 6.970 -11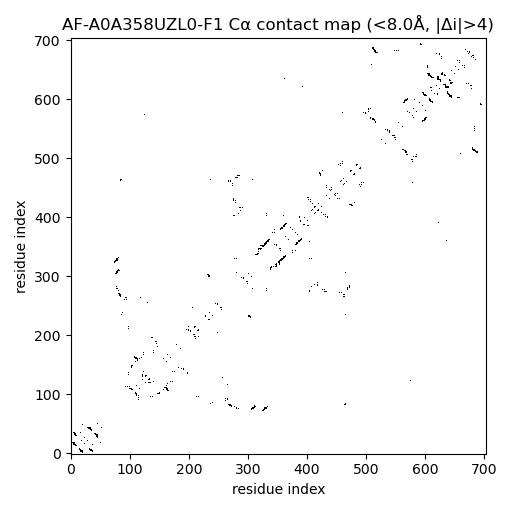.594 -20.512 1.00 87.69 622 SER A CA 1
ATOM 5048 C C . SER A 1 622 ? 7.892 -12.812 -20.584 1.00 87.69 622 SER A C 1
ATOM 5050 O O . SER A 1 622 ? 8.068 -13.524 -19.599 1.00 87.69 622 SER A O 1
ATOM 5052 N N . GLU A 1 623 ? 8.547 -13.008 -21.728 1.00 90.25 623 GLU A N 1
ATOM 5053 C CA . GLU A 1 623 ? 9.489 -14.108 -21.957 1.00 90.25 623 GLU A CA 1
ATOM 5054 C C . GLU A 1 623 ? 10.888 -13.797 -21.420 1.00 90.25 623 GLU A C 1
ATOM 5056 O O . GLU A 1 623 ? 11.594 -14.678 -20.924 1.00 90.25 623 GLU A O 1
ATOM 5061 N N . PHE A 1 624 ? 11.300 -12.529 -21.482 1.00 94.25 624 PHE A N 1
ATOM 5062 C CA . PHE A 1 624 ? 12.629 -12.126 -21.041 1.00 94.25 624 PHE A CA 1
ATOM 5063 C C . PHE A 1 624 ? 12.778 -12.110 -19.510 1.00 94.25 624 PHE A C 1
ATOM 5065 O O . PHE A 1 624 ? 13.847 -12.439 -18.987 1.00 94.25 624 PHE A O 1
ATOM 5072 N N . MET A 1 625 ? 11.729 -11.759 -18.760 1.00 94.75 625 MET A N 1
ATOM 5073 C CA . MET A 1 625 ? 11.796 -11.700 -17.294 1.00 94.75 625 MET A CA 1
ATOM 5074 C C . MET A 1 625 ? 12.148 -13.044 -16.624 1.00 94.75 625 MET A C 1
ATOM 5076 O O . MET A 1 625 ? 13.036 -13.027 -15.766 1.00 94.75 625 MET A O 1
ATOM 5080 N N . PRO A 1 626 ? 11.594 -14.203 -17.036 1.00 91.75 626 PRO A N 1
ATOM 5081 C CA . PRO A 1 626 ? 12.058 -15.520 -16.592 1.00 91.75 626 PRO A CA 1
ATOM 5082 C C . PRO A 1 626 ? 13.543 -15.803 -16.861 1.00 91.75 626 PRO A C 1
ATOM 5084 O O . PRO A 1 626 ? 14.197 -16.487 -16.077 1.00 91.75 626 PRO A O 1
ATOM 5087 N N . ILE A 1 627 ? 14.103 -15.274 -17.957 1.00 94.00 627 ILE A N 1
ATOM 5088 C CA . ILE A 1 627 ? 15.533 -15.419 -18.288 1.00 94.00 627 ILE A CA 1
ATOM 5089 C C . ILE A 1 627 ? 16.391 -14.590 -17.328 1.00 94.00 627 ILE A C 1
ATOM 5091 O O . ILE A 1 627 ? 17.517 -14.981 -17.000 1.00 94.00 627 ILE A O 1
ATOM 5095 N N . MET A 1 628 ? 15.887 -13.436 -16.892 1.00 95.00 628 MET A N 1
ATOM 5096 C CA . MET A 1 628 ? 16.559 -12.549 -15.945 1.00 95.00 628 MET A CA 1
ATOM 5097 C C . MET A 1 628 ? 16.444 -13.022 -14.494 1.00 95.00 628 MET A C 1
ATOM 5099 O O . MET A 1 628 ? 17.422 -12.915 -13.757 1.00 95.00 628 MET A O 1
ATOM 5103 N N . GLY A 1 629 ? 15.287 -13.546 -14.098 1.00 93.88 629 GLY A N 1
ATOM 5104 C CA . GLY A 1 629 ? 14.992 -14.032 -12.753 1.00 93.88 629 GLY A CA 1
ATOM 5105 C C . GLY A 1 629 ? 14.736 -15.541 -12.716 1.00 93.88 629 GLY A C 1
ATOM 5106 O O . GLY A 1 629 ? 15.599 -16.320 -13.121 1.00 93.88 629 GLY A O 1
ATOM 5107 N N . GLY A 1 630 ? 13.590 -15.953 -12.175 1.00 87.94 630 GLY A N 1
ATOM 5108 C CA . GLY A 1 630 ? 13.156 -17.351 -12.082 1.00 87.94 630 GLY A CA 1
ATOM 5109 C C . GLY A 1 630 ? 11.883 -17.666 -12.887 1.00 87.94 630 GLY A C 1
ATOM 5110 O O . GLY A 1 630 ? 11.257 -16.764 -13.434 1.00 87.94 630 GLY A O 1
ATOM 5111 N N . PRO A 1 631 ? 11.443 -18.941 -12.930 1.00 82.44 631 PRO A N 1
ATOM 5112 C CA . PRO A 1 631 ? 10.303 -19.376 -13.753 1.00 82.44 631 PRO A CA 1
ATOM 5113 C C . PRO A 1 631 ? 8.954 -18.712 -13.435 1.00 82.44 631 PRO A C 1
ATOM 5115 O O . PRO A 1 631 ? 8.075 -18.698 -14.287 1.00 82.44 631 PRO A O 1
ATOM 5118 N N . GLY A 1 632 ? 8.783 -18.201 -12.212 1.00 77.69 632 GLY A N 1
ATOM 5119 C CA . GLY A 1 632 ? 7.577 -17.480 -11.784 1.00 77.69 632 GLY A CA 1
ATOM 5120 C C . GLY A 1 632 ? 7.636 -15.966 -12.003 1.00 77.69 632 GLY A C 1
ATOM 5121 O O . GLY A 1 632 ? 6.747 -15.263 -11.540 1.00 77.69 632 GLY A O 1
ATOM 5122 N N . ASP A 1 633 ? 8.695 -15.451 -12.632 1.00 86.00 633 ASP A N 1
ATOM 5123 C CA . ASP A 1 633 ? 8.774 -14.047 -13.037 1.00 86.00 633 ASP A CA 1
ATOM 5124 C C . ASP A 1 633 ? 8.133 -13.855 -14.424 1.00 86.00 633 ASP A C 1
ATOM 5126 O O . ASP A 1 633 ? 8.028 -14.804 -15.199 1.00 86.00 633 ASP A O 1
ATOM 5130 N N . GLY A 1 634 ? 7.688 -12.641 -14.758 1.00 84.75 634 GLY A N 1
ATOM 5131 C CA . GLY A 1 634 ? 6.918 -12.412 -15.984 1.00 84.75 634 GLY A CA 1
ATOM 5132 C C . GLY A 1 634 ? 6.009 -11.187 -15.925 1.00 84.75 634 GLY A C 1
ATOM 5133 O O . GLY A 1 634 ? 6.250 -10.243 -15.166 1.00 84.75 634 GLY A O 1
ATOM 5134 N N . GLY A 1 635 ? 4.987 -11.189 -16.778 1.00 82.75 635 GLY A N 1
ATOM 5135 C CA . GLY A 1 635 ? 3.989 -10.128 -16.912 1.00 82.75 635 GLY A CA 1
ATOM 5136 C C . GLY A 1 635 ? 3.448 -10.051 -18.338 1.00 82.75 635 GLY A C 1
ATOM 5137 O O . GLY A 1 635 ? 3.452 -11.047 -19.062 1.00 82.75 635 GLY A O 1
ATOM 5138 N N . HIS A 1 636 ? 3.037 -8.860 -18.763 1.00 82.94 636 HIS A N 1
ATOM 5139 C CA . HIS A 1 636 ? 2.700 -8.577 -20.157 1.00 82.94 636 HIS A CA 1
ATOM 5140 C C . HIS A 1 636 ? 3.964 -8.407 -21.011 1.00 82.94 636 HIS A C 1
ATOM 5142 O O . HIS A 1 636 ? 5.030 -8.032 -20.516 1.00 82.94 636 HIS A O 1
ATOM 5148 N N . ALA A 1 637 ? 3.839 -8.621 -22.322 1.00 85.62 637 ALA A N 1
ATOM 5149 C CA . ALA A 1 637 ? 4.936 -8.426 -23.272 1.00 85.62 637 ALA A CA 1
ATOM 5150 C C . ALA A 1 637 ? 5.492 -6.987 -23.275 1.00 85.62 637 ALA A C 1
ATOM 5152 O O . ALA A 1 637 ? 6.682 -6.791 -23.521 1.00 85.62 637 ALA A O 1
ATOM 5153 N N . SER A 1 638 ? 4.664 -6.000 -22.921 1.00 85.38 638 SER A N 1
ATOM 5154 C CA . SER A 1 638 ? 5.025 -4.585 -22.773 1.00 85.38 638 SER A CA 1
ATOM 5155 C C . SER A 1 638 ? 5.357 -4.163 -21.333 1.00 85.38 638 SER A C 1
ATOM 5157 O O . SER A 1 638 ? 5.905 -3.081 -21.119 1.00 85.38 638 SER A O 1
ATOM 5159 N N . ALA A 1 639 ? 5.068 -4.988 -20.324 1.00 87.62 639 ALA A N 1
ATOM 5160 C CA . ALA A 1 639 ? 5.222 -4.628 -18.918 1.00 87.62 639 ALA A CA 1
ATOM 5161 C C . ALA A 1 639 ? 5.407 -5.872 -18.044 1.00 87.62 639 ALA A C 1
ATOM 5163 O O . ALA A 1 639 ? 4.460 -6.608 -17.781 1.00 87.62 639 ALA A O 1
ATOM 5164 N N . ALA A 1 640 ? 6.619 -6.082 -17.535 1.00 89.75 640 ALA A N 1
ATOM 5165 C CA . ALA A 1 640 ? 6.936 -7.273 -16.751 1.00 89.75 640 ALA A CA 1
ATOM 5166 C C . ALA A 1 640 ? 7.899 -6.965 -15.600 1.00 89.75 640 ALA A C 1
ATOM 5168 O O . ALA A 1 640 ? 8.594 -5.942 -15.594 1.00 89.75 640 ALA A O 1
ATOM 5169 N N . THR A 1 641 ? 7.932 -7.848 -14.606 1.00 90.94 641 THR A N 1
ATOM 5170 C CA . THR A 1 641 ? 8.808 -7.729 -13.435 1.00 90.94 641 THR A CA 1
ATOM 5171 C C . THR A 1 641 ? 9.510 -9.055 -13.164 1.00 90.94 641 THR A C 1
ATOM 5173 O O . THR A 1 641 ? 8.942 -10.121 -13.389 1.00 90.94 641 THR A O 1
ATOM 5176 N N . CYS A 1 642 ? 10.740 -8.998 -12.654 1.00 93.25 642 CYS A N 1
ATOM 5177 C CA . CYS A 1 642 ? 11.440 -10.181 -12.162 1.00 93.25 642 CYS A CA 1
ATOM 5178 C C . CYS A 1 642 ? 12.209 -9.930 -10.866 1.00 93.25 642 CYS A C 1
ATOM 5180 O O . CYS A 1 642 ? 12.489 -8.783 -10.492 1.00 93.25 642 CYS A O 1
ATOM 5182 N N . LYS A 1 643 ? 12.593 -11.022 -10.199 1.00 93.19 643 LYS A N 1
ATOM 5183 C CA . LYS A 1 643 ? 13.541 -11.031 -9.081 1.00 93.19 643 LYS A CA 1
ATOM 5184 C C . LYS A 1 643 ? 14.866 -11.616 -9.578 1.00 93.19 643 LYS A C 1
ATOM 5186 O O . LYS A 1 643 ? 15.037 -12.833 -9.530 1.00 93.19 643 LYS A O 1
ATOM 5191 N N . PRO A 1 644 ? 15.844 -10.790 -10.002 1.00 95.12 644 PRO A N 1
ATOM 5192 C CA . PRO A 1 644 ? 17.133 -11.291 -10.487 1.00 95.12 644 PRO A CA 1
ATOM 5193 C C . PRO A 1 644 ? 17.817 -12.327 -9.567 1.00 95.12 644 PRO A C 1
ATOM 5195 O O . PRO A 1 644 ? 18.362 -13.298 -10.088 1.00 95.12 644 PRO A O 1
ATOM 5198 N N . PRO A 1 645 ? 17.748 -12.222 -8.218 1.00 93.88 645 PRO A N 1
ATOM 5199 C CA . PRO A 1 645 ? 18.326 -13.223 -7.321 1.00 93.88 645 PRO A CA 1
ATOM 5200 C C . PRO A 1 645 ? 17.686 -14.614 -7.387 1.00 93.88 645 PRO A C 1
ATOM 5202 O O . PRO A 1 645 ? 18.299 -15.564 -6.908 1.00 93.88 645 PRO A O 1
ATOM 5205 N N . SER A 1 646 ? 16.484 -14.745 -7.955 1.00 90.94 646 SER A N 1
ATOM 5206 C CA . SER A 1 646 ? 15.836 -16.042 -8.184 1.00 90.94 646 SER A CA 1
ATOM 5207 C C . SER A 1 646 ? 16.448 -16.810 -9.362 1.00 90.94 646 SER A C 1
ATOM 5209 O O . SER A 1 646 ? 16.167 -17.996 -9.527 1.00 90.94 646 SER A O 1
ATOM 5211 N N . ASN A 1 647 ? 17.304 -16.172 -10.168 1.00 92.38 647 ASN A N 1
ATOM 5212 C CA . ASN A 1 647 ? 18.056 -16.849 -11.215 1.00 92.38 647 ASN A CA 1
ATOM 5213 C C . ASN A 1 647 ? 19.196 -17.683 -10.612 1.00 92.38 647 ASN A C 1
ATOM 5215 O O . ASN A 1 647 ? 20.055 -17.155 -9.907 1.00 92.38 647 ASN A O 1
ATOM 5219 N N . ALA A 1 648 ? 19.278 -18.973 -10.948 1.00 90.81 648 ALA A N 1
ATOM 5220 C CA . ALA A 1 648 ? 20.345 -19.855 -10.460 1.00 90.81 648 ALA A CA 1
ATOM 5221 C C . ALA A 1 648 ? 21.763 -19.398 -10.868 1.00 90.81 648 ALA A C 1
ATOM 5223 O O . ALA A 1 648 ? 22.733 -19.684 -10.169 1.00 90.81 648 ALA A O 1
ATOM 5224 N N . ALA A 1 649 ? 21.891 -18.667 -11.980 1.00 90.06 649 ALA A N 1
ATOM 5225 C CA . ALA A 1 649 ? 23.143 -18.087 -12.464 1.00 90.06 649 ALA A CA 1
ATOM 5226 C C . ALA A 1 649 ? 23.402 -16.658 -11.937 1.00 90.06 649 ALA A C 1
ATOM 5228 O O . ALA A 1 649 ? 24.323 -15.987 -12.409 1.00 90.06 649 ALA A O 1
ATOM 5229 N N . TRP A 1 650 ? 22.606 -16.162 -10.982 1.00 95.06 650 TRP A N 1
ATOM 5230 C CA . TRP A 1 650 ? 22.755 -14.821 -10.417 1.00 95.06 650 TRP A CA 1
ATOM 5231 C C . TRP A 1 650 ? 24.124 -14.629 -9.736 1.00 95.06 650 TRP A C 1
ATOM 5233 O O . TRP A 1 650 ? 24.440 -15.314 -8.757 1.00 95.06 650 TRP A O 1
ATOM 5243 N N . PRO A 1 651 ? 24.955 -13.662 -10.171 1.00 95.44 651 PRO A N 1
ATOM 5244 C CA . PRO A 1 651 ? 26.269 -13.437 -9.578 1.00 95.44 651 PRO A CA 1
ATOM 5245 C C . PRO A 1 651 ? 26.158 -12.611 -8.282 1.00 95.44 651 PRO A C 1
ATOM 5247 O O . PRO A 1 651 ? 26.564 -11.448 -8.212 1.00 95.44 651 PRO A O 1
ATOM 5250 N N . ALA A 1 652 ? 25.644 -13.234 -7.217 1.00 94.56 652 ALA A N 1
ATOM 5251 C CA . ALA A 1 652 ? 25.370 -12.592 -5.927 1.00 94.56 652 ALA A CA 1
ATOM 5252 C C . ALA A 1 652 ? 26.585 -11.858 -5.323 1.00 94.56 652 ALA A C 1
ATOM 5254 O O . ALA A 1 652 ? 26.431 -10.794 -4.722 1.00 94.56 652 ALA A O 1
ATOM 5255 N N . HIS A 1 653 ? 27.800 -12.375 -5.530 1.00 95.06 653 HIS A N 1
ATOM 5256 C CA . HIS A 1 653 ? 29.040 -11.742 -5.065 1.00 95.06 653 HIS A CA 1
ATOM 5257 C C . HIS A 1 653 ? 29.283 -10.349 -5.676 1.00 95.06 653 HIS A C 1
ATOM 5259 O O . HIS A 1 653 ? 29.959 -9.530 -5.062 1.00 95.06 653 HIS A O 1
ATOM 5265 N N . ARG A 1 654 ? 28.715 -10.061 -6.858 1.00 94.50 654 ARG A N 1
ATOM 5266 C CA . ARG A 1 654 ? 28.829 -8.759 -7.539 1.00 94.50 654 ARG A CA 1
ATOM 5267 C C . ARG A 1 654 ? 27.668 -7.837 -7.210 1.00 94.50 654 ARG A C 1
ATOM 5269 O O . ARG A 1 654 ? 27.879 -6.642 -7.017 1.00 94.50 654 ARG A O 1
ATOM 5276 N N . PHE A 1 655 ? 26.453 -8.386 -7.163 1.00 96.25 655 PHE A N 1
ATOM 5277 C CA . PHE A 1 655 ? 25.233 -7.579 -7.224 1.00 96.25 655 PHE A CA 1
ATOM 5278 C C . PHE A 1 655 ? 24.300 -7.728 -6.027 1.00 96.25 655 PHE A C 1
ATOM 5280 O O . PHE A 1 655 ? 23.305 -7.023 -5.985 1.00 96.25 655 PHE A O 1
ATOM 5287 N N . SER A 1 656 ? 24.603 -8.555 -5.019 1.00 90.69 656 SER A N 1
ATOM 5288 C CA . SER A 1 656 ? 23.768 -8.639 -3.801 1.00 90.69 656 SER A CA 1
ATOM 5289 C C . SER A 1 656 ? 23.553 -7.273 -3.135 1.00 90.69 656 SER A C 1
ATOM 5291 O O . SER A 1 656 ? 22.466 -7.005 -2.629 1.00 90.69 656 SER A O 1
ATOM 5293 N N . LYS A 1 657 ? 24.551 -6.383 -3.208 1.00 92.56 657 LYS A N 1
ATOM 5294 C CA . LYS A 1 657 ? 24.482 -4.978 -2.781 1.00 92.56 657 LYS A CA 1
ATOM 5295 C C . LYS A 1 657 ? 24.669 -4.038 -3.973 1.00 92.56 657 LYS A C 1
ATOM 5297 O O . LYS A 1 657 ? 25.734 -3.438 -4.138 1.00 92.56 657 LYS A O 1
ATOM 5302 N N . LEU A 1 658 ? 23.650 -3.936 -4.821 1.00 94.19 658 LEU A N 1
ATOM 5303 C CA . LEU A 1 658 ? 23.659 -3.012 -5.955 1.00 94.19 658 LEU A CA 1
ATOM 5304 C C . LEU A 1 658 ? 23.696 -1.554 -5.464 1.00 94.19 658 LEU A C 1
ATOM 5306 O O . LEU A 1 658 ? 22.924 -1.162 -4.593 1.00 94.19 658 LEU A O 1
ATOM 5310 N N . ASN A 1 659 ? 24.631 -0.770 -5.989 1.00 94.06 659 ASN A N 1
ATOM 5311 C CA . ASN A 1 659 ? 24.869 0.626 -5.642 1.00 94.06 659 ASN A CA 1
ATOM 5312 C C . ASN A 1 659 ? 25.535 1.354 -6.824 1.00 94.06 659 ASN A C 1
ATOM 5314 O O . ASN A 1 659 ? 25.858 0.747 -7.844 1.00 94.06 659 ASN A O 1
ATOM 5318 N N . ARG A 1 660 ? 25.805 2.653 -6.676 1.00 92.56 660 ARG A N 1
ATOM 5319 C CA . ARG A 1 660 ? 26.398 3.469 -7.749 1.00 92.56 660 ARG A CA 1
ATOM 5320 C C . ARG A 1 660 ? 27.726 2.956 -8.315 1.00 92.56 660 ARG A C 1
ATOM 5322 O O . ARG A 1 660 ? 28.041 3.214 -9.469 1.00 92.56 660 ARG A O 1
ATOM 5329 N N . HIS A 1 661 ? 28.516 2.233 -7.523 1.00 94.31 661 HIS A N 1
ATOM 5330 C CA . HIS A 1 661 ? 29.851 1.786 -7.922 1.00 94.31 661 HIS A CA 1
ATOM 5331 C C . HIS A 1 661 ? 29.836 0.520 -8.786 1.00 94.31 661 HIS A C 1
ATOM 5333 O O . HIS A 1 661 ? 30.763 0.321 -9.561 1.00 94.31 661 HIS A O 1
ATOM 5339 N N . ASN A 1 662 ? 28.803 -0.321 -8.674 1.00 96.62 662 ASN A N 1
ATOM 5340 C CA . ASN A 1 662 ? 28.649 -1.549 -9.467 1.00 96.62 662 ASN A CA 1
ATOM 5341 C C . ASN A 1 662 ? 27.428 -1.509 -10.404 1.00 96.62 662 ASN A C 1
ATOM 5343 O O . ASN A 1 662 ? 27.111 -2.513 -11.038 1.00 96.62 662 ASN A O 1
ATOM 5347 N N . PHE A 1 663 ? 26.745 -0.365 -10.521 1.00 97.00 663 PHE A N 1
ATOM 5348 C CA . PHE A 1 663 ? 25.544 -0.247 -11.348 1.00 97.00 663 PHE A CA 1
ATOM 5349 C C . PHE A 1 663 ? 25.823 -0.408 -12.850 1.00 97.00 663 PHE A C 1
ATOM 5351 O O . PHE A 1 663 ? 25.090 -1.115 -13.535 1.00 97.00 663 PHE A O 1
ATOM 5358 N N . LEU A 1 664 ? 26.914 0.164 -13.372 1.00 97.25 664 LEU A N 1
ATOM 5359 C CA . LEU A 1 664 ? 27.281 -0.034 -14.781 1.00 97.25 664 LEU A CA 1
ATOM 5360 C C . LEU A 1 664 ? 27.630 -1.503 -15.078 1.00 97.25 664 LEU A C 1
ATOM 5362 O O . LEU A 1 664 ? 27.279 -2.028 -16.133 1.00 97.25 664 LEU A O 1
ATOM 5366 N N . ASP A 1 665 ? 28.271 -2.196 -14.137 1.00 97.56 665 ASP A N 1
ATOM 5367 C CA . ASP A 1 665 ? 28.534 -3.634 -14.252 1.00 97.56 665 ASP A CA 1
ATOM 5368 C C . ASP A 1 665 ? 27.237 -4.450 -14.271 1.00 97.56 665 ASP A C 1
ATOM 5370 O O . ASP A 1 665 ? 27.151 -5.461 -14.970 1.00 97.56 665 ASP A O 1
ATOM 5374 N N . TYR A 1 666 ? 26.226 -4.007 -13.525 1.00 97.62 666 TYR A N 1
ATOM 5375 C CA . TYR A 1 666 ? 24.897 -4.609 -13.526 1.00 97.62 666 TYR A CA 1
ATOM 5376 C C . TYR A 1 666 ? 24.157 -4.376 -14.850 1.00 97.62 666 TYR A C 1
ATOM 5378 O O . TYR A 1 666 ? 23.583 -5.315 -15.399 1.00 97.62 666 TYR A O 1
ATOM 5386 N N . ALA A 1 667 ? 24.251 -3.177 -15.433 1.00 97.94 667 ALA A N 1
ATOM 5387 C CA . ALA A 1 667 ? 23.742 -2.917 -16.781 1.00 97.94 667 ALA A CA 1
ATOM 5388 C C . ALA A 1 667 ? 24.432 -3.808 -17.834 1.00 97.94 667 ALA A C 1
ATOM 5390 O O . ALA A 1 667 ? 23.769 -4.368 -18.704 1.00 97.94 667 ALA A O 1
ATOM 5391 N N . ASN A 1 668 ? 25.749 -4.024 -17.714 1.00 97.50 668 ASN A N 1
ATOM 5392 C CA . ASN A 1 668 ? 26.482 -4.966 -18.570 1.00 97.50 668 ASN A CA 1
ATOM 5393 C C . ASN A 1 668 ? 26.022 -6.418 -18.380 1.00 97.50 668 ASN A C 1
ATOM 5395 O O . ASN A 1 668 ? 25.951 -7.168 -19.350 1.00 97.50 668 ASN A O 1
ATOM 5399 N N . TYR A 1 669 ? 25.698 -6.823 -17.149 1.00 96.62 669 TYR A N 1
ATOM 5400 C CA . TYR A 1 669 ? 25.111 -8.138 -16.891 1.00 96.62 669 TYR A CA 1
ATOM 5401 C C . TYR A 1 669 ? 23.767 -8.296 -17.609 1.00 96.62 669 TYR A C 1
ATOM 5403 O O . TYR A 1 669 ? 23.586 -9.279 -18.321 1.00 96.62 669 TYR A O 1
ATOM 5411 N N . ILE A 1 670 ? 22.870 -7.311 -17.502 1.00 96.75 670 ILE A N 1
ATOM 5412 C CA . ILE A 1 670 ? 21.577 -7.321 -18.205 1.00 96.75 670 ILE A CA 1
ATOM 5413 C C . ILE A 1 670 ? 21.778 -7.401 -19.721 1.00 96.75 670 ILE A C 1
ATOM 5415 O O . ILE A 1 670 ? 21.160 -8.238 -20.373 1.00 96.75 670 ILE A O 1
ATOM 5419 N N . ALA A 1 671 ? 22.687 -6.601 -20.281 1.00 97.31 671 ALA A N 1
ATOM 5420 C CA . ALA A 1 671 ? 23.024 -6.658 -21.701 1.00 97.31 671 ALA A CA 1
ATOM 5421 C C . ALA A 1 671 ? 23.544 -8.048 -22.122 1.00 97.31 671 ALA A C 1
ATOM 5423 O O . ALA A 1 671 ? 23.153 -8.575 -23.162 1.00 97.31 671 ALA A O 1
ATOM 5424 N N . GLY A 1 672 ? 24.368 -8.690 -21.288 1.00 95.75 672 GLY A N 1
ATOM 5425 C CA . GLY A 1 672 ? 24.803 -10.073 -21.497 1.00 95.75 672 GLY A CA 1
ATOM 5426 C C . GLY A 1 672 ? 23.634 -11.061 -21.536 1.00 95.75 672 GLY A C 1
ATOM 5427 O O . GLY A 1 672 ? 23.584 -11.912 -22.420 1.00 95.75 672 GLY A O 1
ATOM 5428 N N . ARG A 1 673 ? 22.649 -10.908 -20.645 1.00 95.44 673 ARG A N 1
ATOM 5429 C CA . ARG A 1 673 ? 21.443 -11.752 -20.624 1.00 95.44 673 ARG A CA 1
ATOM 5430 C C . ARG A 1 673 ? 20.533 -11.524 -21.827 1.00 95.44 673 ARG A C 1
ATOM 5432 O O . ARG A 1 673 ? 19.986 -12.495 -22.336 1.00 95.44 673 ARG A O 1
ATOM 5439 N N . ILE A 1 674 ? 20.412 -10.289 -22.314 1.00 95.88 674 ILE A N 1
ATOM 5440 C CA . ILE A 1 674 ? 19.716 -9.979 -23.576 1.00 95.88 674 ILE A CA 1
ATOM 5441 C C . ILE A 1 674 ? 20.391 -10.721 -24.734 1.00 95.88 674 ILE A C 1
ATOM 5443 O O . ILE A 1 674 ? 19.726 -11.407 -25.506 1.00 95.88 674 ILE A O 1
ATOM 5447 N N . LYS A 1 675 ? 21.724 -10.661 -24.809 1.00 94.75 675 LYS A N 1
ATOM 5448 C CA . LYS A 1 675 ? 22.492 -11.362 -25.841 1.00 94.75 675 LYS A CA 1
ATOM 5449 C C . LYS A 1 675 ? 22.359 -12.880 -25.771 1.00 94.75 675 LYS A C 1
ATOM 5451 O O . LYS A 1 675 ? 22.211 -13.531 -26.796 1.00 94.75 675 LYS A O 1
ATOM 5456 N N . GLU A 1 676 ? 22.438 -13.456 -24.579 1.00 92.31 676 GLU A N 1
ATOM 5457 C CA . GLU A 1 676 ? 22.347 -14.908 -24.392 1.00 92.31 676 GLU A CA 1
ATOM 5458 C C . GLU A 1 676 ? 20.924 -15.434 -24.609 1.00 92.31 676 GLU A C 1
ATOM 5460 O O . GLU A 1 676 ? 20.743 -16.469 -25.247 1.00 92.31 676 GLU A O 1
ATOM 5465 N N . GLY A 1 677 ? 19.926 -14.735 -24.065 1.00 91.88 677 GLY A N 1
ATOM 5466 C CA . GLY A 1 677 ? 18.534 -15.175 -24.036 1.00 91.88 677 GLY A CA 1
ATOM 5467 C C . GLY A 1 677 ? 17.753 -14.850 -25.303 1.00 91.88 677 GLY A C 1
ATOM 5468 O O . GLY A 1 677 ? 17.041 -15.709 -25.810 1.00 91.88 677 GLY A O 1
ATOM 5469 N N . LEU A 1 678 ? 17.913 -13.632 -25.826 1.00 93.38 678 LEU A N 1
ATOM 5470 C CA . LEU A 1 678 ? 17.170 -13.131 -26.990 1.00 93.38 678 LEU A CA 1
ATOM 5471 C C . LEU A 1 678 ? 18.010 -13.130 -28.271 1.00 93.38 678 LEU A C 1
ATOM 5473 O O . LEU A 1 678 ? 17.505 -12.830 -29.344 1.00 93.38 678 LEU A O 1
ATOM 5477 N N . LYS A 1 679 ? 19.304 -13.471 -28.180 1.00 94.12 679 LYS A N 1
ATOM 5478 C CA . LYS A 1 679 ? 20.255 -13.481 -29.308 1.00 94.12 679 LYS A CA 1
ATOM 5479 C C . LYS A 1 679 ? 20.473 -12.115 -29.968 1.00 94.12 679 LYS A C 1
ATOM 5481 O O . LYS A 1 679 ? 21.064 -12.053 -31.041 1.00 94.12 679 LYS A O 1
ATOM 5486 N N . HIS A 1 680 ? 20.066 -11.022 -29.325 1.00 94.38 680 HIS A N 1
ATOM 5487 C CA . HIS A 1 680 ? 20.336 -9.669 -29.812 1.00 94.38 680 HIS A CA 1
ATOM 5488 C C . HIS A 1 680 ? 21.820 -9.314 -29.650 1.00 94.38 680 HIS A C 1
ATOM 5490 O O . HIS A 1 680 ? 22.469 -9.698 -28.673 1.00 94.38 680 HIS A O 1
ATOM 5496 N N . GLU A 1 681 ? 22.376 -8.540 -30.579 1.00 92.81 681 GLU A N 1
ATOM 5497 C CA . GLU A 1 681 ? 23.763 -8.087 -30.474 1.00 92.81 681 GLU A CA 1
ATOM 5498 C C . GLU A 1 681 ? 23.841 -6.746 -29.751 1.00 92.81 681 GLU A C 1
ATOM 5500 O O . GLU A 1 681 ? 23.247 -5.749 -30.162 1.00 92.81 681 GLU A O 1
ATOM 5505 N N . ILE A 1 682 ? 24.617 -6.717 -28.669 1.00 94.12 682 ILE A N 1
ATOM 5506 C CA . ILE A 1 682 ? 24.838 -5.509 -27.876 1.00 94.12 682 ILE A CA 1
ATOM 5507 C C . ILE A 1 682 ? 25.848 -4.618 -28.588 1.00 94.12 682 ILE A C 1
ATOM 5509 O O . ILE A 1 682 ? 27.003 -5.000 -28.794 1.00 94.12 682 ILE A O 1
ATOM 5513 N N . VAL A 1 683 ? 25.416 -3.408 -28.921 1.00 91.06 683 VAL A N 1
ATOM 5514 C CA . VAL A 1 683 ? 26.236 -2.387 -29.572 1.00 91.06 683 VAL A CA 1
ATOM 5515 C C . VAL A 1 683 ? 27.028 -1.602 -28.534 1.00 91.06 683 VAL A C 1
ATOM 5517 O O . VAL A 1 683 ? 28.235 -1.390 -28.687 1.00 91.06 683 VAL A O 1
ATOM 5520 N N . SER A 1 684 ? 26.358 -1.161 -27.467 1.00 92.69 684 SER A N 1
ATOM 5521 C CA . SER A 1 684 ? 26.996 -0.389 -26.407 1.00 92.69 684 SER A CA 1
ATOM 5522 C C . SER A 1 684 ? 26.276 -0.537 -25.066 1.00 92.69 684 SER A C 1
ATOM 5524 O O . SER A 1 684 ? 25.068 -0.755 -25.002 1.00 92.69 684 SER A O 1
ATOM 5526 N N . VAL A 1 685 ? 27.047 -0.416 -23.984 1.00 95.94 685 VAL A N 1
ATOM 5527 C CA . VAL A 1 685 ? 26.542 -0.205 -22.624 1.00 95.94 685 VAL A CA 1
ATOM 5528 C C . VAL A 1 685 ? 27.347 0.942 -22.039 1.00 95.94 685 VAL A C 1
ATOM 5530 O O . VAL A 1 685 ? 28.574 0.850 -21.933 1.00 95.94 685 VAL A O 1
ATOM 5533 N N . ARG A 1 686 ? 26.688 2.044 -21.689 1.00 95.44 686 ARG A N 1
ATOM 5534 C CA . ARG A 1 686 ? 27.368 3.236 -21.164 1.00 95.44 686 ARG A CA 1
ATOM 5535 C C . ARG A 1 686 ? 26.560 3.917 -20.077 1.00 95.44 686 ARG A C 1
ATOM 5537 O O . ARG A 1 686 ? 25.335 3.907 -20.118 1.00 95.44 686 ARG A O 1
ATOM 5544 N N . SER A 1 687 ? 27.253 4.542 -19.131 1.00 94.94 687 SER A N 1
ATOM 5545 C CA . SER A 1 687 ? 26.618 5.466 -18.194 1.00 94.94 687 SER A CA 1
ATOM 5546 C C . SER A 1 687 ? 26.106 6.698 -18.933 1.00 94.94 687 SER A C 1
ATOM 5548 O O . SER A 1 687 ? 26.751 7.175 -19.868 1.00 94.94 687 SER A O 1
ATOM 5550 N N . ILE A 1 688 ? 24.965 7.205 -18.483 1.00 93.38 688 ILE A N 1
ATOM 5551 C CA . ILE A 1 688 ? 24.340 8.424 -18.988 1.00 93.38 688 ILE A CA 1
ATOM 5552 C C . ILE A 1 688 ? 24.472 9.507 -17.926 1.00 93.38 688 ILE A C 1
ATOM 5554 O O . ILE A 1 688 ? 24.325 9.247 -16.733 1.00 93.38 688 ILE A O 1
ATOM 5558 N N . THR A 1 689 ? 24.782 10.721 -18.365 1.00 89.12 689 THR A N 1
ATOM 5559 C CA . THR A 1 689 ? 24.925 11.898 -17.510 1.00 89.12 689 THR A CA 1
ATOM 5560 C C . THR A 1 689 ? 23.992 13.017 -17.971 1.00 89.12 689 THR A C 1
ATOM 5562 O O . THR A 1 689 ? 23.381 12.953 -19.036 1.00 89.12 689 THR A O 1
ATOM 5565 N N . ILE A 1 690 ? 23.919 14.104 -17.200 1.00 86.62 690 ILE A N 1
ATOM 5566 C CA . ILE A 1 690 ? 23.154 15.311 -17.568 1.00 86.62 690 ILE A CA 1
ATOM 5567 C C . ILE A 1 690 ? 23.635 15.913 -18.906 1.00 86.62 690 ILE A C 1
ATOM 5569 O O . ILE A 1 690 ? 22.876 16.590 -19.595 1.00 86.62 690 ILE A O 1
ATOM 5573 N N . LYS A 1 691 ? 24.888 15.665 -19.311 1.00 84.88 691 LYS A N 1
ATOM 5574 C CA . LYS A 1 691 ? 25.423 16.144 -20.599 1.00 84.88 691 LYS A CA 1
ATOM 5575 C C . LYS A 1 691 ? 24.839 15.405 -21.801 1.00 84.88 691 LYS A C 1
ATOM 5577 O O . LYS A 1 691 ? 24.903 15.928 -22.905 1.00 84.88 691 LYS A O 1
ATOM 5582 N N . ASP A 1 692 ? 24.300 14.214 -21.572 1.00 85.44 692 ASP A N 1
ATOM 5583 C CA . ASP A 1 692 ? 23.712 13.353 -22.593 1.00 85.44 692 ASP A CA 1
ATOM 5584 C C . ASP A 1 692 ? 22.203 13.593 -22.749 1.00 85.44 692 ASP A C 1
ATOM 5586 O O . ASP A 1 692 ? 21.540 12.823 -23.435 1.00 85.44 692 ASP A O 1
ATOM 5590 N N . ARG A 1 693 ? 21.639 14.617 -22.088 1.00 88.19 693 ARG A N 1
ATOM 5591 C CA . ARG A 1 693 ? 20.230 14.972 -22.263 1.00 88.19 693 ARG A CA 1
ATOM 5592 C C . ARG A 1 693 ? 19.981 15.357 -23.718 1.00 88.19 693 ARG A C 1
ATOM 5594 O O . ARG A 1 693 ? 20.555 16.326 -24.221 1.00 88.19 693 ARG A O 1
ATOM 5601 N N . ASP A 1 694 ? 19.067 14.639 -24.352 1.00 78.94 694 ASP A N 1
ATOM 5602 C CA . ASP A 1 694 ? 18.453 15.063 -25.593 1.00 78.94 694 ASP A CA 1
ATOM 5603 C C . ASP A 1 694 ? 17.595 16.280 -25.233 1.00 78.94 694 ASP A C 1
ATOM 5605 O O . ASP A 1 694 ? 16.605 16.164 -24.508 1.00 78.94 694 ASP A O 1
ATOM 5609 N N . ILE A 1 695 ? 17.977 17.482 -25.678 1.00 59.31 695 ILE A N 1
ATOM 5610 C CA . ILE A 1 695 ? 17.089 18.648 -25.581 1.00 59.31 695 ILE A CA 1
ATOM 5611 C C . ILE A 1 695 ? 15.991 18.434 -26.627 1.00 59.31 695 ILE A C 1
ATOM 5613 O O . ILE A 1 695 ? 15.994 19.032 -27.701 1.00 59.31 695 ILE A O 1
ATOM 5617 N N . ILE A 1 696 ? 15.071 17.516 -26.336 1.00 51.28 696 ILE A N 1
ATOM 5618 C CA . ILE A 1 696 ? 13.809 17.408 -27.047 1.00 51.28 696 ILE A CA 1
ATOM 5619 C C . ILE A 1 696 ? 13.119 18.742 -26.782 1.00 51.28 696 ILE A C 1
ATOM 5621 O O . ILE A 1 696 ? 12.993 19.152 -25.629 1.00 51.28 696 ILE A O 1
ATOM 5625 N N . GLY A 1 697 ? 12.776 19.465 -27.848 1.00 42.56 697 GLY A N 1
ATOM 5626 C CA . GLY A 1 697 ? 12.237 20.825 -27.816 1.00 42.56 697 GLY A CA 1
ATOM 5627 C C . GLY A 1 697 ? 10.856 20.932 -27.167 1.00 42.56 697 GLY A C 1
ATOM 5628 O O . GLY A 1 697 ? 9.920 21.413 -27.800 1.00 42.56 697 GLY A O 1
ATOM 5629 N N . TYR A 1 698 ? 10.722 20.523 -25.905 1.00 41.47 698 TYR A N 1
ATOM 5630 C CA . TYR A 1 698 ? 9.624 20.910 -25.040 1.00 41.47 698 TYR A CA 1
ATOM 5631 C C . TYR A 1 698 ? 9.739 22.414 -24.826 1.00 41.47 698 TYR A C 1
ATOM 5633 O O . TYR A 1 698 ? 10.512 22.913 -24.007 1.00 41.47 698 TYR A O 1
ATOM 5641 N N . SER A 1 699 ? 8.994 23.130 -25.664 1.00 37.47 699 SER A N 1
ATOM 5642 C CA . SER A 1 699 ? 8.716 24.550 -25.559 1.00 37.47 699 SER A CA 1
ATOM 5643 C C . SER A 1 699 ? 8.531 24.938 -24.094 1.00 37.47 699 SER A C 1
ATOM 5645 O O . SER A 1 699 ? 7.603 24.492 -23.422 1.00 37.47 699 SER A O 1
ATOM 5647 N N . SER A 1 700 ? 9.420 25.791 -23.598 1.00 34.38 700 SER A N 1
ATOM 5648 C CA . SER A 1 700 ? 9.433 26.350 -22.247 1.00 34.38 700 SER A CA 1
ATOM 5649 C C . SER A 1 700 ? 8.242 27.282 -21.944 1.00 34.38 700 SER A C 1
ATOM 5651 O O . SER A 1 700 ? 8.348 28.143 -21.076 1.00 34.38 700 SER A O 1
ATOM 5653 N N . ASN A 1 701 ? 7.107 27.135 -22.636 1.00 34.62 701 ASN A N 1
ATOM 5654 C CA . ASN A 1 701 ? 5.953 28.037 -22.585 1.00 34.62 701 ASN A CA 1
ATOM 5655 C C . ASN A 1 701 ? 4.730 27.463 -21.849 1.00 34.62 701 ASN A C 1
ATOM 5657 O O . ASN A 1 701 ? 3.606 27.786 -22.214 1.00 34.62 701 ASN A O 1
ATOM 5661 N N . LYS A 1 702 ? 4.902 26.652 -20.800 1.00 38.06 702 LYS A N 1
ATOM 5662 C CA . LYS A 1 702 ? 3.812 26.337 -19.849 1.00 38.06 702 LYS A CA 1
ATOM 5663 C C . LYS A 1 702 ? 4.333 26.105 -18.420 1.00 38.06 702 LYS A C 1
ATOM 5665 O O . LYS A 1 702 ? 4.087 25.069 -17.821 1.00 38.06 702 LYS A O 1
ATOM 5670 N N . ARG A 1 703 ? 5.076 27.066 -17.859 1.00 35.38 703 ARG A N 1
ATOM 5671 C CA . ARG A 1 703 ? 5.253 27.176 -16.397 1.00 35.38 703 ARG A CA 1
ATOM 5672 C C . ARG A 1 703 ? 4.551 28.443 -15.918 1.00 35.38 703 ARG A C 1
ATOM 5674 O O . ARG A 1 703 ? 5.063 29.542 -16.123 1.00 35.38 703 ARG A O 1
ATOM 5681 N N . ARG A 1 704 ? 3.367 28.270 -15.339 1.00 32.78 704 ARG A N 1
ATOM 5682 C CA . ARG A 1 704 ? 2.714 29.226 -14.447 1.00 32.78 704 ARG A CA 1
ATOM 5683 C C . ARG A 1 704 ? 2.401 28.513 -13.151 1.00 32.78 704 ARG A C 1
ATOM 5685 O O . ARG A 1 704 ? 1.990 27.339 -13.259 1.00 32.78 704 ARG A O 1
#

Sequence (704 aa):
MSSHNYYIFYEGKIAGPYPSEQILQWNLAADTQVCIEGTEEWLLLSQAPELLAQPDSGSSLPSPYVKQDSTSNRKSIFIIHGRGNTLDNAFRLLIQLVRTKIRFYQGGIFADSENSNFVRFLLYDTHSNPYTLLFDRIIVGKIALCPFYPPPENWIPDSTWTKLSEFKVTDKLETYAVPQGIAGEGKRKWCDEFFQAIWQDASKMLGQVITSQPALSETLEGIRSRLMPPDGGMYLEKEYKIAIQNYFSERGLNPEPFQELLLEFQRLNDAGGDLDTIASNALYGAWFMQWFEKQNVVPPRYGKDFEFDFVNYHQSFLHLARHKNADIYLPDFPMEAIPDLEDASRALREVGSRFVRIDDHHPLDSKQIELLERLKSEGLAGEYMMSGPIKGEGEQAEEERTCGSDLVHRAMLEGTEFDAPGLDELRRLAHQQDLHLIKDPDDREHPDYLAVDLSKLIGSKYSRIDMTQQLMFVRSYVSIREIMNTTGWRQIVDEYEVELERTCPKLEENLALIEYLVPEDIEEYRGSMGAASMLGSIVKKITFGKVDLELKAIQSKLPSRTHKILITLAPFQSRKEHRINVASAINYLKRYYSFDYFFFAWGSSLLTTRRFKDEDTTINLSEFMPIMGGPGDGGHASAATCKPPSNAAWPAHRFSKLNRHNFLDYANYIAGRIKEGLKHEIVSVRSITIKDRDIIGYSSNKRR

Nearest PDB structures (foldseek):
  6dg3-assembly1_L  TM=2.534E-01  e=1.889E+00  Lactiplantibacillus plantarum WCFS1
  5udv-assembly1_A  TM=2.468E-01  e=2.569E+00  Lactiplantibacillus plantarum WCFS1
  6utr-assembly1_C  TM=2.612E-01  e=6.141E+00  Lactiplantibacillus plantarum

Secondary structure (DSSP, 8-state):
----EEEEEETTEEEEEEEHHHHHHTT--TT-EEEETT---EEEGGG-GGGSPPPPTT--S--SS----TT-PPEEEEEEESB---HHHHHHHHHHHHH--EEEETTEEEEEGGGHHHHHHHHHS---SHHHHHHHHHHHHHHHHGGGSPPPTT----TTEEEPPHHHHHHHHHHTTPPPSSS-HHHHHHHHHHHHHHHHHHHHHHTS---SHHHHHHHHHHHHHHTS-TTS----HHHHHHHHHHHHHTTT---HHHHHHHHHHHHHH-B---HHHHHHHHHHHHHHHHHHHHHHSSPPPBTTTEEEEEE-TT--GGGGGGSTTEEEEEES--GGG-TTHHHHHHHHHHTT-EEEEEEE-S-B-HHHHHHHHHHHHTTSEEEEEE-SPBTTS-PPPGGG---HHHHHHHHHTTTSTT--HHHHHHHHHHHHHHTT--S-TT-TTSTTHHHHHHHHHHHTT--HHHHHHHHTT--SHHHHHTHHHHTSHHHHHHHHHHHHHHHGGGGGGGEEEEEEE-HHHHHHHHTT-THHHHHHHHHHHHTTTS--HHHHHHHHH-GGG-EEEEEEEPPP--TTSPP--HHHHHHHHTTT---SEEEEE-TTS-EEEEE--TT--S--HHHHHHHHS-TT-EEETTEEEE-GGGSTT--HHHHTT--TTTHHHHHHHHHHHHHHHH-PEEEEEEEE-GGG-------S----

Mean predicted aligned error: 10.09 Å

Solvent-accessible surface area (backbone atoms only — not comparable to full-atom values): 38696 Å² total; per-residue (Å²): 134,85,86,53,34,29,29,35,53,54,97,93,40,82,47,70,72,37,48,45,72,60,55,43,73,63,70,66,60,56,78,37,35,33,23,48,66,95,57,91,55,75,37,38,37,71,74,37,71,88,52,45,75,76,77,64,95,80,64,82,66,78,59,90,71,64,80,70,60,98,74,70,78,55,25,37,37,38,39,36,40,19,38,60,51,49,60,66,53,21,47,50,50,53,46,47,53,74,67,56,57,63,41,44,54,97,93,40,46,30,29,37,39,93,47,35,68,59,54,46,53,45,51,70,51,87,70,85,44,67,55,50,43,50,53,30,49,53,52,51,49,45,60,71,45,16,68,75,55,61,64,62,94,85,66,70,87,54,89,65,42,32,79,53,62,62,70,46,50,50,57,44,39,55,74,70,66,55,70,84,79,77,77,44,70,70,50,51,53,49,46,54,56,50,50,52,50,50,24,52,51,50,15,66,72,71,74,46,95,31,86,46,68,68,49,46,41,53,50,51,53,53,50,54,61,69,58,42,49,95,85,70,35,40,62,53,61,70,53,41,52,50,42,46,40,50,62,27,46,80,68,78,38,81,32,64,52,56,53,51,45,30,50,52,51,20,34,74,52,30,42,71,55,56,50,31,28,38,41,20,46,10,50,52,47,33,34,49,45,52,53,42,22,71,77,65,79,43,76,67,39,40,69,51,44,30,43,79,45,62,45,40,82,67,44,69,52,55,67,57,40,76,48,58,41,23,40,30,35,40,42,42,56,54,69,87,36,45,85,37,59,67,63,20,29,51,49,16,46,76,38,59,13,33,41,47,35,39,31,25,33,52,65,40,51,73,67,56,53,55,48,53,53,48,34,34,75,70,67,36,30,48,54,71,47,78,61,33,38,52,64,88,76,61,83,67,56,77,92,64,61,62,38,25,18,50,53,44,37,59,73,65,21,60,95,47,93,72,48,35,59,11,46,56,48,45,30,51,32,23,41,34,53,72,72,63,63,60,88,58,83,82,41,79,86,44,84,66,28,59,34,54,50,54,43,43,34,52,66,66,30,48,59,60,61,50,50,22,64,58,55,27,66,33,52,34,58,67,50,52,71,42,41,40,67,79,70,49,50,47,60,55,35,53,53,43,48,60,48,41,69,70,50,57,67,50,40,55,75,36,29,34,41,39,32,32,35,54,58,68,65,52,50,63,48,58,76,73,45,70,74,58,53,58,56,20,55,51,46,18,61,75,47,75,61,76,45,55,56,42,55,54,53,47,42,74,75,38,57,92,64,50,45,32,36,39,35,33,42,62,58,93,68,58,91,90,45,78,74,83,47,72,67,59,48,48,67,56,46,59,63,33,46,92,54,37,27,42,38,42,25,58,50,42,64,32,39,42,40,34,56,69,37,86,86,61,71,86,61,48,30,27,67,46,21,29,74,55,7,24,89,90,26,25,59,44,50,51,40,20,36,22,32,37,70,59,17,94,84,46,62,51,93,72,38,65,74,49,44,83,90,47,42,67,60,48,52,47,49,53,50,50,48,43,32,71,73,71,57,31,48,72,68,47,74,44,77,47,52,84,87,66,47,45,82,60,84,73,72,87,83,81,86,128

pLDDT: mean 88.83, std 13.2, range [25.73, 98.69]

Foldseek 3Di:
DDFWFKWWCDPNDTDDRHTLVVLLVVVDDQQIWIGTPPGPDTDGNVVVVSSHPDPPPPDPPDDPPPPPPPPQFFAAEEEFEAWFDALLRLLVLVLVLLVWAWADDPNWIKTFPVNVLVLCVLQQDDDPQVVSVLSSLSSLLNVLCRLVPHRPPPDDDDPRIDTDDPVSNVVRNVVVPQDDDGDDPVNVVVSQVSVQVSQVSLCVQLVHRGRDSVSSSVSSVVLSVQLADPVPFHDANVSSLVSQCVNQVVSVHHSVSVNVSSQVSRLSGFDDGFLLSLLLLLLVLLLCQVVVCVVPVDGDGHRRRYYYDYDYFLGELLVVLVRALHEYEAFADDLLSHPCLPVSLVSLVVRNYAHQEAEHAWADEPVSVVVVVVCCVVVSHHYYYYQHHHQPPAHDDPVSHAGRLVVSCVVRPPPDPSHAALSVVSRVLSRCVVVVVDPCCPDPVDPSVLSVLRRLLVLLSGGSSNSSVLSSPGHYPVSSVCVCVVVVSVVSSVVSVVLLVVVLVLQQLFKKKWKWAAPVLLVVVVVPDPPVVVVQVVVCVVVVNPDRVSLVVSCVVCVVRIAMEMETEQGDDDPPGRGQDPVSNCVVCVQFDDHQKYWYHPAQFKIKIFGPNPVDLLAQQQQLQCLQANPSWGTGRGITMHGNVNDPPRPCVQGVGGDSVSSLVVQVVSSVSCCVPSVIGTNDMGRDHSVNTDNPPPPPPDDD